Protein 3MGK (pdb70)

Organism: Clostridium acetobutylicum (strain ATCC 824 / DSM 792 / JCM 1419 / IAM 19013 / LMG 5710 / NBRC 13948 / NRRL B-527 / VKM B-1787 / 2291 / W) (NCBI:txid272562)

Foldseek 3Di:
DEEEEEEAAAAFAVLLPVLLCLVVVVCVVVYDYAYAYCVFAWHAHVVGDTDGHGHDDDDDVHAYEYEFEHGPRVVVVLPPPPSLVVVLVVVVRHQAYEYAACSVLSVVSVVVQQVHEWEHAQVCGVVSCVVDVRHNYDLFFQWDDTRRYIYGYDSLSSNLSSLVVCCVPPNNVSSVVSCVVVVPDHDNGGGGDPVSVVD/DAAEEEEEEDAAAFADLLRPLLCLLVVVPVNHYHYAYAYCPFQWHAHNVGDTDGHYHDDDDPPHAYEYEFEHGPVVVVLLVPPVSLVVVLVVVVRHPAYEYAACSVLSVVSVVVQFCHEWEHAQVCGCVSCVVDDSHNYDLFWQWDDTRRYIYGYHSLSSNLSSLVVCCVPVNNVSSVVSCVVVVPDHDNGGGGDVNSPVD

CATH classification: 3.40.50.880

Nearest PDB structures (foldseek):
  3mgk-assembly1_A  TM=1.005E+00  e=8.541E-44  Clostridium acetobutylicum
  7la0-assembly1_B  TM=9.269E-01  e=6.379E-16  Pseudomonas protegens Pf-5
  7l9q-assembly1_B  TM=9.268E-01  e=1.558E-15  Pseudomonas protegens Pf-5
  3nor-assembly1_A-2  TM=8.460E-01  e=4.350E-16  Pseudomonas fluorescens
  3er6-assembly3_E  TM=8.110E-01  e=7.037E-11  Vibrio parahaemolyticus

B-factor: mean 55.63, std 15.34, range [2.0, 127.51]

Radius of gyration: 20.42 Å; Cα contacts (8 Å, |Δi|>4): 935; chains: 2; bounding box: 42×60×41 Å

Structure (mmCIF, N/CA/C/O backbone):
data_3MGK
#
_entry.id   3MGK
#
_cell.length_a   151.539
_cell.length_b   70.354
_cell.length_c   40.195
_cell.angle_alpha   90.00
_cell.angle_beta   101.18
_cell.angle_gamma   90.00
#
_symmetry.space_group_name_H-M   'C 1 2 1'
#
loop_
_entity.id
_entity.type
_entity.pdbx_description
1 polymer 'Intracellular protease/amidase related enzyme (ThiJ family)'
2 water water
#
loop_
_atom_site.group_PDB
_atom_site.id
_atom_site.type_symbol
_atom_site.label_atom_id
_atom_site.label_alt_id
_atom_site.label_comp_id
_atom_site.label_asym_id
_atom_site.label_entity_id
_atom_site.label_seq_id
_atom_site.pdbx_PDB_ins_code
_atom_site.Cartn_x
_atom_site.Cartn_y
_atom_site.Cartn_z
_atom_site.occupancy
_atom_site.B_iso_or_equiv
_atom_site.auth_seq_id
_atom_site.auth_comp_id
_atom_site.auth_asym_id
_atom_site.auth_atom_id
_atom_site.pdbx_PDB_model_num
ATOM 1 N N . SER A 1 4 ? 63.551 101.757 -13.704 1.00 67.24 2 SER A N 1
ATOM 2 C CA . SER A 1 4 ? 62.302 102.481 -13.321 1.00 71.96 2 SER A CA 1
ATOM 3 C C . SER A 1 4 ? 62.319 102.978 -11.871 1.00 74.63 2 SER A C 1
ATOM 4 O O . SER A 1 4 ? 62.503 104.172 -11.626 1.00 73.53 2 SER A O 1
ATOM 7 N N . TYR A 1 5 ? 62.147 102.063 -10.915 1.00 71.14 3 TYR A N 1
ATOM 8 C CA . TYR A 1 5 ? 62.088 102.430 -9.501 1.00 63.13 3 TYR A CA 1
ATOM 9 C C . TYR A 1 5 ? 63.005 101.594 -8.637 1.00 62.37 3 TYR A C 1
ATOM 10 O O . TYR A 1 5 ? 63.126 100.383 -8.838 1.00 63.19 3 TYR A O 1
ATOM 19 N N . ARG A 1 6 ? 63.625 102.240 -7.653 1.00 55.01 4 ARG A N 1
ATOM 20 C CA . ARG A 1 6 ? 64.267 101.510 -6.581 1.00 54.27 4 ARG A CA 1
ATOM 21 C C . ARG A 1 6 ? 63.337 101.510 -5.364 1.00 58.89 4 ARG A C 1
ATOM 22 O O . ARG A 1 6 ? 62.887 102.573 -4.921 1.00 60.80 4 ARG A O 1
ATOM 30 N N . ILE A 1 7 ? 63.027 100.323 -4.841 1.00 49.72 5 ILE A N 1
ATOM 31 C CA . ILE A 1 7 ? 62.176 100.205 -3.658 1.00 45.67 5 ILE A CA 1
ATOM 32 C C . ILE A 1 7 ? 63.079 100.068 -2.461 1.00 51.45 5 ILE A C 1
ATOM 33 O O . ILE A 1 7 ? 63.910 99.156 -2.387 1.00 48.48 5 ILE A O 1
ATOM 38 N N . ASP A 1 8 ? 62.951 100.995 -1.532 1.00 51.60 6 ASP A N 1
ATOM 39 C CA . ASP A 1 8 ? 63.792 100.982 -0.360 1.00 50.26 6 ASP A CA 1
ATOM 40 C C . ASP A 1 8 ? 62.967 100.354 0.735 1.00 53.09 6 ASP A C 1
ATOM 41 O O . ASP A 1 8 ? 62.093 101.000 1.292 1.00 54.69 6 ASP A O 1
ATOM 46 N N . VAL A 1 9 ? 63.222 99.075 1.003 1.00 49.69 7 VAL A N 1
ATOM 47 C CA . VAL A 1 9 ? 62.478 98.329 1.987 1.00 43.04 7 VAL A CA 1
ATOM 48 C C . VAL A 1 9 ? 63.196 98.489 3.311 1.00 42.60 7 VAL A C 1
ATOM 49 O O . VAL A 1 9 ? 64.271 97.944 3.498 1.00 44.96 7 VAL A O 1
ATOM 53 N N . LEU A 1 10 ? 62.577 99.207 4.238 1.00 44.30 8 LEU A N 1
ATOM 54 C CA . LEU A 1 10 ? 63.214 99.560 5.492 1.00 45.89 8 LEU A CA 1
ATOM 55 C C . LEU A 1 10 ? 62.992 98.527 6.583 1.00 47.68 8 LEU A C 1
ATOM 56 O O . LEU A 1 10 ? 61.879 98.338 7.066 1.00 49.41 8 LEU A O 1
ATOM 61 N N . LEU A 1 11 ? 64.073 97.858 6.976 1.00 49.85 9 LEU A N 1
ATOM 62 C CA . LEU A 1 11 ? 63.996 96.862 8.028 1.00 44.56 9 LEU A CA 1
ATOM 63 C C . LEU A 1 11 ? 64.475 97.466 9.333 1.00 45.22 9 LEU A C 1
ATOM 64 O O . LEU A 1 11 ? 65.294 98.362 9.339 1.00 46.47 9 LEU A O 1
ATOM 69 N N . PHE A 1 12 ? 63.963 96.937 10.429 1.00 50.21 10 PHE A N 1
ATOM 70 C CA . PHE A 1 12 ? 64.355 97.330 11.759 1.00 50.85 10 PHE A CA 1
ATOM 71 C C . PHE A 1 12 ? 64.107 96.124 12.611 1.00 48.73 10 PHE A C 1
ATOM 72 O O . PHE A 1 12 ? 63.368 95.199 12.222 1.00 41.89 10 PHE A O 1
ATOM 80 N N . ASN A 1 13 ? 64.696 96.147 13.800 1.00 47.92 11 ASN A N 1
ATOM 81 C CA . ASN A 1 13 ? 64.579 95.032 14.712 1.00 43.46 11 ASN A CA 1
ATOM 82 C C . ASN A 1 13 ? 63.151 94.657 15.098 1.00 51.91 11 ASN A C 1
ATOM 83 O O . ASN A 1 13 ? 62.334 95.492 15.473 1.00 49.63 11 ASN A O 1
ATOM 88 N N . LYS A 1 14 ? 62.859 93.370 15.016 1.00 50.09 12 LYS A N 1
ATOM 89 C CA . LYS A 1 14 ? 61.517 92.869 15.173 1.00 43.81 12 LYS A CA 1
ATOM 90 C C . LYS A 1 14 ? 60.442 93.398 14.205 1.00 32.70 12 LYS A C 1
ATOM 91 O O . LYS A 1 14 ? 59.289 93.565 14.601 1.00 40.73 12 LYS A O 1
ATOM 97 N N . PHE A 1 15 ? 60.784 93.565 12.944 1.00 36.27 13 PHE A N 1
ATOM 98 C CA . PHE A 1 15 ? 59.750 93.703 11.918 1.00 36.64 13 PHE A CA 1
ATOM 99 C C . PHE A 1 15 ? 58.910 92.422 11.791 1.00 48.16 13 PHE A C 1
ATOM 100 O O . PHE A 1 15 ? 59.306 91.340 12.258 1.00 38.77 13 PHE A O 1
ATOM 108 N N . GLU A 1 16 ? 57.720 92.562 11.222 1.00 38.21 14 GLU A N 1
ATOM 109 C CA . GLU A 1 16 ? 56.844 91.418 10.985 1.00 41.08 14 GLU A CA 1
ATOM 110 C C . GLU A 1 16 ? 57.269 90.796 9.652 1.00 39.13 14 GLU A C 1
ATOM 111 O O . GLU A 1 16 ? 57.361 91.475 8.625 1.00 35.68 14 GLU A O 1
ATOM 117 N N . THR A 1 17 ? 57.615 89.509 9.686 1.00 38.69 15 THR A N 1
ATOM 118 C CA . THR A 1 17 ? 58.097 88.823 8.485 1.00 38.94 15 THR A CA 1
ATOM 119 C C . THR A 1 17 ? 57.188 89.012 7.242 1.00 37.11 15 THR A C 1
ATOM 120 O O . THR A 1 17 ? 57.640 89.456 6.173 1.00 38.74 15 THR A O 1
ATOM 124 N N . LEU A 1 18 ? 55.907 88.689 7.391 1.00 43.01 16 LEU A N 1
ATOM 125 C CA . LEU A 1 18 ? 55.005 88.733 6.242 1.00 38.79 16 LEU A CA 1
ATOM 126 C C . LEU A 1 18 ? 54.680 90.149 5.777 1.00 44.92 16 LEU A C 1
ATOM 127 O O . LEU A 1 18 ? 54.413 90.356 4.594 1.00 42.08 16 LEU A O 1
ATOM 132 N N . ASP A 1 19 ? 54.745 91.131 6.682 1.00 39.95 17 ASP A N 1
ATOM 133 C CA . ASP A 1 19 ? 54.636 92.546 6.252 1.00 39.73 17 ASP A CA 1
ATOM 134 C C . ASP A 1 19 ? 55.615 92.831 5.141 1.00 39.90 17 ASP A C 1
ATOM 135 O O . ASP A 1 19 ? 55.335 93.566 4.161 1.00 40.18 17 ASP A O 1
ATOM 140 N N . VAL A 1 20 ? 56.801 92.265 5.299 1.00 40.66 18 VAL A N 1
ATOM 141 C CA . VAL A 1 20 ? 57.886 92.499 4.350 1.00 38.24 18 VAL A CA 1
ATOM 142 C C . VAL A 1 20 ? 57.840 91.483 3.207 1.00 39.93 18 VAL A C 1
ATOM 143 O O . VAL A 1 20 ? 57.872 91.868 2.054 1.00 35.46 18 VAL A O 1
ATOM 147 N N . PHE A 1 21 ? 57.767 90.184 3.498 1.00 32.60 19 PHE A N 1
ATOM 148 C CA . PHE A 1 21 ? 58.043 89.237 2.406 1.00 40.43 19 PHE A CA 1
ATOM 149 C C . PHE A 1 21 ? 56.875 88.932 1.476 1.00 39.05 19 PHE A C 1
ATOM 150 O O . PHE A 1 21 ? 57.071 88.410 0.370 1.00 38.44 19 PHE A O 1
ATOM 158 N N . GLY A 1 22 ? 55.665 89.241 1.921 1.00 35.94 20 GLY A N 1
ATOM 159 C CA . GLY A 1 22 ? 54.515 89.138 1.048 1.00 37.10 20 GLY A CA 1
ATOM 160 C C . GLY A 1 22 ? 54.709 90.090 -0.121 1.00 38.22 20 GLY A C 1
ATOM 161 O O . GLY A 1 22 ? 54.757 89.680 -1.257 1.00 39.19 20 GLY A O 1
ATOM 162 N N . PRO A 1 23 ? 54.848 91.383 0.169 1.00 41.62 21 PRO A N 1
ATOM 163 C CA . PRO A 1 23 ? 55.081 92.379 -0.889 1.00 39.40 21 PRO A CA 1
ATOM 164 C C . PRO A 1 23 ? 56.373 92.154 -1.653 1.00 37.66 21 PRO A C 1
ATOM 165 O O . PRO A 1 23 ? 56.433 92.350 -2.879 1.00 37.32 21 PRO A O 1
ATOM 169 N N . VAL A 1 24 ? 57.410 91.699 -0.971 1.00 33.88 22 VAL A N 1
ATOM 170 C CA . VAL A 1 24 ? 58.653 91.469 -1.690 1.00 34.23 22 VAL A CA 1
ATOM 171 C C . VAL A 1 24 ? 58.441 90.402 -2.776 1.00 38.75 22 VAL A C 1
ATOM 172 O O . VAL A 1 24 ? 59.005 90.493 -3.877 1.00 35.98 22 VAL A O 1
ATOM 176 N N . GLU A 1 25 ? 57.628 89.400 -2.463 1.00 35.35 23 GLU A N 1
ATOM 177 C CA . GLU A 1 25 ? 57.322 88.335 -3.447 1.00 36.32 23 GLU A CA 1
ATOM 178 C C . GLU A 1 25 ? 56.721 89.002 -4.674 1.00 36.83 23 GLU A C 1
ATOM 179 O O . GLU A 1 25 ? 57.084 88.695 -5.812 1.00 49.58 23 GLU A O 1
ATOM 185 N N . ILE A 1 26 ? 55.786 89.914 -4.452 1.00 38.33 24 ILE A N 1
ATOM 186 C CA . ILE A 1 26 ? 55.182 90.624 -5.592 1.00 33.23 24 ILE A CA 1
ATOM 187 C C . ILE A 1 26 ? 56.189 91.459 -6.401 1.00 39.41 24 ILE A C 1
ATOM 188 O O . ILE A 1 26 ? 56.449 91.149 -7.575 1.00 42.29 24 ILE A O 1
ATOM 193 N N . PHE A 1 27 ? 56.731 92.523 -5.790 1.00 40.22 25 PHE A N 1
ATOM 194 C CA . PHE A 1 27 ? 57.750 93.390 -6.423 1.00 34.41 25 PHE A CA 1
ATOM 195 C C . PHE A 1 27 ? 58.904 92.626 -7.055 1.00 42.82 25 PHE A C 1
ATOM 196 O O . PHE A 1 27 ? 59.341 92.932 -8.167 1.00 42.06 25 PHE A O 1
ATOM 204 N N . GLY A 1 28 ? 59.400 91.622 -6.328 1.00 36.33 26 GLY A N 1
ATOM 205 C CA . GLY A 1 28 ? 60.554 90.870 -6.765 1.00 39.68 26 GLY A CA 1
ATOM 206 C C . GLY A 1 28 ? 60.217 90.010 -7.959 1.00 42.79 26 GLY A C 1
ATOM 207 O O . GLY A 1 28 ? 61.099 89.406 -8.563 1.00 48.36 26 GLY A O 1
ATOM 208 N N . ASN A 1 29 ? 58.940 89.982 -8.322 1.00 45.26 27 ASN A N 1
ATOM 209 C CA . ASN A 1 29 ? 58.531 89.303 -9.532 1.00 46.98 27 ASN A CA 1
ATOM 210 C C . ASN A 1 29 ? 58.478 90.236 -10.737 1.00 53.93 27 ASN A C 1
ATOM 211 O O . ASN A 1 29 ? 58.095 89.818 -11.823 1.00 54.26 27 ASN A O 1
ATOM 216 N N . LEU A 1 30 ? 58.855 91.497 -10.538 1.00 46.93 28 LEU A N 1
ATOM 217 C CA . LEU A 1 30 ? 58.921 92.479 -11.635 1.00 43.31 28 LEU A CA 1
ATOM 218 C C . LEU A 1 30 ? 60.275 93.129 -11.666 1.00 44.22 28 LEU A C 1
ATOM 219 O O . LEU A 1 30 ? 60.405 94.328 -11.438 1.00 51.09 28 LEU A O 1
ATOM 224 N N . GLN A 1 31 ? 61.296 92.326 -11.909 1.00 45.47 29 GLN A N 1
ATOM 225 C CA . GLN A 1 31 ? 62.653 92.792 -11.727 1.00 54.62 29 GLN A CA 1
ATOM 226 C C . GLN A 1 31 ? 63.135 93.720 -12.840 1.00 58.65 29 GLN A C 1
ATOM 227 O O . GLN A 1 31 ? 64.235 94.261 -12.747 1.00 62.99 29 GLN A O 1
ATOM 233 N N . ASP A 1 32 ? 62.313 93.924 -13.869 1.00 56.14 30 ASP A N 1
ATOM 234 C CA . ASP A 1 32 ? 62.641 94.923 -14.898 1.00 63.38 30 ASP A CA 1
ATOM 235 C C . ASP A 1 32 ? 62.076 96.289 -14.537 1.00 65.99 30 ASP A C 1
ATOM 236 O O . ASP A 1 32 ? 62.499 97.294 -15.086 1.00 76.57 30 ASP A O 1
ATOM 241 N N . ASP A 1 33 ? 61.109 96.321 -13.629 1.00 64.01 31 ASP A N 1
ATOM 242 C CA . ASP A 1 33 ? 60.489 97.579 -13.202 1.00 64.19 31 ASP A CA 1
ATOM 243 C C . ASP A 1 33 ? 61.029 98.111 -11.868 1.00 58.53 31 ASP A C 1
ATOM 244 O O . ASP A 1 33 ? 61.181 99.332 -11.690 1.00 60.96 31 ASP A O 1
ATOM 249 N N . PHE A 1 34 ? 61.313 97.202 -10.933 1.00 52.92 32 PHE A N 1
ATOM 250 C CA . PHE A 1 34 ? 61.781 97.602 -9.605 1.00 47.17 32 PHE A CA 1
ATOM 251 C C . PHE A 1 34 ? 63.077 96.918 -9.244 1.00 53.32 32 PHE A C 1
ATOM 252 O O . PHE A 1 34 ? 63.264 95.747 -9.538 1.00 51.02 32 PHE A O 1
ATOM 260 N N . GLU A 1 35 ? 63.956 97.662 -8.587 1.00 52.00 33 GLU A N 1
ATOM 261 C CA . GLU A 1 35 ? 65.148 97.106 -8.001 1.00 51.57 33 GLU A CA 1
ATOM 262 C C . GLU A 1 35 ? 64.876 97.099 -6.513 1.00 54.19 33 GLU A C 1
ATOM 263 O O . GLU A 1 35 ? 64.509 98.135 -5.939 1.00 56.03 33 GLU A O 1
ATOM 269 N N . LEU A 1 36 ? 65.030 95.940 -5.879 1.00 52.99 34 LEU A N 1
ATOM 270 C CA . LEU A 1 36 ? 64.838 95.850 -4.427 1.00 51.99 34 LEU A CA 1
ATOM 271 C C . LEU A 1 36 ? 66.069 96.295 -3.660 1.00 45.78 34 LEU A C 1
ATOM 272 O O . LEU A 1 36 ? 67.181 95.865 -3.945 1.00 47.73 34 LEU A O 1
ATOM 277 N N . ASN A 1 37 ? 65.882 97.139 -2.662 1.00 50.42 35 ASN A N 1
ATOM 278 C CA . ASN A 1 37 ? 67.026 97.547 -1.865 1.00 47.37 35 ASN A CA 1
ATOM 279 C C . ASN A 1 37 ? 66.643 97.508 -0.409 1.00 48.36 35 ASN A C 1
ATOM 280 O O . ASN A 1 37 ? 65.873 98.333 0.046 1.00 54.33 35 ASN A O 1
ATOM 285 N N . PHE A 1 38 ? 67.165 96.514 0.309 1.00 48.44 36 PHE A N 1
ATOM 286 C CA . PHE A 1 38 ? 66.873 96.312 1.712 1.00 39.84 36 PHE A CA 1
ATOM 287 C C . PHE A 1 38 ? 67.818 97.153 2.552 1.00 46.03 36 PHE A C 1
ATOM 288 O O . PHE A 1 38 ? 69.040 96.998 2.493 1.00 47.92 36 PHE A O 1
ATOM 296 N N . ILE A 1 39 ? 67.263 98.065 3.330 1.00 50.84 37 ILE A N 1
ATOM 297 C CA . ILE A 1 39 ? 68.118 98.986 4.053 1.00 48.32 37 ILE A CA 1
ATOM 298 C C . ILE A 1 39 ? 67.770 98.929 5.497 1.00 38.55 37 ILE A C 1
ATOM 299 O O . ILE A 1 39 ? 66.694 98.475 5.869 1.00 40.25 37 ILE A O 1
ATOM 304 N N . SER A 1 40 ? 68.676 99.417 6.333 1.00 46.08 38 SER A N 1
ATOM 305 C CA . SER A 1 40 ? 68.321 99.673 7.718 1.00 45.95 38 SER A CA 1
ATOM 306 C C . SER A 1 40 ? 69.178 100.846 8.214 1.00 53.71 38 SER A C 1
ATOM 307 O O . SER A 1 40 ? 69.969 101.406 7.440 1.00 57.41 38 SER A O 1
ATOM 310 N N . SER A 1 41 ? 69.017 101.254 9.469 1.00 57.97 39 SER A N 1
ATOM 311 C CA . SER A 1 41 ? 69.792 102.420 9.926 1.00 61.94 39 SER A CA 1
ATOM 312 C C . SER A 1 41 ? 71.263 102.076 10.054 1.00 62.86 39 SER A C 1
ATOM 313 O O . SER A 1 41 ? 72.107 102.853 9.626 1.00 65.74 39 SER A O 1
ATOM 316 N N . ASP A 1 42 ? 71.560 100.887 10.584 1.00 68.47 40 ASP A N 1
ATOM 317 C CA . ASP A 1 42 ? 72.947 100.434 10.760 1.00 66.31 40 ASP A CA 1
ATOM 318 C C . ASP A 1 42 ? 73.512 99.678 9.561 1.00 66.60 40 ASP A C 1
ATOM 319 O O . ASP A 1 42 ? 74.696 99.789 9.262 1.00 70.74 40 ASP A O 1
ATOM 324 N N . GLY A 1 43 ? 72.670 98.911 8.872 1.00 59.04 41 GLY A N 1
ATOM 325 C CA . GLY A 1 43 ? 73.134 98.056 7.788 1.00 50.35 41 GLY A CA 1
ATOM 326 C C . GLY A 1 43 ? 73.413 96.676 8.348 1.00 43.07 41 GLY A C 1
ATOM 327 O O . GLY A 1 43 ? 73.209 96.436 9.534 1.00 50.41 41 GLY A O 1
ATOM 328 N N . GLY A 1 44 ? 73.887 95.760 7.515 1.00 46.60 42 GLY A N 1
ATOM 329 C CA . GLY A 1 44 ? 74.059 94.380 7.988 1.00 50.01 42 GLY A CA 1
ATOM 330 C C . GLY A 1 44 ? 72.750 93.670 8.334 1.00 53.31 42 GLY A C 1
ATOM 331 O O . GLY A 1 44 ? 71.658 94.081 7.906 1.00 46.71 42 GLY A O 1
ATOM 332 N N . LEU A 1 45 ? 72.868 92.600 9.116 1.00 49.30 43 LEU A N 1
ATOM 333 C CA . LEU A 1 45 ? 71.762 91.710 9.425 1.00 49.30 43 LEU A CA 1
ATOM 334 C C . LEU A 1 45 ? 70.713 92.335 10.336 1.00 55.62 43 LEU A C 1
ATOM 335 O O . LEU A 1 45 ? 71.046 92.821 11.427 1.00 54.15 43 LEU A O 1
ATOM 340 N N . VAL A 1 46 ? 69.441 92.278 9.923 1.00 50.48 44 VAL A N 1
ATOM 341 C CA . VAL A 1 46 ? 68.335 92.706 10.799 1.00 42.47 44 VAL A CA 1
ATOM 342 C C . VAL A 1 46 ? 67.405 91.537 11.099 1.00 41.07 44 VAL A C 1
ATOM 343 O O . VAL A 1 46 ? 67.037 90.783 10.199 1.00 40.87 44 VAL A O 1
ATOM 347 N N . GLU A 1 47 ? 67.024 91.361 12.351 1.00 41.76 45 GLU A N 1
ATOM 348 C CA . GLU A 1 47 ? 66.188 90.217 12.684 1.00 47.13 45 GLU A CA 1
ATOM 349 C C . GLU A 1 47 ? 64.695 90.530 12.865 1.00 50.52 45 GLU A C 1
ATOM 350 O O . GLU A 1 47 ? 64.338 91.496 13.525 1.00 48.93 45 GLU A O 1
ATOM 356 N N . SER A 1 48 ? 63.853 89.705 12.278 1.00 47.96 46 SER A N 1
ATOM 357 C CA . SER A 1 48 ? 62.417 89.770 12.405 1.00 43.72 46 SER A CA 1
ATOM 358 C C . SER A 1 48 ? 61.966 89.156 13.698 1.00 44.64 46 SER A C 1
ATOM 359 O O . SER A 1 48 ? 62.710 88.499 14.362 1.00 41.67 46 SER A O 1
ATOM 362 N N . SER A 1 49 ? 60.724 89.397 14.034 1.00 39.04 47 SER A N 1
ATOM 363 C CA . SER A 1 49 ? 60.119 88.922 15.233 1.00 40.19 47 SER A CA 1
ATOM 364 C C . SER A 1 49 ? 59.977 87.428 15.220 1.00 45.84 47 SER A C 1
ATOM 365 O O . SER A 1 49 ? 59.832 86.820 16.239 1.00 43.27 47 SER A O 1
ATOM 368 N N . GLN A 1 50 ? 59.981 86.864 14.033 1.00 38.03 48 GLN A N 1
ATOM 369 C CA . GLN A 1 50 ? 59.919 85.451 13.854 1.00 44.07 48 GLN A CA 1
ATOM 370 C C . GLN A 1 50 ? 61.312 84.854 13.689 1.00 44.15 48 GLN A C 1
ATOM 371 O O . GLN A 1 50 ? 61.443 83.735 13.365 1.00 50.33 48 GLN A O 1
ATOM 377 N N . LYS A 1 51 ? 62.342 85.626 13.959 1.00 47.54 49 LYS A N 1
ATOM 378 C CA . LYS A 1 51 ? 63.706 85.135 13.912 1.00 53.87 49 LYS A CA 1
ATOM 379 C C . LYS A 1 51 ? 64.404 84.999 12.582 1.00 53.39 49 LYS A C 1
ATOM 380 O O . LYS A 1 51 ? 65.333 84.259 12.465 1.00 53.63 49 LYS A O 1
ATOM 386 N N . VAL A 1 52 ? 63.940 85.697 11.578 1.00 48.16 50 VAL A N 1
ATOM 387 C CA . VAL A 1 52 ? 64.582 85.699 10.309 1.00 43.73 50 VAL A CA 1
ATOM 388 C C . VAL A 1 52 ? 65.612 86.806 10.309 1.00 41.31 50 VAL A C 1
ATOM 389 O O . VAL A 1 52 ? 65.297 87.920 10.589 1.00 48.58 50 VAL A O 1
ATOM 393 N N . ARG A 1 53 ? 66.836 86.493 9.948 1.00 38.53 51 ARG A N 1
ATOM 394 C CA . ARG A 1 53 ? 67.901 87.463 9.821 1.00 43.63 51 ARG A CA 1
ATOM 395 C C . ARG A 1 53 ? 68.177 87.719 8.352 1.00 48.28 51 ARG A C 1
ATOM 396 O O . ARG A 1 53 ? 68.486 86.818 7.613 1.00 44.04 51 ARG A O 1
ATOM 404 N N . VAL A 1 54 ? 68.058 88.972 7.950 1.00 34.67 52 VAL A N 1
ATOM 405 C CA . VAL A 1 54 ? 68.033 89.347 6.571 1.00 39.39 52 VAL A CA 1
ATOM 406 C C . VAL A 1 54 ? 69.105 90.374 6.445 1.00 42.39 52 VAL A C 1
ATOM 407 O O . VAL A 1 54 ? 69.322 91.139 7.386 1.00 44.72 52 VAL A O 1
ATOM 411 N N . GLU A 1 55 ? 69.770 90.418 5.294 1.00 36.17 53 GLU A N 1
ATOM 412 C CA . GLU A 1 55 ? 70.865 91.325 5.157 1.00 44.24 53 GLU A CA 1
ATOM 413 C C . GLU A 1 55 ? 70.391 92.638 4.584 1.00 47.90 53 GLU A C 1
ATOM 414 O O . GLU A 1 55 ? 69.548 92.663 3.680 1.00 42.53 53 GLU A O 1
ATOM 420 N N . THR A 1 56 ? 70.937 93.726 5.118 1.00 45.42 54 THR A N 1
ATOM 421 C CA . THR A 1 56 ? 70.579 95.049 4.642 1.00 46.97 54 THR A CA 1
ATOM 422 C C . THR A 1 56 ? 71.823 95.855 4.438 1.00 53.24 54 THR A C 1
ATOM 423 O O . THR A 1 56 ? 72.886 95.530 4.977 1.00 52.56 54 THR A O 1
ATOM 427 N N . SER A 1 57 ? 71.674 96.915 3.651 1.00 54.66 55 SER A N 1
ATOM 428 C CA . SER A 1 57 ? 72.717 97.901 3.468 1.00 56.10 55 SER A CA 1
ATOM 429 C C . SER A 1 57 ? 72.245 99.279 3.960 1.00 57.53 55 SER A C 1
ATOM 430 O O . SER A 1 57 ? 71.102 99.442 4.378 1.00 50.58 55 SER A O 1
ATOM 433 N N . LEU A 1 58 ? 73.135 100.264 3.936 1.00 59.39 56 LEU A N 1
ATOM 434 C CA . LEU A 1 58 ? 72.758 101.621 4.316 1.00 59.28 56 LEU A CA 1
ATOM 435 C C . LEU A 1 58 ? 72.024 102.298 3.168 1.00 57.70 56 LEU A C 1
ATOM 436 O O . LEU A 1 58 ? 72.265 101.998 1.998 1.00 55.76 56 LEU A O 1
ATOM 441 N N . TYR A 1 59 ? 71.146 103.226 3.486 1.00 67.06 57 TYR A N 1
ATOM 442 C CA . TYR A 1 59 ? 70.468 103.989 2.460 1.00 72.58 57 TYR A CA 1
ATOM 443 C C . TYR A 1 59 ? 71.484 104.806 1.729 1.00 76.33 57 TYR A C 1
ATOM 444 O O . TYR A 1 59 ? 72.390 105.338 2.333 1.00 76.00 57 TYR A O 1
ATOM 453 N N . THR A 1 60 ? 71.341 104.904 0.423 1.00 75.14 58 THR A N 1
ATOM 454 C CA . THR A 1 60 ? 72.254 105.705 -0.347 1.00 82.62 58 THR A CA 1
ATOM 455 C C . THR A 1 60 ? 71.516 106.532 -1.365 1.00 85.77 58 THR A C 1
ATOM 456 O O . THR A 1 60 ? 70.614 106.045 -2.013 1.00 82.81 58 THR A O 1
ATOM 460 N N . ARG A 1 61 ? 71.928 107.783 -1.506 1.00 87.48 59 ARG A N 1
ATOM 461 C CA . ARG A 1 61 ? 71.342 108.718 -2.447 1.00 86.84 59 ARG A CA 1
ATOM 462 C C . ARG A 1 61 ? 71.676 108.396 -3.863 1.00 87.72 59 ARG A C 1
ATOM 463 O O . ARG A 1 61 ? 72.773 107.982 -4.160 1.00 88.44 59 ARG A O 1
ATOM 471 N N . ASP A 1 62 ? 70.693 108.544 -4.735 1.00 86.34 60 ASP A N 1
ATOM 472 C CA . ASP A 1 62 ? 70.903 108.452 -6.162 1.00 89.36 60 ASP A CA 1
ATOM 473 C C . ASP A 1 62 ? 69.897 109.413 -6.750 1.00 93.71 60 ASP A C 1
ATOM 474 O O . ASP A 1 62 ? 68.780 109.512 -6.242 1.00 98.36 60 ASP A O 1
ATOM 479 N N . GLU A 1 63 ? 70.248 110.114 -7.818 1.00 97.31 61 GLU A N 1
ATOM 480 C CA . GLU A 1 63 ? 69.228 110.966 -8.427 1.00 100.04 61 GLU A CA 1
ATOM 481 C C . GLU A 1 63 ? 68.917 110.526 -9.850 1.00 98.70 61 GLU A C 1
ATOM 482 O O . GLU A 1 63 ? 68.178 111.184 -10.567 1.00 98.12 61 GLU A O 1
ATOM 488 N N . ASN A 1 64 ? 69.503 109.417 -10.259 1.00 95.57 62 ASN A N 1
ATOM 489 C CA . ASN A 1 64 ? 69.251 108.894 -11.577 1.00 93.54 62 ASN A CA 1
ATOM 490 C C . ASN A 1 64 ? 68.012 108.010 -11.595 1.00 89.54 62 ASN A C 1
ATOM 491 O O . ASN A 1 64 ? 67.563 107.602 -12.654 1.00 89.26 62 ASN A O 1
ATOM 496 N N . ILE A 1 65 ? 67.470 107.702 -10.423 1.00 84.98 63 ILE A N 1
ATOM 497 C CA . ILE A 1 65 ? 66.312 106.815 -10.324 1.00 78.10 63 ILE A CA 1
ATOM 498 C C . ILE A 1 65 ? 65.277 107.223 -9.291 1.00 76.46 63 ILE A C 1
ATOM 499 O O . ILE A 1 65 ? 65.631 107.615 -8.203 1.00 75.95 63 ILE A O 1
ATOM 504 N N . GLU A 1 66 ? 63.998 107.081 -9.615 1.00 72.29 64 GLU A N 1
ATOM 505 C CA . GLU A 1 66 ? 62.919 107.385 -8.664 1.00 74.33 64 GLU A CA 1
ATOM 506 C C . GLU A 1 66 ? 62.801 106.304 -7.595 1.00 70.74 64 GLU A C 1
ATOM 507 O O . GLU A 1 66 ? 63.075 105.126 -7.837 1.00 72.97 64 GLU A O 1
ATOM 513 N N . LYS A 1 67 ? 62.389 106.698 -6.412 1.00 65.93 65 LYS A N 1
ATOM 514 C CA . LYS A 1 67 ? 62.401 105.807 -5.290 1.00 55.61 65 LYS A CA 1
ATOM 515 C C . LYS A 1 67 ? 61.044 105.564 -4.693 1.00 55.41 65 LYS A C 1
ATOM 516 O O . LYS A 1 67 ? 60.179 106.378 -4.803 1.00 51.35 65 LYS A O 1
ATOM 522 N N . ILE A 1 68 ? 60.879 104.406 -4.077 1.00 50.52 66 ILE A N 1
ATOM 523 C CA . ILE A 1 68 ? 59.651 104.028 -3.388 1.00 40.03 66 ILE A CA 1
ATOM 524 C C . ILE A 1 68 ? 60.120 103.668 -2.003 1.00 47.00 66 ILE A C 1
ATOM 525 O O . ILE A 1 68 ? 61.032 102.853 -1.872 1.00 48.81 66 ILE A O 1
ATOM 530 N N . LEU A 1 69 ? 59.546 104.290 -0.973 1.00 42.72 67 LEU A N 1
ATOM 531 C CA . LEU A 1 69 ? 59.890 103.931 0.412 1.00 47.31 67 LEU A CA 1
ATOM 532 C C . LEU A 1 69 ? 58.831 102.994 0.999 1.00 49.97 67 LEU A C 1
ATOM 533 O O . LEU A 1 69 ? 57.655 103.336 1.024 1.00 49.36 67 LEU A O 1
ATOM 538 N N . PHE A 1 70 ? 59.264 101.811 1.443 1.00 40.57 68 PHE A N 1
ATOM 539 C CA . PHE A 1 70 ? 58.374 100.774 1.965 1.00 44.78 68 PHE A CA 1
ATOM 540 C C . PHE A 1 70 ? 58.608 100.537 3.448 1.00 33.50 68 PHE A C 1
ATOM 541 O O . PHE A 1 70 ? 59.724 100.253 3.868 1.00 45.14 68 PHE A O 1
ATOM 549 N N . VAL A 1 71 ? 57.551 100.651 4.241 1.00 33.70 69 VAL A N 1
ATOM 550 C CA . VAL A 1 71 ? 57.709 100.563 5.682 1.00 42.93 69 VAL A CA 1
ATOM 551 C C . VAL A 1 71 ? 56.797 99.533 6.351 1.00 46.97 69 VAL A C 1
ATOM 552 O O . VAL A 1 71 ? 55.574 99.704 6.413 1.00 44.49 69 VAL A O 1
ATOM 556 N N . PRO A 1 72 ? 57.401 98.462 6.891 1.00 42.17 70 PRO A N 1
ATOM 557 C CA . PRO A 1 72 ? 56.579 97.433 7.540 1.00 42.56 70 PRO A CA 1
ATOM 558 C C . PRO A 1 72 ? 56.245 97.753 8.986 1.00 40.44 70 PRO A C 1
ATOM 559 O O . PRO A 1 72 ? 56.802 98.688 9.569 1.00 49.69 70 PRO A O 1
ATOM 563 N N . GLY A 1 73 ? 55.338 96.964 9.544 1.00 37.61 71 GLY A N 1
ATOM 564 C CA . GLY A 1 73 ? 54.991 97.007 10.957 1.00 44.58 71 GLY A CA 1
ATOM 565 C C . GLY A 1 73 ? 55.746 95.904 11.689 1.00 41.44 71 GLY A C 1
ATOM 566 O O . GLY A 1 73 ? 56.793 95.468 11.231 1.00 43.08 71 GLY A O 1
ATOM 567 N N . GLY A 1 74 ? 55.189 95.454 12.803 1.00 44.72 72 GLY A N 1
ATOM 568 C CA . GLY A 1 74 ? 55.799 94.471 13.702 1.00 47.79 72 GLY A CA 1
ATOM 569 C C . GLY A 1 74 ? 56.006 95.099 15.076 1.00 49.87 72 GLY A C 1
ATOM 570 O O . GLY A 1 74 ? 56.069 96.325 15.194 1.00 47.50 72 GLY A O 1
ATOM 571 N N . SER A 1 75 ? 56.101 94.259 16.105 1.00 44.44 73 SER A N 1
ATOM 572 C CA . SER A 1 75 ? 56.505 94.658 17.477 1.00 50.49 73 SER A CA 1
ATOM 573 C C . SER A 1 75 ? 57.538 95.742 17.517 1.00 50.41 73 SER A C 1
ATOM 574 O O . SER A 1 75 ? 57.467 96.651 18.335 1.00 57.90 73 SER A O 1
ATOM 577 N N . GLY A 1 76 ? 58.551 95.610 16.681 1.00 44.22 74 GLY A N 1
ATOM 578 C CA . GLY A 1 76 ? 59.625 96.565 16.697 1.00 49.80 74 GLY A CA 1
ATOM 579 C C . GLY A 1 76 ? 59.153 97.998 16.617 1.00 57.64 74 GLY A C 1
ATOM 580 O O . GLY A 1 76 ? 59.883 98.893 17.025 1.00 64.06 74 GLY A O 1
ATOM 581 N N . THR A 1 77 ? 57.955 98.240 16.076 1.00 55.53 75 THR A N 1
ATOM 582 C CA . THR A 1 77 ? 57.498 99.635 15.903 1.00 53.60 75 THR A CA 1
ATOM 583 C C . THR A 1 77 ? 57.229 100.309 17.255 1.00 56.09 75 THR A C 1
ATOM 584 O O . THR A 1 77 ? 57.411 101.516 17.389 1.00 53.74 75 THR A O 1
ATOM 588 N N . ARG A 1 78 ? 56.859 99.555 18.280 1.00 65.04 76 ARG A N 1
ATOM 589 C CA . ARG A 1 78 ? 56.540 100.208 19.540 1.00 73.13 76 ARG A CA 1
ATOM 590 C C . ARG A 1 78 ? 57.715 100.932 20.080 1.00 74.86 76 ARG A C 1
ATOM 591 O O . ARG A 1 78 ? 57.630 102.096 20.361 1.00 81.35 76 ARG A O 1
ATOM 599 N N . GLU A 1 79 ? 58.850 100.277 20.130 1.00 73.54 77 GLU A N 1
ATOM 600 C CA . GLU A 1 79 ? 60.062 100.975 20.517 1.00 74.76 77 GLU A CA 1
ATOM 601 C C . GLU A 1 79 ? 60.506 101.986 19.480 1.00 67.29 77 GLU A C 1
ATOM 602 O O . GLU A 1 79 ? 60.953 103.071 19.818 1.00 72.73 77 GLU A O 1
ATOM 608 N N . LYS A 1 80 ? 60.363 101.639 18.211 1.00 67.04 78 LYS A N 1
ATOM 609 C CA . LYS A 1 80 ? 60.867 102.485 17.148 1.00 62.27 78 LYS A CA 1
ATOM 610 C C . LYS A 1 80 ? 60.131 103.828 16.960 1.00 64.91 78 LYS A C 1
ATOM 611 O O . LYS A 1 80 ? 60.705 104.772 16.412 1.00 66.64 78 LYS A O 1
ATOM 617 N N . VAL A 1 81 ? 58.874 103.934 17.379 1.00 62.25 79 VAL A N 1
ATOM 618 C CA . VAL A 1 81 ? 58.225 105.252 17.275 1.00 71.76 79 VAL A CA 1
ATOM 619 C C . VAL A 1 81 ? 58.992 106.335 18.061 1.00 74.76 79 VAL A C 1
ATOM 620 O O . VAL A 1 81 ? 58.967 107.511 17.680 1.00 73.72 79 VAL A O 1
ATOM 624 N N . ASN A 1 82 ? 59.691 105.919 19.125 1.00 77.53 80 ASN A N 1
ATOM 625 C CA . ASN A 1 82 ? 60.512 106.819 19.970 1.00 80.28 80 ASN A CA 1
ATOM 626 C C . ASN A 1 82 ? 61.803 107.391 19.359 1.00 80.50 80 ASN A C 1
ATOM 627 O O . ASN A 1 82 ? 62.274 108.455 19.771 1.00 82.54 80 ASN A O 1
ATOM 632 N N . ASP A 1 83 ? 62.398 106.695 18.402 1.00 79.00 81 ASP A N 1
ATOM 633 C CA . ASP A 1 83 ? 63.684 107.137 17.908 1.00 78.92 81 ASP A CA 1
ATOM 634 C C . ASP A 1 83 ? 63.566 108.405 17.079 1.00 80.03 81 ASP A C 1
ATOM 635 O O . ASP A 1 83 ? 63.367 108.353 15.862 1.00 80.22 81 ASP A O 1
ATOM 640 N N . ASP A 1 84 ? 63.698 109.543 17.745 1.00 76.60 82 ASP A N 1
ATOM 641 C CA . ASP A 1 84 ? 63.684 110.820 17.061 1.00 78.56 82 ASP A CA 1
ATOM 642 C C . ASP A 1 84 ? 64.492 110.726 15.778 1.00 78.08 82 ASP A C 1
ATOM 643 O O . ASP A 1 84 ? 64.083 111.213 14.712 1.00 78.50 82 ASP A O 1
ATOM 648 N N . ASN A 1 85 ? 65.658 110.106 15.879 1.00 79.05 83 ASN A N 1
ATOM 649 C CA . ASN A 1 85 ? 66.522 109.984 14.717 1.00 81.28 83 ASN A CA 1
ATOM 650 C C . ASN A 1 85 ? 65.875 109.128 13.645 1.00 75.44 83 ASN A C 1
ATOM 651 O O . ASN A 1 85 ? 65.764 109.540 12.488 1.00 75.93 83 ASN A O 1
ATOM 656 N N . PHE A 1 86 ? 65.450 107.939 14.049 1.00 70.85 84 PHE A N 1
ATOM 657 C CA . PHE A 1 86 ? 64.785 107.019 13.145 1.00 70.68 84 PHE A CA 1
ATOM 658 C C . PHE A 1 86 ? 63.688 107.776 12.391 1.00 67.89 84 PHE A C 1
ATOM 659 O O . PHE A 1 86 ? 63.702 107.858 11.153 1.00 65.21 84 PHE A O 1
ATOM 667 N N . ILE A 1 87 ? 62.758 108.366 13.139 1.00 68.33 85 ILE A N 1
ATOM 668 C CA . ILE A 1 87 ? 61.680 109.138 12.521 1.00 61.76 85 ILE A CA 1
ATOM 669 C C . ILE A 1 87 ? 62.210 110.211 11.572 1.00 67.29 85 ILE A C 1
ATOM 670 O O . ILE A 1 87 ? 61.678 110.389 10.464 1.00 65.06 85 ILE A O 1
ATOM 675 N N . ASN A 1 88 ? 63.280 110.902 11.957 1.00 67.64 86 ASN A N 1
ATOM 676 C CA . ASN A 1 88 ? 63.764 111.978 11.090 1.00 70.08 86 ASN A CA 1
ATOM 677 C C . ASN A 1 88 ? 64.420 111.425 9.825 1.00 70.58 86 ASN A C 1
ATOM 678 O O . ASN A 1 88 ? 64.385 112.016 8.733 1.00 62.57 86 ASN A O 1
ATOM 683 N N . PHE A 1 89 ? 65.033 110.270 10.022 1.00 70.61 87 PHE A N 1
ATOM 684 C CA . PHE A 1 89 ? 65.572 109.418 8.977 1.00 68.69 87 PHE A CA 1
ATOM 685 C C . PHE A 1 89 ? 64.481 109.084 7.939 1.00 58.11 87 PHE A C 1
ATOM 686 O O . PHE A 1 89 ? 64.625 109.337 6.729 1.00 61.27 87 PHE A O 1
ATOM 694 N N . ILE A 1 90 ? 63.377 108.547 8.434 1.00 53.89 88 ILE A N 1
ATOM 695 C CA . ILE A 1 90 ? 62.224 108.255 7.595 1.00 54.80 88 ILE A CA 1
ATOM 696 C C . ILE A 1 90 ? 61.737 109.494 6.844 1.00 60.96 88 ILE A C 1
ATOM 697 O O . ILE A 1 90 ? 61.692 109.508 5.605 1.00 62.47 88 ILE A O 1
ATOM 702 N N . GLY A 1 91 ? 61.387 110.541 7.593 1.00 66.95 89 GLY A N 1
ATOM 703 C CA . GLY A 1 91 ? 61.030 111.840 6.993 1.00 62.82 89 GLY A CA 1
ATOM 704 C C . GLY A 1 91 ? 61.997 112.281 5.907 1.00 64.82 89 GLY A C 1
ATOM 705 O O . GLY A 1 91 ? 61.596 112.650 4.794 1.00 65.43 89 GLY A O 1
ATOM 706 N N . ASN A 1 92 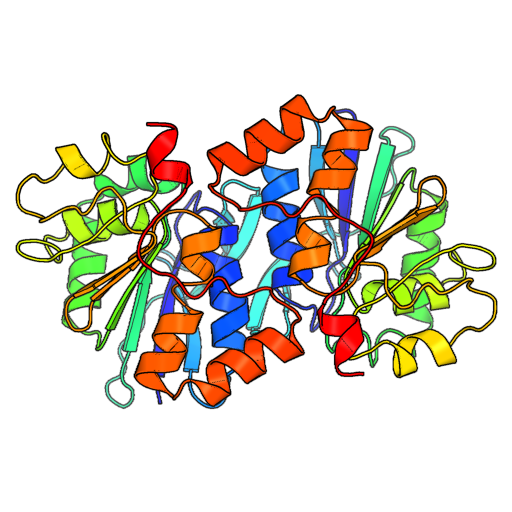? 63.285 112.232 6.217 1.00 65.52 90 ASN A N 1
ATOM 707 C CA . ASN A 1 92 ? 64.289 112.539 5.222 1.00 68.08 90 ASN A CA 1
ATOM 708 C C . ASN A 1 92 ? 64.093 111.676 3.988 1.00 69.94 90 ASN A C 1
ATOM 709 O O . ASN A 1 92 ? 64.098 112.174 2.851 1.00 69.20 90 ASN A O 1
ATOM 714 N N . MET A 1 93 ? 63.912 110.373 4.205 1.00 68.84 91 MET A N 1
ATOM 715 C CA . MET A 1 93 ? 63.692 109.473 3.069 1.00 66.24 91 MET A CA 1
ATOM 716 C C . MET A 1 93 ? 62.376 109.779 2.351 1.00 64.62 91 MET A C 1
ATOM 717 O O . MET A 1 93 ? 62.338 109.834 1.114 1.00 66.52 91 MET A O 1
ATOM 722 N N . VAL A 1 94 ? 61.305 109.988 3.114 1.00 65.02 92 VAL A N 1
ATOM 723 C CA . VAL A 1 94 ? 60.021 110.333 2.503 1.00 72.29 92 VAL A CA 1
ATOM 724 C C . VAL A 1 94 ? 60.133 111.572 1.614 1.00 75.05 92 VAL A C 1
ATOM 725 O O . VAL A 1 94 ? 59.702 111.564 0.460 1.00 75.95 92 VAL A O 1
ATOM 729 N N . LYS A 1 95 ? 60.726 112.633 2.149 1.00 74.77 93 LYS A N 1
ATOM 730 C CA . LYS A 1 95 ? 60.913 113.841 1.371 1.00 75.92 93 LYS A CA 1
ATOM 731 C C . LYS A 1 95 ? 61.468 113.526 -0.006 1.00 75.11 93 LYS A C 1
ATOM 732 O O . LYS A 1 95 ? 61.223 114.253 -0.961 1.00 76.73 93 LYS A O 1
ATOM 738 N N . GLU A 1 96 ? 62.204 112.428 -0.111 1.00 73.78 94 GLU A N 1
ATOM 739 C CA . GLU A 1 96 ? 62.941 112.120 -1.333 1.00 72.97 94 GLU A CA 1
ATOM 740 C C . GLU A 1 96 ? 62.291 111.045 -2.242 1.00 70.99 94 GLU A C 1
ATOM 741 O O . GLU A 1 96 ? 62.798 110.748 -3.326 1.00 62.21 94 GLU A O 1
ATOM 747 N N . SER A 1 97 ? 61.170 110.470 -1.813 1.00 68.08 95 SER A N 1
ATOM 748 C CA . SER A 1 97 ? 60.590 109.343 -2.533 1.00 63.71 95 SER A CA 1
ATOM 749 C C . SER A 1 97 ? 59.428 109.767 -3.409 1.00 64.50 95 SER A C 1
ATOM 750 O O . SER A 1 97 ? 58.802 110.795 -3.152 1.00 65.46 95 SER A O 1
ATOM 753 N N . LYS A 1 98 ? 59.151 108.977 -4.447 1.00 56.88 96 LYS A N 1
ATOM 754 C CA . LYS A 1 98 ? 58.019 109.220 -5.326 1.00 58.64 96 LYS A CA 1
ATOM 755 C C . LYS A 1 98 ? 56.762 108.550 -4.777 1.00 64.17 96 LYS A C 1
ATOM 756 O O . LYS A 1 98 ? 55.640 108.980 -5.064 1.00 68.52 96 LYS A O 1
ATOM 762 N N . TYR A 1 99 ? 56.949 107.496 -3.987 1.00 55.93 97 TYR A N 1
ATOM 763 C CA . TYR A 1 99 ? 55.818 106.803 -3.375 1.00 53.99 97 TYR A CA 1
ATOM 764 C C . TYR A 1 99 ? 56.184 106.365 -1.979 1.00 53.19 97 TYR A C 1
ATOM 765 O O . TYR A 1 99 ? 57.360 106.093 -1.682 1.00 56.84 97 TYR A O 1
ATOM 774 N N . ILE A 1 100 ? 55.175 106.295 -1.126 1.00 48.75 98 ILE A N 1
ATOM 775 C CA . ILE A 1 100 ? 55.370 105.843 0.221 1.00 49.41 98 ILE A CA 1
ATOM 776 C C . ILE A 1 100 ? 54.358 104.740 0.467 1.00 55.62 98 ILE A C 1
ATOM 777 O O . ILE A 1 100 ? 53.152 104.916 0.229 1.00 55.84 98 ILE A O 1
ATOM 782 N N . ILE A 1 101 ? 54.850 103.605 0.955 1.00 54.73 99 ILE A N 1
ATOM 783 C CA . ILE A 1 101 ? 54.002 102.462 1.221 1.00 44.75 99 ILE A CA 1
ATOM 784 C C . ILE A 1 101 ? 54.243 101.877 2.603 1.00 42.96 99 ILE A C 1
ATOM 785 O O . ILE A 1 101 ? 55.384 101.746 3.025 1.00 51.36 99 ILE A O 1
ATOM 790 N N . SER A 1 102 ? 53.171 101.497 3.292 1.00 43.89 100 SER A N 1
ATOM 791 C CA . SER A 1 102 ? 53.311 100.935 4.614 1.00 40.53 100 SER A CA 1
ATOM 792 C C . SER A 1 102 ? 52.369 99.728 4.746 1.00 44.29 100 SER A C 1
ATOM 793 O O . SER A 1 102 ? 51.367 99.634 4.060 1.00 40.24 100 SER A O 1
ATOM 796 N N . VAL A 1 103 ? 52.716 98.799 5.621 1.00 44.98 101 VAL A N 1
ATOM 797 C CA . VAL A 1 103 ? 51.853 97.697 5.941 1.00 41.05 101 VAL A CA 1
ATOM 798 C C . VAL A 1 103 ? 51.762 97.696 7.439 1.00 39.70 101 VAL A C 1
ATOM 799 O O . VAL A 1 103 ? 52.761 98.003 8.093 1.00 44.48 101 VAL A O 1
ATOM 803 N N . CYS A 1 104 ? 50.582 97.400 7.984 1.00 39.53 102 CYS A N 1
ATOM 804 C CA . CYS A 1 104 ? 50.436 97.160 9.421 1.00 40.15 102 CYS A CA 1
ATOM 805 C C . CYS A 1 104 ? 50.872 98.425 10.204 1.00 48.27 102 CYS A C 1
ATOM 806 O O . CYS A 1 104 ? 50.622 99.538 9.727 1.00 43.15 102 CYS A O 1
ATOM 809 N N . THR A 1 105 ? 51.532 98.283 11.360 1.00 44.15 103 THR A N 1
ATOM 810 C CA . THR A 1 105 ? 51.979 99.471 12.153 1.00 41.00 103 THR A CA 1
ATOM 811 C C . THR A 1 105 ? 53.067 100.310 11.507 1.00 44.52 103 THR A C 1
ATOM 812 O O . THR A 1 105 ? 53.484 101.336 12.057 1.00 51.65 103 THR A O 1
ATOM 816 N N . GLY A 1 106 ? 53.557 99.878 10.353 1.00 42.01 104 GLY A N 1
ATOM 817 C CA . GLY A 1 106 ? 54.413 100.731 9.569 1.00 43.86 104 GLY A CA 1
ATOM 818 C C . GLY A 1 106 ? 53.840 102.147 9.484 1.00 50.54 104 GLY A C 1
ATOM 819 O O . GLY A 1 106 ? 54.583 103.142 9.326 1.00 47.32 104 GLY A O 1
ATOM 820 N N . SER A 1 107 ? 52.521 102.274 9.573 1.00 51.37 105 SER A N 1
ATOM 821 C CA . SER A 1 107 ? 51.947 103.617 9.379 1.00 53.50 105 SER A CA 1
ATOM 822 C C . SER A 1 107 ? 51.988 104.453 10.658 1.00 53.36 105 SER A C 1
ATOM 823 O O . SER A 1 107 ? 51.847 105.680 10.605 1.00 52.63 105 SER A O 1
ATOM 826 N N . ALA A 1 108 ? 52.211 103.788 11.791 1.00 45.89 106 ALA A N 1
ATOM 827 C CA . ALA A 1 108 ? 52.535 104.465 13.057 1.00 50.03 106 ALA A CA 1
ATOM 828 C C . ALA A 1 108 ? 53.825 105.253 12.926 1.00 56.27 106 ALA A C 1
ATOM 829 O O . ALA A 1 108 ? 53.972 106.332 13.516 1.00 64.18 106 ALA A O 1
ATOM 831 N N . LEU A 1 109 ? 54.748 104.727 12.118 1.00 57.44 107 LEU A N 1
ATOM 832 C CA . LEU A 1 109 ? 56.046 105.356 11.897 1.00 53.21 107 LEU A CA 1
ATOM 833 C C . LEU A 1 109 ? 55.923 106.447 10.858 1.00 60.73 107 LEU A C 1
ATOM 834 O O . LEU A 1 109 ? 56.530 107.525 10.983 1.00 59.32 107 LEU A O 1
ATOM 839 N N . LEU A 1 110 ? 55.159 106.170 9.806 1.00 55.61 108 LEU A N 1
ATOM 840 C CA . LEU A 1 110 ? 54.940 107.182 8.784 1.00 57.71 108 LEU A CA 1
ATOM 841 C C . LEU A 1 110 ? 54.253 108.395 9.410 1.00 59.63 108 LEU A C 1
ATOM 842 O O . LEU A 1 110 ? 54.541 109.557 9.072 1.00 57.05 108 LEU A O 1
ATOM 847 N N . SER A 1 111 ? 53.325 108.093 10.307 1.00 55.08 109 SER A N 1
ATOM 848 C CA . SER A 1 111 ? 52.530 109.085 10.995 1.00 60.90 109 SER A CA 1
ATOM 849 C C . SER A 1 111 ? 53.443 109.951 11.854 1.00 64.43 109 SER A C 1
ATOM 850 O O . SER A 1 111 ? 53.414 111.189 11.755 1.00 62.12 109 SER A O 1
ATOM 853 N N . LYS A 1 112 ? 54.266 109.287 12.669 1.00 62.28 110 LYS A N 1
ATOM 854 C CA . LYS A 1 112 ? 55.203 109.969 13.538 1.00 61.81 110 LYS A CA 1
ATOM 855 C C . LYS A 1 112 ? 56.023 110.980 12.752 1.00 66.58 110 LYS A C 1
ATOM 856 O O . LYS A 1 112 ? 56.296 112.074 13.233 1.00 71.08 110 LYS A O 1
ATOM 862 N N . ALA A 1 113 ? 56.401 110.625 11.533 1.00 66.33 111 ALA A N 1
ATOM 863 C CA . ALA A 1 113 ? 57.054 111.576 10.643 1.00 69.47 111 ALA A CA 1
ATOM 864 C C . ALA A 1 113 ? 56.090 112.672 10.166 1.00 72.28 111 ALA A C 1
ATOM 865 O O . ALA A 1 113 ? 56.480 113.555 9.396 1.00 69.29 111 ALA A O 1
ATOM 867 N N . GLY A 1 114 ? 54.832 112.596 10.608 1.00 75.54 112 GLY A N 1
ATOM 868 C CA . GLY A 1 114 ? 53.813 113.595 10.267 1.00 74.76 112 GLY A CA 1
ATOM 869 C C . GLY A 1 114 ? 53.430 113.576 8.802 1.00 75.27 112 GLY A C 1
ATOM 870 O O . GLY A 1 114 ? 52.703 114.440 8.324 1.00 78.71 112 GLY A O 1
ATOM 871 N N . ILE A 1 115 ? 53.936 112.585 8.084 1.00 69.52 113 ILE A N 1
ATOM 872 C CA . ILE A 1 115 ? 53.692 112.454 6.659 1.00 67.92 113 ILE A CA 1
ATOM 873 C C . ILE A 1 115 ? 52.217 112.194 6.370 1.00 63.14 113 ILE A C 1
ATOM 874 O O . ILE A 1 115 ? 51.736 112.433 5.254 1.00 60.79 113 ILE A O 1
ATOM 879 N N . LEU A 1 116 ? 51.501 111.720 7.379 1.00 57.94 114 LEU A N 1
ATOM 880 C CA . LEU A 1 116 ? 50.117 111.311 7.196 1.00 61.84 114 LEU A CA 1
ATOM 881 C C . LEU A 1 116 ? 49.131 112.421 7.568 1.00 66.36 114 LEU A C 1
ATOM 882 O O . LEU A 1 116 ? 47.925 112.290 7.376 1.00 67.43 114 LEU A O 1
ATOM 887 N N . ASN A 1 117 ? 49.647 113.514 8.106 1.00 66.52 115 ASN A N 1
ATOM 888 C CA . ASN A 1 117 ? 48.785 114.620 8.504 1.00 65.11 115 ASN A CA 1
ATOM 889 C C . ASN A 1 117 ? 47.917 115.136 7.352 1.00 60.26 115 ASN A C 1
ATOM 890 O O . ASN A 1 117 ? 48.419 115.648 6.348 1.00 61.57 115 ASN A O 1
ATOM 895 N N . GLY A 1 118 ? 46.608 114.962 7.495 1.00 57.19 116 GLY A N 1
ATOM 896 C CA . GLY A 1 118 ? 45.664 115.441 6.497 1.00 50.38 116 GLY A CA 1
ATOM 897 C C . GLY A 1 118 ? 45.314 114.360 5.508 1.00 57.76 116 GLY A C 1
ATOM 898 O O . GLY A 1 118 ? 44.452 114.557 4.666 1.00 58.49 116 GLY A O 1
ATOM 899 N N . LYS A 1 119 ? 45.976 113.209 5.611 1.00 53.91 117 LYS A N 1
ATOM 900 C CA . LYS A 1 119 ? 45.793 112.152 4.621 1.00 54.02 117 LYS A CA 1
ATOM 901 C C . LYS A 1 119 ? 44.930 111.023 5.145 1.00 50.47 117 LYS A C 1
ATOM 902 O O . LYS A 1 119 ? 44.891 110.772 6.342 1.00 51.54 117 LYS A O 1
ATOM 908 N N . ARG A 1 120 ? 44.242 110.337 4.234 1.00 50.13 118 ARG A N 1
ATOM 909 C CA . ARG A 1 120 ? 43.502 109.129 4.590 1.00 53.70 118 ARG A CA 1
ATOM 910 C C . ARG A 1 120 ? 44.513 107.968 4.689 1.00 50.94 118 ARG A C 1
ATOM 911 O O . ARG A 1 120 ? 45.414 107.849 3.870 1.00 51.72 118 ARG A O 1
ATOM 919 N N . ALA A 1 121 ? 44.375 107.141 5.705 1.00 48.30 119 ALA A N 1
ATOM 920 C CA . ALA A 1 121 ? 45.365 106.091 5.933 1.00 49.13 119 ALA A CA 1
ATOM 921 C C . ALA A 1 121 ? 44.719 105.072 6.828 1.00 45.56 119 ALA A C 1
ATOM 922 O O . ALA A 1 121 ? 43.657 105.328 7.409 1.00 50.02 119 ALA A O 1
ATOM 924 N N . THR A 1 122 ? 45.332 103.897 6.934 1.00 42.61 120 THR A N 1
ATOM 925 C CA . THR A 1 122 ? 44.782 102.879 7.824 1.00 38.43 120 THR A CA 1
ATOM 926 C C . THR A 1 122 ? 45.955 102.116 8.444 1.00 39.19 120 THR A C 1
ATOM 927 O O . THR A 1 122 ? 47.105 102.463 8.210 1.00 42.27 120 THR A O 1
ATOM 931 N N . THR A 1 123 ? 45.657 101.082 9.218 1.00 41.78 121 THR A N 1
ATOM 932 C CA . THR A 1 123 ? 46.695 100.281 9.847 1.00 45.56 121 THR A CA 1
ATOM 933 C C . THR A 1 123 ? 46.007 98.996 10.241 1.00 48.13 121 THR A C 1
ATOM 934 O O . THR A 1 123 ? 44.791 98.875 10.056 1.00 41.23 121 THR A O 1
ATOM 938 N N . ASN A 1 124 ? 46.741 98.018 10.764 1.00 43.75 122 ASN A N 1
ATOM 939 C CA . ASN A 1 124 ? 46.065 96.751 11.018 1.00 43.35 122 ASN A CA 1
ATOM 940 C C . ASN A 1 124 ? 45.025 96.936 12.100 1.00 47.65 122 ASN A C 1
ATOM 941 O O . ASN A 1 124 ? 45.115 97.850 12.951 1.00 40.66 122 ASN A O 1
ATOM 946 N N . LYS A 1 125 ? 44.038 96.053 12.099 1.00 42.62 123 LYS A N 1
ATOM 947 C CA . LYS A 1 125 ? 42.883 96.279 12.935 1.00 44.50 123 LYS A CA 1
ATOM 948 C C . LYS A 1 125 ? 43.212 96.016 14.396 1.00 48.36 123 LYS A C 1
ATOM 949 O O . LYS A 1 125 ? 42.728 96.721 15.271 1.00 45.23 123 LYS A O 1
ATOM 955 N N . ARG A 1 126 ? 44.037 95.034 14.651 1.00 44.17 124 ARG A N 1
ATOM 956 C CA A ARG A 1 126 ? 44.414 94.672 15.991 0.50 45.61 124 ARG A CA 1
ATOM 957 C CA B ARG A 1 126 ? 44.400 94.667 15.991 0.50 45.22 124 ARG A CA 1
ATOM 958 C C . ARG A 1 126 ? 45.125 95.785 16.695 1.00 41.56 124 ARG A C 1
ATOM 959 O O . ARG A 1 126 ? 45.037 95.850 17.877 1.00 46.06 124 ARG A O 1
ATOM 974 N N . SER A 1 127 ? 45.856 96.608 15.975 1.00 43.27 125 SER A N 1
ATOM 975 C CA . SER A 1 127 ? 46.605 97.727 16.584 1.00 43.31 125 SER A CA 1
ATOM 976 C C . SER A 1 127 ? 46.006 99.112 16.311 1.00 46.24 125 SER A C 1
ATOM 977 O O . SER A 1 127 ? 46.682 100.131 16.486 1.00 46.78 125 SER A O 1
ATOM 980 N N . PHE A 1 128 ? 44.762 99.147 15.862 1.00 48.96 126 PHE A N 1
ATOM 981 C CA . PHE A 1 128 ? 44.172 100.398 15.372 1.00 53.73 126 PHE A CA 1
ATOM 982 C C . PHE A 1 128 ? 44.146 101.511 16.437 1.00 46.71 126 PHE A C 1
ATOM 983 O O . PHE A 1 128 ? 44.646 102.613 16.211 1.00 53.46 126 PHE A O 1
ATOM 991 N N . LYS A 1 129 ? 43.581 101.196 17.593 1.00 49.62 127 LYS A N 1
ATOM 992 C CA A LYS A 1 129 ? 43.582 102.108 18.742 0.50 56.75 127 LYS A CA 1
ATOM 993 C CA B LYS A 1 129 ? 43.582 102.105 18.744 0.50 57.11 127 LYS A CA 1
ATOM 994 C C . LYS A 1 129 ? 44.959 102.715 19.007 1.00 61.30 127 LYS A C 1
ATOM 995 O O . LYS A 1 129 ? 45.140 103.942 18.961 1.00 57.62 127 LYS A O 1
ATOM 1006 N N . TRP A 1 130 ? 45.930 101.849 19.284 1.00 58.44 128 TRP A N 1
ATOM 1007 C CA . TRP A 1 130 ? 47.289 102.269 19.586 1.00 59.67 128 TRP A CA 1
ATOM 1008 C C . TRP A 1 130 ? 47.888 103.172 18.522 1.00 60.68 128 TRP A C 1
ATOM 1009 O O . TRP A 1 130 ? 48.503 104.203 18.832 1.00 57.04 128 TRP A O 1
ATOM 1020 N N . VAL A 1 131 ? 47.759 102.773 17.263 1.00 52.14 129 VAL A N 1
ATOM 1021 C CA . VAL A 1 131 ? 48.277 103.630 16.222 1.00 59.19 129 VAL A CA 1
ATOM 1022 C C . VAL A 1 131 ? 47.486 104.955 16.160 1.00 56.51 129 VAL A C 1
ATOM 1023 O O . VAL A 1 131 ? 48.084 106.042 16.098 1.00 55.86 129 VAL A O 1
ATOM 1027 N N . THR A 1 132 ? 46.168 104.856 16.116 1.00 53.12 130 THR A N 1
ATOM 1028 C CA . THR A 1 132 ? 45.323 106.015 15.864 1.00 57.57 130 THR A CA 1
ATOM 1029 C C . THR A 1 132 ? 45.386 107.079 16.906 1.00 60.02 130 THR A C 1
ATOM 1030 O O . THR A 1 132 ? 45.385 108.234 16.599 1.00 62.11 130 THR A O 1
ATOM 1034 N N . GLU A 1 133 ? 45.463 106.676 18.149 1.00 64.24 131 GLU A N 1
ATOM 1035 C CA . GLU A 1 133 ? 45.519 107.632 19.216 1.00 67.12 131 GLU A CA 1
ATOM 1036 C C . GLU A 1 133 ? 46.813 108.383 19.262 1.00 69.08 131 GLU A C 1
ATOM 1037 O O . GLU A 1 133 ? 46.927 109.343 19.965 1.00 78.03 131 GLU A O 1
ATOM 1043 N N . GLN A 1 134 ? 47.817 107.925 18.561 1.00 65.34 132 GLN A N 1
ATOM 1044 C CA . GLN A 1 134 ? 49.049 108.672 18.522 1.00 65.50 132 GLN A CA 1
ATOM 1045 C C . GLN A 1 134 ? 48.928 109.977 17.795 1.00 68.26 132 GLN A C 1
ATOM 1046 O O . GLN A 1 134 ? 49.622 110.902 18.105 1.00 69.71 132 GLN A O 1
ATOM 1052 N N . ASN A 1 135 ? 48.105 110.013 16.766 1.00 69.05 133 ASN A N 1
ATOM 1053 C CA . ASN A 1 135 ? 47.952 111.205 15.977 1.00 66.59 133 ASN A CA 1
ATOM 1054 C C . ASN A 1 135 ? 46.507 111.365 15.586 1.00 66.72 133 ASN A C 1
ATOM 1055 O O . ASN A 1 135 ? 46.002 110.581 14.830 1.00 65.81 133 ASN A O 1
ATOM 1060 N N . GLU A 1 136 ? 45.838 112.396 16.060 1.00 67.98 134 GLU A N 1
ATOM 1061 C CA . GLU A 1 136 ? 44.442 112.583 15.704 1.00 64.62 134 GLU A CA 1
ATOM 1062 C C . GLU A 1 136 ? 44.334 113.382 14.438 1.00 64.11 134 GLU A C 1
ATOM 1063 O O . GLU A 1 136 ? 43.260 113.545 13.916 1.00 67.82 134 GLU A O 1
ATOM 1069 N N . ASP A 1 137 ? 45.456 113.869 13.941 1.00 60.89 135 ASP A N 1
ATOM 1070 C CA . ASP A 1 137 ? 45.480 114.692 12.750 1.00 60.32 135 ASP A CA 1
ATOM 1071 C C . ASP A 1 137 ? 45.485 113.941 11.429 1.00 63.67 135 ASP A C 1
ATOM 1072 O O . ASP A 1 137 ? 45.489 114.542 10.384 1.00 60.93 135 ASP A O 1
ATOM 1077 N N . VAL A 1 138 ? 45.510 112.622 11.493 1.00 63.03 136 VAL A N 1
ATOM 1078 C CA . VAL A 1 138 ? 45.435 111.779 10.322 1.00 50.16 136 VAL A CA 1
ATOM 1079 C C . VAL A 1 138 ? 44.012 111.379 10.179 1.00 49.64 136 VAL A C 1
ATOM 1080 O O . VAL A 1 138 ? 43.353 111.161 11.149 1.00 52.81 136 VAL A O 1
ATOM 1084 N N . LEU A 1 139 ? 43.523 111.289 8.964 1.00 53.91 137 LEU A N 1
ATOM 1085 C CA . LEU A 1 139 ? 42.174 110.810 8.780 1.00 52.25 137 LEU A CA 1
ATOM 1086 C C . LEU A 1 139 ? 42.190 109.292 8.658 1.00 53.35 137 LEU A C 1
ATOM 1087 O O . LEU A 1 139 ? 42.150 108.755 7.548 1.00 55.95 137 LEU A O 1
ATOM 1092 N N . TRP A 1 140 ? 42.231 108.610 9.806 1.00 55.04 138 TRP A N 1
ATOM 1093 C CA . TRP A 1 140 ? 42.257 107.150 9.849 1.00 53.50 138 TRP A CA 1
ATOM 1094 C C . TRP A 1 140 ? 40.970 106.535 9.320 1.00 56.59 138 TRP A C 1
ATOM 1095 O O . TRP A 1 140 ? 39.867 106.928 9.716 1.00 59.53 138 TRP A O 1
ATOM 1106 N N . VAL A 1 141 ? 41.114 105.553 8.438 1.00 47.25 139 VAL A N 1
ATOM 1107 C CA . VAL A 1 141 ? 39.963 104.816 7.924 1.00 47.60 139 VAL A CA 1
ATOM 1108 C C . VAL A 1 141 ? 39.914 103.436 8.593 1.00 52.40 139 VAL A C 1
ATOM 1109 O O . VAL A 1 141 ? 40.775 102.595 8.343 1.00 57.93 139 VAL A O 1
ATOM 1113 N N . LYS A 1 142 ? 38.921 103.202 9.446 1.00 52.01 140 LYS A N 1
ATOM 1114 C CA . LYS A 1 142 ? 38.850 101.962 10.228 1.00 50.21 140 LYS A CA 1
ATOM 1115 C C . LYS A 1 142 ? 38.616 100.694 9.403 1.00 55.45 140 LYS A C 1
ATOM 1116 O O . LYS A 1 142 ? 39.269 99.666 9.625 1.00 50.19 140 LYS A O 1
ATOM 1122 N N . GLU A 1 143 ? 37.687 100.761 8.458 1.00 49.47 141 GLU A N 1
ATOM 1123 C CA . GLU A 1 143 ? 37.198 99.550 7.794 1.00 58.07 141 GLU A CA 1
ATOM 1124 C C . GLU A 1 143 ? 37.984 99.110 6.541 1.00 49.61 141 GLU A C 1
ATOM 1125 O O . GLU A 1 143 ? 37.754 98.027 5.999 1.00 55.28 141 GLU A O 1
ATOM 1131 N N . ALA A 1 144 ? 38.933 99.933 6.113 1.00 42.72 142 ALA A N 1
ATOM 1132 C CA . ALA A 1 144 ? 39.703 99.679 4.890 1.00 43.97 142 ALA A CA 1
ATOM 1133 C C . ALA A 1 144 ? 40.766 98.618 5.083 1.00 49.07 142 ALA A C 1
ATOM 1134 O O . ALA A 1 144 ? 41.424 98.574 6.128 1.00 50.22 142 ALA A O 1
ATOM 1136 N N . ARG A 1 145 ? 40.941 97.787 4.059 1.00 44.48 143 ARG A N 1
ATOM 1137 C CA . ARG A 1 145 ? 42.103 96.919 3.957 1.00 44.31 143 ARG A CA 1
ATOM 1138 C C . ARG A 1 145 ? 43.350 97.696 3.542 1.00 49.62 143 ARG A C 1
ATOM 1139 O O . ARG A 1 145 ? 44.454 97.384 3.975 1.00 43.44 143 ARG A O 1
ATOM 1147 N N . TRP A 1 146 ? 43.178 98.691 2.672 1.00 49.57 144 TRP A N 1
ATOM 1148 C CA . TRP A 1 146 ? 44.246 99.631 2.386 1.00 47.20 144 TRP A CA 1
ATOM 1149 C C . TRP A 1 146 ? 43.663 100.906 1.804 1.00 45.20 144 TRP A C 1
ATOM 1150 O O . TRP A 1 146 ? 42.517 100.940 1.385 1.00 48.46 144 TRP A O 1
ATOM 1161 N N . VAL A 1 147 ? 44.477 101.942 1.787 1.00 41.16 145 VAL A N 1
ATOM 1162 C CA . VAL A 1 147 ? 44.005 103.261 1.448 1.00 48.85 145 VAL A CA 1
ATOM 1163 C C . VAL A 1 147 ? 45.035 103.963 0.607 1.00 45.78 145 VAL A C 1
ATOM 1164 O O . VAL A 1 147 ? 46.208 104.045 0.972 1.00 44.17 145 VAL A O 1
ATOM 1168 N N . LYS A 1 148 ? 44.597 104.463 -0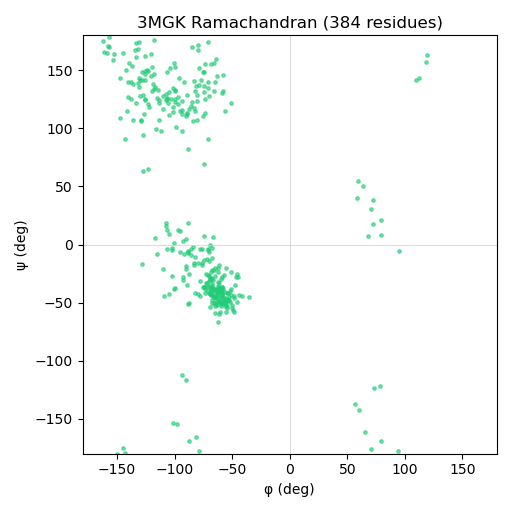.539 1.00 46.05 146 LYS A N 1
ATOM 1169 C CA . LYS A 1 148 ? 45.471 105.218 -1.410 1.00 48.34 146 LYS A CA 1
ATOM 1170 C C . LYS A 1 148 ? 45.159 106.696 -1.217 1.00 55.95 146 LYS A C 1
ATOM 1171 O O . LYS A 1 148 ? 44.028 107.134 -1.444 1.00 56.17 146 LYS A O 1
ATOM 1177 N N . ASP A 1 149 ? 46.126 107.470 -0.756 1.00 58.04 147 ASP A N 1
ATOM 1178 C CA . ASP A 1 149 ? 45.915 108.904 -0.782 1.00 55.93 147 ASP A CA 1
ATOM 1179 C C . ASP A 1 149 ? 47.074 109.592 -1.463 1.00 58.16 147 ASP A C 1
ATOM 1180 O O . ASP A 1 149 ? 48.097 109.893 -0.846 1.00 55.95 147 ASP A O 1
ATOM 1185 N N . GLY A 1 150 ? 46.889 109.824 -2.757 1.00 58.19 148 GLY A N 1
ATOM 1186 C CA . GLY A 1 150 ? 47.909 110.419 -3.595 1.00 58.40 148 GLY A CA 1
ATOM 1187 C C . GLY A 1 150 ? 48.930 109.364 -3.954 1.00 56.57 148 GLY A C 1
ATOM 1188 O O . GLY A 1 150 ? 48.591 108.326 -4.527 1.00 58.02 148 GLY A O 1
ATOM 1189 N N . ASN A 1 151 ? 50.173 109.643 -3.587 1.00 54.85 149 ASN A N 1
ATOM 1190 C CA . ASN A 1 151 ? 51.312 108.758 -3.779 1.00 51.41 149 ASN A CA 1
ATOM 1191 C C . ASN A 1 151 ? 51.573 107.974 -2.478 1.00 47.87 149 ASN A C 1
ATOM 1192 O O . ASN A 1 151 ? 52.636 107.367 -2.303 1.00 51.39 149 ASN A O 1
ATOM 1197 N N . ILE A 1 152 ? 50.625 108.020 -1.550 1.00 46.46 150 ILE A N 1
ATOM 1198 C CA . ILE A 1 152 ? 50.778 107.295 -0.292 1.00 48.38 150 ILE A CA 1
ATOM 1199 C C . ILE A 1 152 ? 49.819 106.107 -0.204 1.00 54.49 150 ILE A C 1
ATOM 1200 O O . ILE A 1 152 ? 48.604 106.250 -0.400 1.00 51.41 150 ILE A O 1
ATOM 1205 N N . TYR A 1 153 ? 50.365 104.930 0.095 1.00 45.62 151 TYR A N 1
ATOM 1206 C CA . TYR A 1 153 ? 49.531 103.730 0.197 1.00 43.98 151 TYR A CA 1
ATOM 1207 C C . TYR A 1 153 ? 49.756 103.081 1.542 1.00 42.43 151 TYR A C 1
ATOM 1208 O O . TYR A 1 153 ? 50.890 102.760 1.869 1.00 41.93 151 TYR A O 1
ATOM 1217 N N . THR A 1 154 ? 48.708 102.875 2.307 1.00 38.59 152 THR A N 1
ATOM 1218 C CA . THR A 1 154 ? 48.833 102.195 3.564 1.00 41.25 152 THR A CA 1
ATOM 1219 C C . THR A 1 154 ? 47.886 101.012 3.651 1.00 43.63 152 THR A C 1
ATOM 1220 O O . THR A 1 154 ? 46.836 101.005 3.069 1.00 38.11 152 THR A O 1
ATOM 1224 N N . SER A 1 155 ? 48.305 100.002 4.379 1.00 36.56 153 SER A N 1
ATOM 1225 C CA . SER A 1 155 ? 47.557 98.781 4.483 1.00 39.86 153 SER A CA 1
ATOM 1226 C C . SER A 1 155 ? 47.387 98.320 5.899 1.00 43.43 153 SER A C 1
ATOM 1227 O O . SER A 1 155 ? 47.990 98.837 6.791 1.00 42.63 153 SER A O 1
ATOM 1230 N N . SER A 1 156 ? 46.525 97.350 6.079 1.00 36.64 154 SER A N 1
ATOM 1231 C CA . SER A 1 156 ? 46.228 96.837 7.376 1.00 43.28 154 SER A CA 1
ATOM 1232 C C . SER A 1 156 ? 47.080 95.638 7.718 1.00 40.14 154 SER A C 1
ATOM 1233 O O . SER A 1 156 ? 48.256 95.762 7.848 1.00 40.66 154 SER A O 1
ATOM 1236 N N . GLY A 1 157 ? 46.452 94.484 7.818 1.00 38.28 155 GLY A N 1
ATOM 1237 C CA . GLY A 1 157 ? 47.081 93.231 8.158 1.00 39.92 155 GLY A CA 1
ATOM 1238 C C . GLY A 1 157 ? 47.818 92.566 7.024 1.00 38.07 155 GLY A C 1
ATOM 1239 O O . GLY A 1 157 ? 47.919 93.127 5.988 1.00 40.16 155 GLY A O 1
ATOM 1240 N N . VAL A 1 158 ? 48.379 91.393 7.254 1.00 32.06 156 VAL A N 1
ATOM 1241 C CA . VAL A 1 158 ? 49.272 90.782 6.301 1.00 29.92 156 VAL A CA 1
ATOM 1242 C C . VAL A 1 158 ? 48.640 90.495 4.960 1.00 33.42 156 VAL A C 1
ATOM 1243 O O . VAL A 1 158 ? 49.266 90.653 3.966 1.00 39.36 156 VAL A O 1
ATOM 1247 N N . SER A 1 159 ? 47.408 90.049 4.937 1.00 35.26 157 SER A N 1
ATOM 1248 C CA . SER A 1 159 ? 46.727 89.785 3.653 1.00 46.61 157 SER A CA 1
ATOM 1249 C C . SER A 1 159 ? 46.472 91.110 2.912 1.00 42.98 157 SER A C 1
ATOM 1250 O O . SER A 1 159 ? 46.696 91.225 1.701 1.00 39.95 157 SER A O 1
ATOM 1253 N N . ALA A 1 160 ? 46.028 92.109 3.652 1.00 41.92 158 ALA A N 1
ATOM 1254 C CA . ALA A 1 160 ? 45.861 93.468 3.092 1.00 35.77 158 ALA A CA 1
ATOM 1255 C C . ALA A 1 160 ? 47.166 93.943 2.498 1.00 36.21 158 ALA A C 1
ATOM 1256 O O . ALA A 1 160 ? 47.181 94.528 1.419 1.00 43.66 158 ALA A O 1
ATOM 1258 N N . GLY A 1 161 ? 48.274 93.657 3.195 1.00 43.29 159 GLY A N 1
ATOM 1259 C CA . GLY A 1 161 ? 49.602 94.055 2.753 1.00 36.14 159 GLY A CA 1
ATOM 1260 C C . GLY A 1 161 ? 49.936 93.516 1.377 1.00 39.37 159 GLY A C 1
ATOM 1261 O O . GLY A 1 161 ? 50.396 94.240 0.513 1.00 33.83 159 GLY A O 1
ATOM 1262 N N . ILE A 1 162 ? 49.704 92.227 1.158 1.00 32.88 160 ILE A N 1
ATOM 1263 C CA . ILE A 1 162 ? 49.948 91.684 -0.147 1.00 32.31 160 ILE A CA 1
ATOM 1264 C C . ILE A 1 162 ? 48.950 92.192 -1.184 1.00 34.51 160 ILE A C 1
ATOM 1265 O O . ILE A 1 162 ? 49.333 92.477 -2.305 1.00 38.97 160 ILE A O 1
ATOM 1270 N N . ASP A 1 163 ? 47.668 92.259 -0.829 1.00 36.43 161 ASP A N 1
ATOM 1271 C CA . ASP A 1 163 ? 46.659 92.641 -1.807 1.00 38.88 161 ASP A CA 1
ATOM 1272 C C . ASP A 1 163 ? 46.863 94.116 -2.209 1.00 38.48 161 ASP A C 1
ATOM 1273 O O . ASP A 1 163 ? 46.698 94.454 -3.363 1.00 41.80 161 ASP A O 1
ATOM 1278 N N . MET A 1 164 ? 47.275 94.953 -1.254 1.00 32.75 162 MET A N 1
ATOM 1279 C CA A MET A 1 164 ? 47.653 96.358 -1.554 0.50 36.88 162 MET A CA 1
ATOM 1280 C CA B MET A 1 164 ? 47.632 96.343 -1.507 0.50 40.21 162 MET A CA 1
ATOM 1281 C C . MET A 1 164 ? 48.814 96.418 -2.498 1.00 44.09 162 MET A C 1
ATOM 1282 O O . MET A 1 164 ? 48.843 97.260 -3.400 1.00 43.08 162 MET A O 1
ATOM 1291 N N . THR A 1 165 ? 49.793 95.532 -2.329 1.00 39.43 163 THR A N 1
ATOM 1292 C CA . THR A 1 165 ? 50.923 95.593 -3.227 1.00 33.75 163 THR A CA 1
ATOM 1293 C C . THR A 1 165 ? 50.486 95.314 -4.665 1.00 44.68 163 THR A C 1
ATOM 1294 O O . THR A 1 165 ? 50.926 95.997 -5.593 1.00 43.88 163 THR A O 1
ATOM 1298 N N . LEU A 1 166 ? 49.629 94.315 -4.855 1.00 36.23 164 LEU A N 1
ATOM 1299 C CA . LEU A 1 166 ? 49.113 94.052 -6.194 1.00 42.14 164 LEU A CA 1
ATOM 1300 C C . LEU A 1 166 ? 48.290 95.240 -6.750 1.00 47.68 164 LEU A C 1
ATOM 1301 O O . LEU A 1 166 ? 48.388 95.558 -7.940 1.00 50.20 164 LEU A O 1
ATOM 1306 N N . GLY A 1 167 ? 47.488 95.875 -5.897 1.00 41.32 165 GLY A N 1
ATOM 1307 C CA . GLY A 1 167 ? 46.777 97.094 -6.256 1.00 42.97 165 GLY A CA 1
ATOM 1308 C C . GLY A 1 167 ? 47.714 98.213 -6.669 1.00 46.70 165 GLY A C 1
ATOM 1309 O O . GLY A 1 167 ? 47.458 98.928 -7.647 1.00 44.61 165 GLY A O 1
ATOM 1310 N N . PHE A 1 168 ? 48.803 98.365 -5.928 1.00 42.38 166 PHE A N 1
ATOM 1311 C CA . PHE A 1 168 ? 49.847 99.321 -6.275 1.00 45.60 166 PHE A CA 1
ATOM 1312 C C . PHE A 1 168 ? 50.462 99.010 -7.652 1.00 51.51 166 PHE A C 1
ATOM 1313 O O . PHE A 1 168 ? 50.626 99.901 -8.487 1.00 48.17 166 PHE A O 1
ATOM 1321 N N . ILE A 1 169 ? 50.781 97.743 -7.896 1.00 49.36 167 ILE A N 1
ATOM 1322 C CA . ILE A 1 169 ? 51.283 97.313 -9.203 1.00 52.76 167 ILE A CA 1
ATOM 1323 C C . ILE A 1 169 ? 50.262 97.626 -10.312 1.00 55.48 167 ILE A C 1
ATOM 1324 O O . ILE A 1 169 ? 50.632 98.088 -11.391 1.00 55.64 167 ILE A O 1
ATOM 1329 N N . GLU A 1 170 ? 48.984 97.355 -10.053 1.00 53.00 168 GLU A N 1
ATOM 1330 C CA . GLU A 1 170 ? 47.913 97.747 -10.975 1.00 56.73 168 GLU A CA 1
ATOM 1331 C C . GLU A 1 170 ? 47.930 99.256 -11.278 1.00 55.60 168 GLU A C 1
ATOM 1332 O O . GLU A 1 170 ? 47.895 99.662 -12.431 1.00 55.95 168 GLU A O 1
ATOM 1338 N N . ASP A 1 171 ? 47.998 100.080 -10.242 1.00 57.36 169 ASP A N 1
ATOM 1339 C CA . ASP A 1 171 ? 47.955 101.519 -10.445 1.00 54.68 169 ASP A CA 1
ATOM 1340 C C . ASP A 1 171 ? 49.124 101.966 -11.272 1.00 58.71 169 ASP A C 1
ATOM 1341 O O . ASP A 1 171 ? 48.995 102.808 -12.157 1.00 54.11 169 ASP A O 1
ATOM 1346 N N . LEU A 1 172 ? 50.274 101.376 -10.996 1.00 61.48 170 LEU A N 1
ATOM 1347 C CA . LEU A 1 172 ? 51.518 101.918 -11.488 1.00 63.94 170 LEU A CA 1
ATOM 1348 C C . LEU A 1 172 ? 51.941 101.312 -12.814 1.00 61.40 170 LEU A C 1
ATOM 1349 O O . LEU A 1 172 ? 52.608 101.955 -13.621 1.00 62.73 170 LEU A O 1
ATOM 1354 N N . ILE A 1 173 ? 51.531 100.076 -13.047 1.00 55.94 171 ILE A N 1
ATOM 1355 C CA . ILE A 1 173 ? 52.069 99.320 -14.152 1.00 54.83 171 ILE A CA 1
ATOM 1356 C C . ILE A 1 173 ? 50.965 98.744 -15.029 1.00 52.75 171 ILE A C 1
ATOM 1357 O O . ILE A 1 173 ? 51.230 98.325 -16.145 1.00 54.33 171 ILE A O 1
ATOM 1362 N N . GLY A 1 174 ? 49.734 98.694 -14.523 1.00 53.31 172 GLY A N 1
ATOM 1363 C CA . GLY A 1 174 ? 48.635 98.065 -15.267 1.00 45.59 172 GLY A CA 1
ATOM 1364 C C . GLY A 1 174 ? 48.106 96.783 -14.656 1.00 55.87 172 GLY A C 1
ATOM 1365 O O . GLY A 1 174 ? 48.867 95.970 -14.121 1.00 52.95 172 GLY A O 1
ATOM 1366 N N . LYS A 1 175 ? 46.795 96.590 -14.745 1.00 52.48 173 LYS A N 1
ATOM 1367 C CA . LYS A 1 175 ? 46.159 95.474 -14.071 1.00 59.27 173 LYS A CA 1
ATOM 1368 C C . LYS A 1 175 ? 46.550 94.107 -14.615 1.00 61.77 173 LYS A C 1
ATOM 1369 O O . LYS A 1 175 ? 46.593 93.114 -13.866 1.00 60.53 173 LYS A O 1
ATOM 1375 N N . GLU A 1 176 ? 46.852 94.041 -15.907 1.00 56.34 174 GLU A N 1
ATOM 1376 C CA . GLU A 1 176 ? 47.210 92.753 -16.503 1.00 54.10 174 GLU A CA 1
ATOM 1377 C C . GLU A 1 176 ? 48.480 92.172 -15.874 1.00 46.94 174 GLU A C 1
ATOM 1378 O O . GLU A 1 176 ? 48.600 90.957 -15.678 1.00 51.74 174 GLU A O 1
ATOM 1384 N N . LYS A 1 177 ? 49.420 93.049 -15.557 1.00 48.38 175 LYS A N 1
ATOM 1385 C CA . LYS A 1 177 ? 50.685 92.642 -14.995 1.00 57.12 175 LYS A CA 1
ATOM 1386 C C . LYS A 1 177 ? 50.435 92.096 -13.580 1.00 57.58 175 LYS A C 1
ATOM 1387 O O . LYS A 1 177 ? 51.075 91.131 -13.159 1.00 55.41 175 LYS A O 1
ATOM 1393 N N . ALA A 1 178 ? 49.504 92.728 -12.861 1.00 50.47 176 ALA A N 1
ATOM 1394 C CA . ALA A 1 178 ? 49.145 92.303 -11.516 1.00 49.18 176 ALA A CA 1
ATOM 1395 C C . ALA A 1 178 ? 48.536 90.898 -11.528 1.00 48.79 176 ALA A C 1
ATOM 1396 O O . ALA A 1 178 ? 48.989 90.014 -10.780 1.00 43.61 176 ALA A O 1
ATOM 1398 N N . LEU A 1 179 ? 47.528 90.685 -12.376 1.00 44.55 177 LEU A N 1
ATOM 1399 C CA . LEU A 1 179 ? 46.906 89.356 -12.510 1.00 47.80 177 LEU A CA 1
ATOM 1400 C C . LEU A 1 179 ? 47.917 88.336 -12.949 1.00 46.67 177 LEU A C 1
ATOM 1401 O O . LEU A 1 179 ? 47.904 87.183 -12.494 1.00 58.35 177 LEU A O 1
ATOM 1406 N N . GLU A 1 180 ? 48.797 88.740 -13.852 1.00 45.81 178 GLU A N 1
ATOM 1407 C CA . GLU A 1 180 ? 49.860 87.857 -14.327 1.00 47.23 178 GLU A CA 1
ATOM 1408 C C . GLU A 1 180 ? 50.688 87.296 -13.167 1.00 51.75 178 GLU A C 1
ATOM 1409 O O . GLU A 1 180 ? 50.913 86.091 -13.058 1.00 48.34 178 GLU A O 1
ATOM 1415 N N . ILE A 1 181 ? 51.181 88.195 -12.324 1.00 50.59 179 ILE A N 1
ATOM 1416 C CA . ILE A 1 181 ? 52.003 87.804 -11.193 1.00 43.28 179 ILE A CA 1
ATOM 1417 C C . ILE A 1 181 ? 51.213 86.878 -10.299 1.00 44.54 179 ILE A C 1
ATOM 1418 O O . ILE A 1 181 ? 51.678 85.788 -9.948 1.00 46.63 179 ILE A O 1
ATOM 1423 N N . SER A 1 182 ? 50.016 87.309 -9.934 1.00 42.74 180 SER A N 1
ATOM 1424 C CA . SER A 1 182 ? 49.213 86.527 -9.006 1.00 45.38 180 SER A CA 1
ATOM 1425 C C . SER A 1 182 ? 48.959 85.126 -9.546 1.00 52.18 180 SER A C 1
ATOM 1426 O O . SER A 1 182 ? 49.019 84.144 -8.795 1.00 42.16 180 SER A O 1
ATOM 1429 N N . ARG A 1 183 ? 48.740 85.019 -10.854 1.00 50.49 181 ARG A N 1
ATOM 1430 C CA . ARG A 1 183 ? 48.536 83.705 -11.456 1.00 54.94 181 ARG A CA 1
ATOM 1431 C C . ARG A 1 183 ? 49.802 82.871 -11.498 1.00 51.95 181 ARG A C 1
ATOM 1432 O O . ARG A 1 183 ? 49.736 81.668 -11.243 1.00 53.23 181 ARG A O 1
ATOM 1440 N N . SER A 1 184 ? 50.957 83.476 -11.795 1.00 48.92 182 SER A N 1
ATOM 1441 C CA . SER A 1 184 ? 52.176 82.661 -11.876 1.00 56.04 182 SER A CA 1
ATOM 1442 C C . SER A 1 184 ? 52.695 82.148 -10.521 1.00 57.40 182 SER A C 1
ATOM 1443 O O . SER A 1 184 ? 53.196 81.016 -10.426 1.00 55.50 182 SER A O 1
ATOM 1446 N N . ILE A 1 185 ? 52.572 82.963 -9.472 1.00 45.75 183 ILE A N 1
ATOM 1447 C CA . ILE A 1 185 ? 52.988 82.499 -8.150 1.00 42.67 183 ILE A CA 1
ATOM 1448 C C . ILE A 1 185 ? 51.835 81.787 -7.446 1.00 43.96 183 ILE A C 1
ATOM 1449 O O . ILE A 1 185 ? 52.035 81.215 -6.383 1.00 46.59 183 ILE A O 1
ATOM 1454 N N . GLU A 1 186 ? 50.640 81.829 -8.049 1.00 43.35 184 GLU A N 1
ATOM 1455 C CA . GLU A 1 186 ? 49.420 81.209 -7.501 1.00 38.50 184 GLU A CA 1
ATOM 1456 C C . GLU A 1 186 ? 49.025 81.751 -6.125 1.00 47.28 184 GLU A C 1
ATOM 1457 O O . GLU A 1 186 ? 48.825 81.025 -5.143 1.00 34.97 184 GLU A O 1
ATOM 1463 N N . TYR A 1 187 ? 48.889 83.069 -6.080 1.00 37.54 185 TYR A N 1
ATOM 1464 C CA . TYR A 1 187 ? 48.440 83.750 -4.908 1.00 37.12 185 TYR A CA 1
ATOM 1465 C C . TYR A 1 187 ? 47.011 84.217 -5.134 1.00 44.96 185 TYR A C 1
ATOM 1466 O O . TYR A 1 187 ? 46.745 84.955 -6.092 1.00 44.71 185 TYR A O 1
ATOM 1475 N N . PHE A 1 188 ? 46.090 83.845 -4.248 1.00 43.90 186 PHE A N 1
ATOM 1476 C CA . PHE A 1 188 ? 44.721 84.302 -4.429 1.00 45.51 186 PHE A CA 1
ATOM 1477 C C . PHE A 1 188 ? 44.555 85.778 -4.040 1.00 47.94 186 PHE A C 1
ATOM 1478 O O . PHE A 1 188 ? 44.626 86.149 -2.877 1.00 39.70 186 PHE A O 1
ATOM 1486 N N . TRP A 1 189 ? 44.321 86.617 -5.030 1.00 40.39 187 TRP A N 1
ATOM 1487 C CA . TRP A 1 189 ? 44.338 88.050 -4.797 1.00 45.50 187 TRP A CA 1
ATOM 1488 C C . TRP A 1 189 ? 42.942 88.567 -4.501 1.00 43.85 187 TRP A C 1
ATOM 1489 O O . TRP A 1 189 ? 42.057 88.456 -5.342 1.00 48.07 187 TRP A O 1
ATOM 1500 N N . ASN A 1 190 ? 42.724 89.075 -3.283 1.00 42.02 188 ASN A N 1
ATOM 1501 C CA A ASN A 1 190 ? 41.470 89.693 -2.904 0.50 45.06 188 ASN A CA 1
ATOM 1502 C CA B ASN A 1 190 ? 41.437 89.706 -2.969 0.50 43.79 188 ASN A CA 1
ATOM 1503 C C . ASN A 1 190 ? 41.483 91.185 -3.294 1.00 45.30 188 ASN A C 1
ATOM 1504 O O . ASN A 1 190 ? 42.020 92.012 -2.545 1.00 43.55 188 ASN A O 1
ATOM 1513 N N . GLU A 1 191 ? 40.912 91.516 -4.443 1.00 46.42 189 GLU A N 1
ATOM 1514 C CA . GLU A 1 191 ? 40.947 92.881 -4.991 1.00 49.05 189 GLU A CA 1
ATOM 1515 C C . GLU A 1 191 ? 40.226 93.998 -4.235 1.00 53.39 189 GLU A C 1
ATOM 1516 O O . GLU A 1 191 ? 40.551 95.179 -4.433 1.00 56.98 189 GLU A O 1
ATOM 1522 N N . ASP A 1 192 ? 39.254 93.641 -3.396 1.00 53.61 190 ASP A N 1
ATOM 1523 C CA A ASP A 1 192 ? 38.476 94.632 -2.654 0.50 52.66 190 ASP A CA 1
ATOM 1524 C CA B ASP A 1 192 ? 38.473 94.618 -2.647 0.50 54.43 190 ASP A CA 1
ATOM 1525 C C . ASP A 1 192 ? 39.332 95.326 -1.592 1.00 54.91 190 ASP A C 1
ATOM 1526 O O . ASP A 1 192 ? 39.810 94.703 -0.635 1.00 60.37 190 ASP A O 1
ATOM 1535 N N . SER A 1 193 ? 39.533 96.621 -1.760 1.00 51.12 191 SER A N 1
ATOM 1536 C CA . SER A 1 193 ? 40.340 97.379 -0.817 1.00 51.50 191 SER A CA 1
ATOM 1537 C C . SER A 1 193 ? 39.506 97.961 0.324 1.00 50.01 191 SER A C 1
ATOM 1538 O O . SER A 1 193 ? 40.052 98.665 1.192 1.00 47.78 191 SER A O 1
ATOM 1541 N N . ASN A 1 194 ? 38.213 97.628 0.353 1.00 50.07 192 ASN A N 1
ATOM 1542 C CA . ASN A 1 194 ? 37.236 98.398 1.122 1.00 62.93 192 ASN A CA 1
ATOM 1543 C C . ASN A 1 194 ? 36.694 97.851 2.414 1.00 64.99 192 ASN A C 1
ATOM 1544 O O . ASN A 1 194 ? 36.543 98.607 3.363 1.00 66.82 192 ASN A O 1
ATOM 1549 N N . TYR A 1 195 ? 36.368 96.567 2.473 1.00 61.69 193 TYR A N 1
ATOM 1550 C CA . TYR A 1 195 ? 35.836 96.069 3.731 1.00 65.90 193 TYR A CA 1
ATOM 1551 C C . TYR A 1 195 ? 36.704 95.012 4.413 1.00 65.19 193 TYR A C 1
ATOM 1552 O O . TYR A 1 195 ? 36.656 93.821 4.083 1.00 59.90 193 TYR A O 1
ATOM 1561 N N . ASP A 1 196 ? 37.485 95.454 5.390 1.00 54.92 194 ASP A N 1
ATOM 1562 C CA . ASP A 1 196 ? 38.378 94.547 6.087 1.00 53.97 194 ASP A CA 1
ATOM 1563 C C . ASP A 1 196 ? 37.572 93.638 7.030 1.00 48.87 194 ASP A C 1
ATOM 1564 O O . ASP A 1 196 ? 36.978 94.112 7.985 1.00 43.71 194 ASP A O 1
ATOM 1569 N N . PRO A 1 197 ? 37.522 92.322 6.758 1.00 51.99 195 PRO A N 1
ATOM 1570 C CA . PRO A 1 197 ? 36.730 91.517 7.691 1.00 57.59 195 PRO A CA 1
ATOM 1571 C C . PRO A 1 197 ? 37.273 91.561 9.138 1.00 61.83 195 PRO A C 1
ATOM 1572 O O . PRO A 1 197 ? 36.550 91.234 10.082 1.00 65.37 195 PRO A O 1
ATOM 1576 N N . PHE A 1 198 ? 38.521 91.982 9.317 1.00 56.84 196 PHE A N 1
ATOM 1577 C CA . PHE A 1 198 ? 39.117 91.982 10.653 1.00 56.13 196 PHE A CA 1
ATOM 1578 C C . PHE A 1 198 ? 38.724 93.217 11.478 1.00 58.05 196 PHE A C 1
ATOM 1579 O O . PHE A 1 198 ? 38.975 93.272 12.690 1.00 56.95 196 PHE A O 1
ATOM 1587 N N . SER A 1 199 ? 38.099 94.199 10.822 1.00 52.72 197 SER A N 1
ATOM 1588 C CA . SER A 1 199 ? 37.511 95.350 11.513 1.00 60.58 197 SER A CA 1
ATOM 1589 C C . SER A 1 199 ? 36.441 94.877 12.508 1.00 61.71 197 SER A C 1
ATOM 1590 O O . SER A 1 199 ? 36.296 95.454 13.585 1.00 61.33 197 SER A O 1
ATOM 1593 N N . LYS A 1 200 ? 35.688 93.844 12.114 1.00 64.88 198 LYS A N 1
ATOM 1594 C CA . LYS A 1 200 ? 34.597 93.271 12.910 1.00 72.75 198 LYS A CA 1
ATOM 1595 C C . LYS A 1 200 ? 35.052 92.933 14.324 1.00 78.42 198 LYS A C 1
ATOM 1596 O O . LYS A 1 200 ? 34.405 93.305 15.303 1.00 78.52 198 LYS A O 1
ATOM 1602 N N . ILE A 1 201 ? 36.172 92.227 14.422 1.00 82.16 199 ILE A N 1
ATOM 1603 C CA . ILE A 1 201 ? 36.697 91.816 15.712 1.00 82.75 199 ILE A CA 1
ATOM 1604 C C . ILE A 1 201 ? 36.755 92.968 16.714 1.00 85.06 199 ILE A C 1
ATOM 1605 O O . ILE A 1 201 ? 36.344 92.819 17.866 1.00 84.62 199 ILE A O 1
ATOM 1610 N N . TYR A 1 202 ? 37.259 94.116 16.274 1.00 86.69 200 TYR A N 1
ATOM 1611 C CA . TYR A 1 202 ? 37.499 95.249 17.180 1.00 88.25 200 TYR A CA 1
ATOM 1612 C C . TYR A 1 202 ? 36.483 96.374 16.989 1.00 90.47 200 TYR A C 1
ATOM 1613 O O . TYR A 1 202 ? 35.866 96.837 17.950 1.00 91.58 200 TYR A O 1
ATOM 1622 N N . SER B 1 2 ? 64.733 72.777 25.281 1.00 77.58 0 SER B N 1
ATOM 1623 C CA . SER B 1 2 ? 64.191 71.980 24.198 1.00 76.58 0 SER B CA 1
ATOM 1624 C C . SER B 1 2 ? 62.708 71.839 24.233 1.00 76.11 0 SER B C 1
ATOM 1625 O O . SER B 1 2 ? 62.141 71.287 25.153 1.00 71.03 0 SER B O 1
ATOM 1628 N N . LEU B 1 3 ? 62.103 72.350 23.176 1.00 76.42 1 LEU B N 1
ATOM 1629 C CA . LEU B 1 3 ? 60.685 72.308 22.959 1.00 70.18 1 LEU B CA 1
ATOM 1630 C C . LEU B 1 3 ? 60.313 71.035 22.254 1.00 69.75 1 LEU B C 1
ATOM 1631 O O . LEU B 1 3 ? 61.089 70.123 22.169 1.00 71.40 1 LEU B O 1
ATOM 1636 N N . SER B 1 4 ? 59.084 70.963 21.804 1.00 74.63 2 SER B N 1
ATOM 1637 C CA . SER B 1 4 ? 58.585 69.788 21.150 1.00 77.77 2 SER B CA 1
ATOM 1638 C C . SER B 1 4 ? 59.122 69.589 19.755 1.00 76.96 2 SER B C 1
ATOM 1639 O O . SER B 1 4 ? 59.331 68.472 19.334 1.00 71.67 2 SER B O 1
ATOM 1642 N N . TYR B 1 5 ? 59.314 70.676 19.025 1.00 72.70 3 TYR B N 1
ATOM 1643 C CA . TYR B 1 5 ? 59.574 70.565 17.604 1.00 65.66 3 TYR B CA 1
ATOM 1644 C C . TYR B 1 5 ? 60.658 71.481 17.088 1.00 61.29 3 TYR B C 1
ATOM 1645 O O . TYR B 1 5 ? 60.741 72.654 17.474 1.00 60.06 3 TYR B O 1
ATOM 1654 N N . ARG B 1 6 ? 61.479 70.946 16.193 1.00 53.43 4 ARG B N 1
ATOM 1655 C CA . ARG B 1 6 ? 62.413 71.781 15.465 1.00 55.32 4 ARG B CA 1
ATOM 1656 C C . ARG B 1 6 ? 62.017 71.792 14.004 1.00 54.77 4 ARG B C 1
ATOM 1657 O O . ARG B 1 6 ? 61.925 70.744 13.359 1.00 53.43 4 ARG B O 1
ATOM 1665 N N . ILE B 1 7 ? 61.758 72.986 13.491 1.00 52.18 5 ILE B N 1
ATOM 1666 C CA . ILE B 1 7 ? 61.469 73.134 12.084 1.00 47.92 5 ILE B CA 1
ATOM 1667 C C . ILE B 1 7 ? 62.766 73.501 11.379 1.00 50.02 5 ILE B C 1
ATOM 1668 O O . ILE B 1 7 ? 63.374 74.564 11.616 1.00 46.76 5 ILE B O 1
ATOM 1673 N N . ASP B 1 8 ? 63.203 72.594 10.526 1.00 43.77 6 ASP B N 1
ATOM 1674 C CA . ASP B 1 8 ? 64.369 72.819 9.703 1.00 43.15 6 ASP B CA 1
ATOM 1675 C C . ASP B 1 8 ? 63.898 73.374 8.370 1.00 50.13 6 ASP B C 1
ATOM 1676 O O . ASP B 1 8 ? 63.455 72.622 7.480 1.00 42.59 6 ASP B O 1
ATOM 1681 N N . VAL B 1 9 ? 63.963 74.702 8.259 1.00 43.52 7 VAL B N 1
ATOM 1682 C CA . VAL B 1 9 ? 63.588 75.402 7.042 1.00 41.09 7 VAL B CA 1
ATOM 1683 C C . VAL B 1 9 ? 64.754 75.341 6.039 1.00 41.70 7 VAL B C 1
ATOM 1684 O O . VAL B 1 9 ? 65.790 75.965 6.233 1.00 36.20 7 VAL B O 1
ATOM 1688 N N . LEU B 1 10 ? 64.608 74.542 4.981 1.00 39.53 8 LEU B N 1
ATOM 1689 C CA . LEU B 1 10 ? 65.698 74.377 4.046 1.00 42.16 8 LEU B CA 1
ATOM 1690 C C . LEU B 1 10 ? 65.698 75.522 3.037 1.00 47.10 8 LEU B C 1
ATOM 1691 O O . LEU B 1 10 ? 64.768 75.680 2.278 1.00 45.93 8 LEU B O 1
ATOM 1696 N N . LEU B 1 11 ? 66.757 76.316 3.027 1.00 46.59 9 LEU B N 1
ATOM 1697 C CA . LEU B 1 11 ? 66.891 77.311 1.989 1.00 39.20 9 LEU B CA 1
ATOM 1698 C C . LEU B 1 11 ? 67.970 76.856 1.018 1.00 38.11 9 LEU B C 1
ATOM 1699 O O . LEU B 1 11 ? 68.915 76.169 1.398 1.00 37.84 9 LEU B O 1
ATOM 1704 N N . PHE B 1 12 ? 67.824 77.227 -0.251 1.00 34.43 10 PHE B N 1
ATOM 1705 C CA . PHE B 1 12 ? 68.870 77.014 -1.206 1.00 31.77 10 PHE B CA 1
ATOM 1706 C C . PHE B 1 12 ? 68.818 78.191 -2.126 1.00 39.63 10 PHE B C 1
ATOM 1707 O O . PHE B 1 12 ? 67.820 78.887 -2.131 1.00 34.19 10 PHE B O 1
ATOM 1715 N N . ASN B 1 13 ? 69.882 78.372 -2.910 1.00 40.17 11 ASN B N 1
ATOM 1716 C CA . AS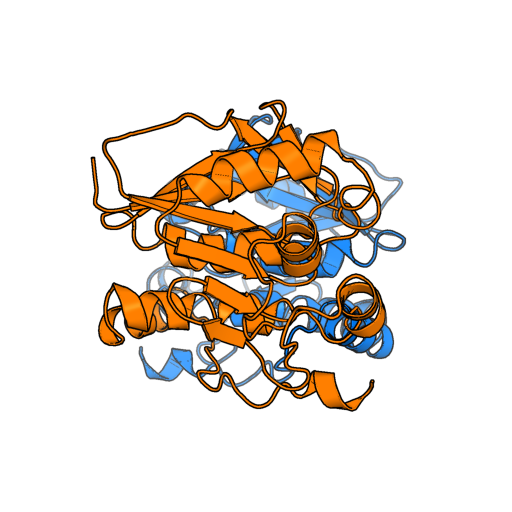N B 1 13 ? 69.996 79.416 -3.916 1.00 42.23 11 ASN B CA 1
ATOM 1717 C C . ASN B 1 13 ? 68.813 79.467 -4.871 1.00 45.95 11 ASN B C 1
ATOM 1718 O O . ASN B 1 13 ? 68.444 78.478 -5.557 1.00 40.57 11 ASN B O 1
ATOM 1723 N N . LYS B 1 14 ? 68.187 80.633 -4.891 1.00 40.67 12 LYS B N 1
ATOM 1724 C CA . LYS B 1 14 ? 67.025 80.848 -5.744 1.00 41.67 12 LYS B CA 1
ATOM 1725 C C . LYS B 1 14 ? 65.741 80.133 -5.285 1.00 37.56 12 LYS B C 1
ATOM 1726 O O . LYS B 1 14 ? 64.925 79.665 -6.091 1.00 37.28 12 LYS B O 1
ATOM 1732 N N . PHE B 1 15 ? 65.540 80.100 -3.982 1.00 35.26 13 PHE B N 1
ATOM 1733 C CA . PHE B 1 15 ? 64.251 79.695 -3.435 1.00 38.75 13 PHE B CA 1
ATOM 1734 C C . PHE B 1 15 ? 63.206 80.791 -3.636 1.00 46.43 13 PHE B C 1
ATOM 1735 O O . PHE B 1 15 ? 63.538 81.977 -3.755 1.00 35.62 13 PHE B O 1
ATOM 1743 N N . GLU B 1 16 ? 61.940 80.418 -3.658 1.00 38.77 14 GLU B N 1
ATOM 1744 C CA . GLU B 1 16 ? 60.860 81.375 -3.787 1.00 42.28 14 GLU B CA 1
ATOM 1745 C C . GLU B 1 16 ? 60.568 82.017 -2.448 1.00 38.86 14 GLU B C 1
ATOM 1746 O O . GLU B 1 16 ? 60.349 81.347 -1.486 1.00 39.12 14 GLU B O 1
ATOM 1752 N N . THR B 1 17 ? 60.527 83.331 -2.409 1.00 41.14 15 THR B N 1
ATOM 1753 C CA . THR B 1 17 ? 60.439 84.038 -1.151 1.00 40.05 15 THR B CA 1
ATOM 1754 C C . THR B 1 17 ? 59.200 83.716 -0.331 1.00 41.32 15 THR B C 1
ATOM 1755 O O . THR B 1 17 ? 59.316 83.354 0.792 1.00 34.70 15 THR B O 1
ATOM 1759 N N . LEU B 1 18 ? 58.031 83.762 -0.929 1.00 34.88 16 LEU B N 1
ATOM 1760 C CA . LEU B 1 18 ? 56.801 83.486 -0.218 1.00 35.88 16 LEU B CA 1
ATOM 1761 C C . LEU B 1 18 ? 56.584 82.049 0.221 1.00 42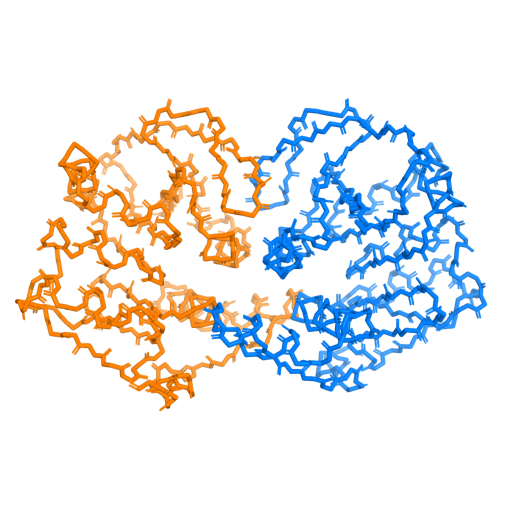.24 16 LEU B C 1
ATOM 1762 O O . LEU B 1 18 ? 55.934 81.818 1.195 1.00 39.09 16 LEU B O 1
ATOM 1767 N N . ASP B 1 19 ? 57.139 81.106 -0.517 1.00 36.12 17 ASP B N 1
ATOM 1768 C CA . ASP B 1 19 ? 57.023 79.704 -0.187 1.00 41.43 17 ASP B CA 1
ATOM 1769 C C . ASP B 1 19 ? 57.598 79.503 1.183 1.00 41.04 17 ASP B C 1
ATOM 1770 O O . ASP B 1 19 ? 57.145 78.681 1.913 1.00 41.03 17 ASP B O 1
ATOM 1775 N N . VAL B 1 20 ? 58.658 80.218 1.484 1.00 39.95 18 VAL B N 1
ATOM 1776 C CA . VAL B 1 20 ? 59.278 80.141 2.777 1.00 45.18 18 VAL B CA 1
ATOM 1777 C C . VAL B 1 20 ? 58.691 81.086 3.812 1.00 39.08 18 VAL B C 1
ATOM 1778 O O . VAL B 1 20 ? 58.366 80.687 4.886 1.00 38.58 18 VAL B O 1
ATOM 1782 N N . PHE B 1 21 ? 58.563 82.349 3.479 1.00 36.96 19 PHE B N 1
ATOM 1783 C CA . PHE B 1 21 ? 58.110 83.325 4.448 1.00 36.35 19 PHE B CA 1
ATOM 1784 C C . PHE B 1 21 ? 56.669 83.394 4.923 1.00 38.97 19 PHE B C 1
ATOM 1785 O O . PHE B 1 21 ? 56.406 83.929 5.959 1.00 39.90 19 PHE B O 1
ATOM 1793 N N . GLY B 1 22 ? 55.728 82.927 4.135 1.00 41.58 20 GLY B N 1
ATOM 1794 C CA . GLY B 1 22 ? 54.389 82.853 4.636 1.00 38.12 20 GLY B CA 1
ATOM 1795 C C . GLY B 1 22 ? 54.275 81.832 5.738 1.00 39.02 20 GLY B C 1
ATOM 1796 O O . GLY B 1 22 ? 53.754 82.102 6.771 1.00 38.73 20 GLY B O 1
ATOM 1797 N N . PRO B 1 23 ? 54.815 80.659 5.507 1.00 39.11 21 PRO B N 1
ATOM 1798 C CA . PRO B 1 23 ? 54.761 79.604 6.496 1.00 42.75 21 PRO B CA 1
ATOM 1799 C C . PRO B 1 23 ? 55.555 79.964 7.725 1.00 40.81 21 PRO B C 1
ATOM 1800 O O . PRO B 1 23 ? 55.153 79.686 8.808 1.00 41.92 21 PRO B O 1
ATOM 1804 N N . VAL B 1 24 ? 56.682 80.597 7.525 1.00 39.37 22 VAL B N 1
ATOM 1805 C CA . VAL B 1 24 ? 57.494 81.012 8.631 1.00 39.94 22 VAL B CA 1
ATOM 1806 C C . VAL B 1 24 ? 56.706 81.977 9.474 1.00 38.90 22 VAL B C 1
ATOM 1807 O O . VAL B 1 24 ? 56.751 81.911 10.652 1.00 44.71 22 VAL B O 1
ATOM 1811 N N . GLU B 1 25 ? 55.932 82.837 8.856 1.00 37.78 23 GLU B N 1
ATOM 1812 C CA . GLU B 1 25 ? 55.129 83.784 9.585 1.00 36.88 23 GLU B CA 1
ATOM 1813 C C . GLU B 1 25 ? 54.168 83.040 10.500 1.00 44.04 23 GLU B C 1
ATOM 1814 O O . GLU B 1 25 ? 53.951 83.455 11.603 1.00 46.48 23 GLU B O 1
ATOM 1820 N N . ILE B 1 26 ? 53.572 81.960 10.031 1.00 40.31 24 ILE B N 1
ATOM 1821 C CA . ILE B 1 26 ? 52.744 81.150 10.888 1.00 39.14 24 ILE B CA 1
ATOM 1822 C C . ILE B 1 26 ? 53.505 80.366 11.976 1.00 44.95 24 ILE B C 1
ATOM 1823 O O . ILE B 1 26 ? 53.264 80.570 13.119 1.00 48.21 24 ILE B O 1
ATOM 1828 N N . PHE B 1 27 ? 54.509 79.590 11.620 1.00 39.73 25 PHE B N 1
ATOM 1829 C CA . PHE B 1 27 ? 55.321 78.847 12.603 1.00 38.62 25 PHE B CA 1
ATOM 1830 C C . PHE B 1 27 ? 56.029 79.745 13.615 1.00 52.11 25 PHE B C 1
ATOM 1831 O O . PHE B 1 27 ? 56.220 79.359 14.772 1.00 54.10 25 PHE B O 1
ATOM 1839 N N . GLY B 1 28 ? 56.513 80.885 13.134 1.00 42.91 26 GLY B N 1
ATOM 1840 C CA . GLY B 1 28 ? 57.255 81.841 13.944 1.00 50.41 26 GLY B CA 1
ATOM 1841 C C . GLY B 1 28 ? 56.357 82.542 14.933 1.00 52.98 26 GLY B C 1
ATOM 1842 O O . GLY B 1 28 ? 56.815 83.339 15.747 1.00 58.66 26 GLY B O 1
ATOM 1843 N N . ASN B 1 29 ? 55.064 82.257 14.866 1.00 52.60 27 ASN B N 1
ATOM 1844 C CA . ASN B 1 29 ? 54.168 82.804 15.858 1.00 57.26 27 ASN B CA 1
ATOM 1845 C C . ASN B 1 29 ? 53.715 81.794 16.901 1.00 59.33 27 ASN B C 1
ATOM 1846 O O . ASN B 1 29 ? 52.827 82.079 17.690 1.00 57.25 27 ASN B O 1
ATOM 1851 N N . LEU B 1 30 ? 54.337 80.612 16.890 1.00 53.53 28 LEU B N 1
ATOM 1852 C CA . LEU B 1 30 ? 54.142 79.613 17.923 1.00 50.30 28 LEU B CA 1
ATOM 1853 C C . LEU B 1 30 ? 55.479 79.243 18.546 1.00 49.66 28 LEU B C 1
ATOM 1854 O O . LEU B 1 30 ? 55.945 78.105 18.434 1.00 47.87 28 LEU B O 1
ATOM 1859 N N . GLN B 1 31 ? 56.091 80.206 19.214 1.00 48.19 29 GLN B N 1
ATOM 1860 C CA . GLN B 1 31 ? 57.458 80.036 19.662 1.00 59.21 29 GLN B CA 1
ATOM 1861 C C . GLN B 1 31 ? 57.667 79.149 20.894 1.00 61.17 29 GLN B C 1
ATOM 1862 O O . GLN B 1 31 ? 58.782 78.711 21.148 1.00 66.36 29 GLN B O 1
ATOM 1868 N N . ASP B 1 32 ? 56.611 78.866 21.643 1.00 63.94 30 ASP B N 1
ATOM 1869 C CA . ASP B 1 32 ? 56.718 77.888 22.722 1.00 68.21 30 ASP B CA 1
ATOM 1870 C C . ASP B 1 32 ? 56.495 76.492 22.193 1.00 68.95 30 ASP B C 1
ATOM 1871 O O . ASP B 1 32 ? 56.592 75.514 22.937 1.00 74.54 30 ASP B O 1
ATOM 1876 N N . ASP B 1 33 ? 56.173 76.390 20.912 1.00 61.59 31 ASP B N 1
ATOM 1877 C CA . ASP B 1 33 ? 55.885 75.086 20.345 1.00 62.90 31 ASP B CA 1
ATOM 1878 C C . ASP B 1 33 ? 56.997 74.673 19.404 1.00 65.54 31 ASP B C 1
ATOM 1879 O O . ASP B 1 33 ? 57.475 73.529 19.444 1.00 63.14 31 ASP B O 1
ATOM 1884 N N . PHE B 1 34 ? 57.418 75.622 18.571 1.00 63.99 32 PHE B N 1
ATOM 1885 C CA . PHE B 1 34 ? 58.386 75.345 17.512 1.00 59.22 32 PHE B CA 1
ATOM 1886 C C . PHE B 1 34 ? 59.675 76.151 17.627 1.00 55.57 32 PHE B C 1
ATOM 1887 O O . PHE B 1 34 ? 59.640 77.375 17.811 1.00 50.47 32 PHE B O 1
ATOM 1895 N N . GLU B 1 35 ? 60.796 75.440 17.498 1.00 52.98 33 GLU B N 1
ATOM 1896 C CA . GLU B 1 35 ? 62.114 76.020 17.265 1.00 50.98 33 GLU B CA 1
ATOM 1897 C C . GLU B 1 35 ? 62.355 76.151 15.761 1.00 52.90 33 GLU B C 1
ATOM 1898 O O . GLU B 1 35 ? 62.453 75.136 15.042 1.00 55.92 33 GLU B O 1
ATOM 1904 N N . LEU B 1 36 ? 62.432 77.396 15.291 1.00 44.80 34 LEU B N 1
ATOM 1905 C CA . LEU B 1 36 ? 62.770 77.701 13.902 1.00 51.36 34 LEU B CA 1
ATOM 1906 C C . LEU B 1 36 ? 64.271 77.626 13.659 1.00 50.13 34 LEU B C 1
ATOM 1907 O O . LEU B 1 36 ? 65.062 78.327 14.281 1.00 57.31 34 LEU B O 1
ATOM 1912 N N . ASN B 1 37 ? 64.660 76.799 12.715 1.00 43.08 35 ASN B N 1
ATOM 1913 C CA . ASN B 1 37 ? 66.061 76.638 12.365 1.00 49.08 35 ASN B CA 1
ATOM 1914 C C . ASN B 1 37 ? 66.225 76.795 10.831 1.00 50.99 35 ASN B C 1
ATOM 1915 O O . ASN B 1 37 ? 65.802 75.908 10.063 1.00 47.26 35 ASN B O 1
ATOM 1920 N N . PHE B 1 38 ? 66.780 77.929 10.381 1.00 40.63 36 PHE B N 1
ATOM 1921 C CA . PHE B 1 38 ? 67.086 78.118 8.945 1.00 42.02 36 PHE B CA 1
ATOM 1922 C C . PHE B 1 38 ? 68.418 77.463 8.532 1.00 43.68 36 PHE B C 1
ATOM 1923 O O . PHE B 1 38 ? 69.497 77.861 8.990 1.00 42.23 36 PHE B O 1
ATOM 1931 N N . ILE B 1 39 ? 68.340 76.452 7.664 1.00 32.57 37 ILE B N 1
ATOM 1932 C CA . ILE B 1 39 ? 69.522 75.718 7.276 1.00 35.76 37 ILE B CA 1
ATOM 1933 C C . ILE B 1 39 ? 69.732 75.812 5.783 1.00 36.67 37 ILE B C 1
ATOM 1934 O O . ILE B 1 39 ? 68.824 76.227 5.055 1.00 40.77 37 ILE B O 1
ATOM 1939 N N . SER B 1 40 ? 70.941 75.468 5.325 1.00 39.10 38 SER B N 1
ATOM 1940 C CA . SER B 1 40 ? 71.240 75.295 3.893 1.00 41.47 38 SER B CA 1
ATOM 1941 C C . SER B 1 40 ? 72.470 74.414 3.824 1.00 41.72 38 SER B C 1
ATOM 1942 O O . SER B 1 40 ? 73.110 74.168 4.846 1.00 46.51 38 SER B O 1
ATOM 1945 N N . SER B 1 41 ? 72.823 73.962 2.630 1.00 43.23 39 SER B N 1
ATOM 1946 C CA . SER B 1 41 ? 73.980 73.091 2.474 1.00 39.87 39 SER B CA 1
ATOM 1947 C C . SER B 1 41 ? 75.296 73.706 2.941 1.00 48.51 39 SER B C 1
ATOM 1948 O O . SER B 1 41 ? 76.181 72.989 3.425 1.00 42.56 39 SER B O 1
ATOM 1951 N N . ASP B 1 42 ? 75.430 75.028 2.862 1.00 45.99 40 ASP B N 1
ATOM 1952 C CA . ASP B 1 42 ? 76.733 75.622 3.159 1.00 35.62 40 ASP B CA 1
ATOM 1953 C C . ASP B 1 42 ? 76.736 76.520 4.381 1.00 39.47 40 ASP B C 1
ATOM 1954 O O . ASP B 1 42 ? 77.800 76.912 4.831 1.00 46.83 40 ASP B O 1
ATOM 1959 N N . GLY B 1 43 ? 75.565 76.816 4.951 1.00 40.79 41 GLY B N 1
ATOM 1960 C CA . GLY B 1 43 ? 75.483 77.849 5.989 1.00 44.89 41 GLY B CA 1
ATOM 1961 C C . GLY B 1 43 ? 75.705 79.182 5.290 1.00 42.00 41 GLY B C 1
ATOM 1962 O O . GLY B 1 43 ? 75.834 79.214 4.080 1.00 45.50 41 GLY B O 1
ATOM 1963 N N . GLY B 1 44 ? 75.764 80.282 6.027 1.00 46.94 42 GLY B N 1
ATOM 1964 C CA . GLY B 1 44 ? 75.941 81.575 5.381 1.00 44.63 42 GLY B CA 1
ATOM 1965 C C . GLY B 1 44 ? 74.654 82.121 4.794 1.00 42.40 42 GLY B C 1
ATOM 1966 O O . GLY B 1 44 ? 73.586 81.592 5.043 1.00 44.44 42 GLY B O 1
ATOM 1967 N N . LEU B 1 45 ? 74.749 83.182 3.994 1.00 36.58 43 LEU B N 1
ATOM 1968 C CA . LEU B 1 45 ? 73.551 83.802 3.446 1.00 35.63 43 LEU B CA 1
ATOM 1969 C C . LEU B 1 45 ? 73.041 83.059 2.212 1.00 29.53 43 LEU B C 1
ATOM 1970 O O . LEU B 1 45 ? 73.804 82.765 1.303 1.00 35.85 43 LEU B O 1
ATOM 1975 N N . VAL B 1 46 ? 71.742 82.849 2.120 1.00 32.90 44 VAL B N 1
ATOM 1976 C CA . VAL B 1 46 ? 71.220 82.286 0.876 1.00 36.32 44 VAL B CA 1
ATOM 1977 C C . VAL B 1 46 ? 70.300 83.302 0.254 1.00 29.01 44 VAL B C 1
ATOM 1978 O O . VAL B 1 46 ? 69.486 83.908 0.959 1.00 41.42 44 VAL B O 1
ATOM 1982 N N . GLU B 1 47 ? 70.431 83.492 -1.053 1.00 36.04 45 GLU B N 1
ATOM 1983 C CA . GLU B 1 47 ? 69.568 84.426 -1.760 1.00 36.09 45 GLU B CA 1
ATOM 1984 C C . GLU B 1 47 ? 68.380 83.788 -2.457 1.00 34.95 45 GLU B C 1
ATOM 1985 O O . GLU B 1 47 ? 68.554 82.902 -3.277 1.00 33.47 45 GLU B O 1
ATOM 1991 N N . SER B 1 48 ? 67.186 84.296 -2.170 1.00 34.26 46 SER B N 1
ATOM 1992 C CA . SER B 1 48 ? 65.978 83.906 -2.877 1.00 41.49 46 SER B CA 1
ATOM 1993 C C . SER B 1 48 ? 65.974 84.454 -4.312 1.00 37.71 46 SER B C 1
ATOM 1994 O O . SER B 1 48 ? 66.884 85.164 -4.713 1.00 34.32 46 SER B O 1
ATOM 1997 N N . SER B 1 49 ? 64.973 84.058 -5.087 1.00 34.10 47 SER B N 1
ATOM 1998 C CA . SER B 1 49 ? 64.864 84.423 -6.476 1.00 39.99 47 SER B CA 1
ATOM 1999 C C . SER B 1 49 ? 64.441 85.872 -6.602 1.00 39.27 47 SER B C 1
ATOM 2000 O O . SER B 1 49 ? 64.504 86.441 -7.687 1.00 39.70 47 SER B O 1
ATOM 2003 N N . GLN B 1 50 ? 63.998 86.456 -5.504 1.00 38.39 48 GLN B N 1
ATOM 2004 C CA . GLN B 1 50 ? 63.559 87.841 -5.549 1.00 45.63 48 GLN B CA 1
ATOM 2005 C C . GLN B 1 50 ? 64.590 88.720 -4.850 1.00 44.62 48 GLN B C 1
ATOM 2006 O O . GLN B 1 50 ? 64.290 89.844 -4.495 1.00 45.82 48 GLN B O 1
ATOM 2012 N N . LYS B 1 51 ? 65.786 88.190 -4.704 1.00 44.30 49 LYS B N 1
ATOM 2013 C CA . LYS B 1 51 ? 66.917 88.883 -4.131 1.00 49.64 49 LYS B CA 1
ATOM 2014 C C . LYS B 1 51 ? 66.947 89.189 -2.651 1.00 49.69 49 LYS B C 1
ATOM 2015 O O . LYS B 1 51 ? 67.518 90.165 -2.277 1.00 51.91 49 LYS B O 1
ATOM 2021 N N . VAL B 1 52 ? 66.345 88.376 -1.807 1.00 42.59 50 VAL B N 1
ATOM 2022 C CA . VAL B 1 52 ? 66.523 88.590 -0.382 1.00 40.85 50 VAL B CA 1
ATOM 2023 C C . VAL B 1 52 ? 67.579 87.613 0.139 1.00 50.66 50 VAL B C 1
ATOM 2024 O O . VAL B 1 52 ? 67.576 86.432 -0.199 1.00 37.96 50 VAL B O 1
ATOM 2028 N N . ARG B 1 53 ? 68.520 88.123 0.918 1.00 45.14 51 ARG B N 1
ATOM 2029 C CA . ARG B 1 53 ? 69.521 87.265 1.498 1.00 39.92 51 ARG B CA 1
ATOM 2030 C C . ARG B 1 53 ? 69.244 87.002 2.964 1.00 44.93 51 ARG B C 1
ATOM 2031 O O . ARG B 1 53 ? 69.117 87.942 3.777 1.00 38.72 51 ARG B O 1
ATOM 2039 N N . VAL B 1 54 ? 69.172 85.711 3.305 1.00 33.99 52 VAL B N 1
ATOM 2040 C CA . VAL B 1 54 ? 68.815 85.282 4.646 1.00 37.84 52 VAL B CA 1
ATOM 2041 C C . VAL B 1 54 ? 69.970 84.504 5.238 1.00 34.21 52 VAL B C 1
ATOM 2042 O O . VAL B 1 54 ? 70.560 83.692 4.549 1.00 40.96 52 VAL B O 1
ATOM 2046 N N . GLU B 1 55 ? 70.277 84.733 6.500 1.00 39.16 53 GLU B N 1
ATOM 2047 C CA . GLU B 1 55 ? 71.314 83.996 7.197 1.00 39.81 53 GLU B CA 1
ATOM 2048 C C . GLU B 1 55 ? 70.849 82.604 7.540 1.00 37.04 53 GLU B C 1
ATOM 2049 O O . GLU B 1 55 ? 69.775 82.423 8.024 1.00 35.64 53 GLU B O 1
ATOM 2055 N N . THR B 1 56 ? 71.702 81.632 7.323 1.00 40.22 54 THR B N 1
ATOM 2056 C CA . THR B 1 56 ? 71.369 80.261 7.596 1.00 39.57 54 THR B CA 1
ATOM 2057 C C . THR B 1 56 ? 72.494 79.586 8.318 1.00 42.34 54 THR B C 1
ATOM 2058 O O . THR B 1 56 ? 73.570 80.092 8.374 1.00 43.58 54 THR B O 1
ATOM 2062 N N . SER B 1 57 ? 72.216 78.417 8.842 1.00 41.40 55 SER B N 1
ATOM 2063 C CA . SER B 1 57 ? 73.221 77.566 9.429 1.00 45.24 55 SER B CA 1
ATOM 2064 C C . SER B 1 57 ? 73.116 76.161 8.895 1.00 43.79 55 SER B C 1
ATOM 2065 O O . SER B 1 57 ? 72.269 75.852 8.107 1.00 38.57 55 SER B O 1
ATOM 2068 N N . LEU B 1 58 ? 74.069 75.347 9.280 1.00 49.14 56 LEU B N 1
ATOM 2069 C CA . LEU B 1 58 ? 74.137 73.951 8.875 1.00 47.10 56 LEU B CA 1
ATOM 2070 C C . LEU B 1 58 ? 73.156 73.048 9.587 1.00 45.60 56 LEU B C 1
ATOM 2071 O O . LEU B 1 58 ? 72.820 73.266 10.718 1.00 43.48 56 LEU B O 1
ATOM 2076 N N . TYR B 1 59 ? 72.707 72.017 8.902 1.00 50.41 57 TYR B N 1
ATOM 2077 C CA . TYR B 1 59 ? 71.858 71.050 9.529 1.00 55.10 57 TYR B CA 1
ATOM 2078 C C . TYR B 1 59 ? 72.632 70.226 10.520 1.00 57.75 57 TYR B C 1
ATOM 2079 O O . TYR B 1 59 ? 73.693 69.750 10.216 1.00 59.13 57 TYR B O 1
ATOM 2088 N N . THR B 1 60 ? 72.078 70.023 11.697 1.00 64.96 58 THR B N 1
ATOM 2089 C CA . THR B 1 60 ? 72.682 69.131 12.666 1.00 69.48 58 THR B CA 1
ATOM 2090 C C . THR B 1 60 ? 71.675 68.141 13.163 1.00 71.62 58 THR B C 1
ATOM 2091 O O . THR B 1 60 ? 70.507 68.417 13.232 1.00 65.58 58 THR B O 1
ATOM 2095 N N . ARG B 1 61 ? 72.161 66.961 13.492 1.00 76.64 59 ARG B N 1
ATOM 2096 C CA . ARG B 1 61 ? 71.330 65.895 13.984 1.00 81.96 59 ARG B CA 1
ATOM 2097 C C . ARG B 1 61 ? 71.053 66.008 15.466 1.00 83.47 59 ARG B C 1
ATOM 2098 O O . ARG B 1 61 ? 71.908 66.428 16.220 1.00 79.94 59 ARG B O 1
ATOM 2106 N N . ASP B 1 62 ? 69.820 65.698 15.854 1.00 89.20 60 ASP B N 1
ATOM 2107 C CA . ASP B 1 62 ? 69.405 65.551 17.245 1.00 90.33 60 ASP B CA 1
ATOM 2108 C C . ASP B 1 62 ? 68.585 64.290 17.425 1.00 95.45 60 ASP B C 1
ATOM 2109 O O . ASP B 1 62 ? 67.560 64.126 16.794 1.00 97.99 60 ASP B O 1
ATOM 2114 N N . GLU B 1 63 ? 69.035 63.411 18.300 1.00 99.32 61 GLU B N 1
ATOM 2115 C CA . GLU B 1 63 ? 68.315 62.207 18.643 1.00 100.34 61 GLU B CA 1
ATOM 2116 C C . GLU B 1 63 ? 67.103 62.736 19.334 1.00 99.59 61 GLU B C 1
ATOM 2117 O O . GLU B 1 63 ? 66.002 62.213 19.219 1.00 100.40 61 GLU B O 1
ATOM 2123 N N . ASN B 1 64 ? 67.388 63.800 20.076 1.00 95.63 62 ASN B N 1
ATOM 2124 C CA . ASN B 1 64 ? 66.558 64.459 21.065 1.00 90.88 62 ASN B CA 1
ATOM 2125 C C . ASN B 1 64 ? 65.238 65.137 20.780 1.00 87.21 62 ASN B C 1
ATOM 2126 O O . ASN B 1 64 ? 64.355 65.110 21.612 1.00 85.26 62 ASN B O 1
ATOM 2131 N N . ILE B 1 65 ? 65.118 65.813 19.659 1.00 81.90 63 ILE B N 1
ATOM 2132 C CA . ILE B 1 65 ? 63.939 66.600 19.418 1.00 71.67 63 ILE B CA 1
ATOM 2133 C C . ILE B 1 65 ? 63.304 66.139 18.150 1.00 67.46 63 ILE B C 1
ATOM 2134 O O . ILE B 1 65 ? 63.977 65.650 17.287 1.00 66.79 63 ILE B O 1
ATOM 2139 N N . GLU B 1 66 ? 61.993 66.256 18.071 1.00 65.03 64 GLU B N 1
ATOM 2140 C CA . GLU B 1 66 ? 61.262 65.861 16.893 1.00 67.28 64 GLU B CA 1
ATOM 2141 C C . GLU B 1 66 ? 61.483 66.882 15.807 1.00 66.53 64 GLU B C 1
ATOM 2142 O O . GLU B 1 66 ? 61.341 68.073 16.029 1.00 62.90 64 GLU B O 1
ATOM 2148 N N . LYS B 1 67 ? 61.810 66.409 14.624 1.00 59.63 65 LYS B N 1
ATOM 2149 C CA . LYS B 1 67 ? 62.166 67.306 13.564 1.00 56.24 65 LYS B CA 1
ATOM 2150 C C . LYS B 1 67 ? 61.228 67.343 12.379 1.00 57.82 65 LYS B C 1
ATOM 2151 O O . LYS B 1 67 ? 60.820 66.334 11.856 1.00 56.10 65 LYS B O 1
ATOM 2157 N N . ILE B 1 68 ? 60.898 68.553 11.982 1.00 48.51 66 ILE B N 1
ATOM 2158 C CA . ILE B 1 68 ? 60.032 68.826 10.844 1.00 46.14 66 ILE B CA 1
ATOM 2159 C C . ILE B 1 68 ? 60.923 69.425 9.753 1.00 51.29 66 ILE B C 1
ATOM 2160 O O . ILE B 1 68 ? 61.543 70.482 9.960 1.00 49.01 66 ILE B O 1
ATOM 2165 N N . LEU B 1 69 ? 61.036 68.731 8.616 1.00 47.70 67 LEU B N 1
ATOM 2166 C CA . LEU B 1 69 ? 61.821 69.244 7.493 1.00 48.54 67 LEU B CA 1
ATOM 2167 C C . LEU B 1 69 ? 60.890 70.000 6.554 1.00 52.15 67 LEU B C 1
ATOM 2168 O O . LEU B 1 69 ? 59.903 69.446 6.081 1.00 52.30 67 LEU B O 1
ATOM 2173 N N . PHE B 1 70 ? 61.211 71.264 6.294 1.00 45.01 68 PHE B N 1
ATOM 2174 C CA . PHE B 1 70 ? 60.390 72.109 5.437 1.00 39.40 68 PHE B CA 1
ATOM 2175 C C . PHE B 1 70 ? 61.153 72.497 4.180 1.00 43.05 68 PHE B C 1
ATOM 2176 O O . PHE B 1 70 ? 62.255 73.027 4.261 1.00 46.83 68 PHE B O 1
ATOM 2184 N N . VAL B 1 71 ? 60.566 72.231 3.014 1.00 38.83 69 VAL B N 1
ATOM 2185 C CA . VAL B 1 71 ? 61.291 72.317 1.748 1.00 40.19 69 VAL B CA 1
ATOM 2186 C C . VAL B 1 71 ? 60.504 73.156 0.764 1.00 40.65 69 VAL B C 1
ATOM 2187 O O . VAL B 1 71 ? 59.472 72.708 0.246 1.00 41.09 69 VAL B O 1
ATOM 2191 N N . PRO B 1 72 ? 60.990 74.379 0.498 1.00 38.22 70 PRO B N 1
ATOM 2192 C CA . PRO B 1 72 ? 60.302 75.358 -0.374 1.00 40.17 70 PRO B CA 1
ATOM 2193 C C . PRO B 1 72 ? 60.523 75.083 -1.874 1.00 37.04 70 PRO B C 1
ATOM 2194 O O . PRO B 1 72 ? 61.308 74.206 -2.230 1.00 40.01 70 PRO B O 1
ATOM 2198 N N . GLY B 1 73 ? 59.812 75.803 -2.748 1.00 41.50 71 GLY B N 1
ATOM 2199 C CA . GLY B 1 73 ? 60.049 75.701 -4.188 1.00 39.96 71 GLY B CA 1
ATOM 2200 C C . GLY B 1 73 ? 60.866 76.879 -4.707 1.00 46.10 71 GLY B C 1
ATOM 2201 O O . GLY B 1 73 ? 61.618 77.494 -3.953 1.00 39.07 71 GLY B O 1
ATOM 2202 N N . GLY B 1 74 ? 60.703 77.204 -5.989 1.00 43.40 72 GLY B N 1
ATOM 2203 C CA . GLY B 1 74 ? 61.509 78.239 -6.648 1.00 46.79 72 GLY B CA 1
ATOM 2204 C C . GLY B 1 74 ? 62.348 77.742 -7.826 1.00 49.55 72 GLY B C 1
ATOM 2205 O O . GLY B 1 74 ? 62.576 76.543 -7.968 1.00 45.97 72 GLY B O 1
ATOM 2206 N N . SER B 1 75 ? 62.804 78.682 -8.659 1.00 43.18 73 SER B N 1
ATOM 2207 C CA . SER B 1 75 ? 63.670 78.445 -9.827 1.00 43.66 73 SER B CA 1
ATOM 2208 C C . SER B 1 75 ? 64.775 77.499 -9.531 1.00 40.92 73 SER B C 1
ATOM 2209 O O . SER B 1 75 ? 65.106 76.646 -10.352 1.00 46.64 73 SER B O 1
ATOM 2212 N N . GLY B 1 76 ? 65.390 77.705 -8.372 1.00 36.20 74 GLY B N 1
ATOM 2213 C CA . GLY B 1 76 ? 66.548 76.938 -7.973 1.00 34.28 74 GLY B CA 1
ATOM 2214 C C . GLY B 1 76 ? 66.298 75.423 -7.994 1.00 32.72 74 GLY B C 1
ATOM 2215 O O . GLY B 1 76 ? 67.234 74.661 -7.979 1.00 47.89 74 GLY B O 1
ATOM 2216 N N . THR B 1 77 ? 65.043 74.986 -7.946 1.00 36.18 75 THR B N 1
ATOM 2217 C CA . THR B 1 77 ? 64.782 73.530 -8.027 1.00 45.63 75 THR B CA 1
ATOM 2218 C C . THR B 1 77 ? 65.139 72.958 -9.413 1.00 44.93 75 THR B C 1
ATOM 2219 O O . THR B 1 77 ? 65.526 71.789 -9.531 1.00 47.95 75 THR B O 1
ATOM 2223 N N . ARG B 1 78 ? 65.024 73.791 -10.454 1.00 49.99 76 ARG B N 1
ATOM 2224 C CA A ARG B 1 78 ? 65.338 73.380 -11.819 0.50 51.43 76 ARG B CA 1
ATOM 2225 C CA B ARG B 1 78 ? 65.315 73.347 -11.811 0.50 51.08 76 ARG B CA 1
ATOM 2226 C C . ARG B 1 78 ? 66.700 72.716 -11.882 1.00 57.29 76 ARG B C 1
ATOM 2227 O O . ARG B 1 78 ? 66.880 71.693 -12.546 1.00 61.46 76 ARG B O 1
ATOM 2242 N N . GLU B 1 79 ? 67.666 73.315 -11.189 1.00 55.77 77 GLU B N 1
ATOM 2243 C CA . GLU B 1 79 ? 69.017 72.771 -11.117 1.00 53.79 77 GLU B CA 1
ATOM 2244 C C . GLU B 1 79 ? 69.255 71.849 -9.924 1.00 52.10 77 GLU B C 1
ATOM 2245 O O . GLU B 1 79 ? 70.083 70.952 -9.996 1.00 52.83 77 GLU B O 1
ATOM 2251 N N . LYS B 1 80 ? 68.569 72.077 -8.811 1.00 47.98 78 LYS B N 1
ATOM 2252 C CA A LYS B 1 80 ? 68.743 71.247 -7.618 0.50 46.85 78 LYS B CA 1
ATOM 2253 C CA B LYS B 1 80 ? 68.809 71.230 -7.649 0.50 46.73 78 LYS B CA 1
ATOM 2254 C C . LYS B 1 80 ? 68.263 69.818 -7.854 1.00 48.79 78 LYS B C 1
ATOM 2255 O O . LYS B 1 80 ? 68.741 68.876 -7.222 1.00 49.91 78 LYS B O 1
ATOM 2266 N N . VAL B 1 81 ? 67.269 69.651 -8.723 1.00 48.89 79 VAL B N 1
ATOM 2267 C CA . VAL B 1 81 ? 66.811 68.281 -8.993 1.00 55.23 79 VAL B CA 1
ATOM 2268 C C . VAL B 1 81 ? 67.949 67.465 -9.611 1.00 60.91 79 VAL B C 1
ATOM 2269 O O . VAL B 1 81 ? 68.161 66.296 -9.259 1.00 61.39 79 VAL B O 1
ATOM 2273 N N . ASN B 1 82 ? 68.684 68.102 -10.524 1.00 59.37 80 ASN B N 1
ATOM 2274 C CA . ASN B 1 82 ? 69.739 67.423 -11.276 1.00 58.17 80 ASN B CA 1
ATOM 2275 C C . ASN B 1 82 ? 71.074 67.477 -10.565 1.00 54.03 80 ASN B C 1
ATOM 2276 O O . ASN B 1 82 ? 72.117 67.271 -11.167 1.00 56.68 80 ASN B O 1
ATOM 2281 N N . ASP B 1 83 ? 71.028 67.754 -9.271 1.00 57.06 81 ASP B N 1
ATOM 2282 C CA . ASP B 1 83 ? 72.220 67.786 -8.437 1.00 57.64 81 ASP B CA 1
ATOM 2283 C C . ASP B 1 83 ? 72.128 66.612 -7.467 1.00 48.20 81 ASP B C 1
ATOM 2284 O O . ASP B 1 83 ? 71.454 66.677 -6.431 1.00 47.25 81 ASP B O 1
ATOM 2289 N N . ASP B 1 84 ? 72.799 65.526 -7.825 1.00 54.07 82 ASP B N 1
ATOM 2290 C CA . ASP B 1 84 ? 72.812 64.326 -7.005 1.00 52.66 82 ASP B CA 1
ATOM 2291 C C . ASP B 1 84 ? 73.214 64.634 -5.586 1.00 43.49 82 ASP B C 1
ATOM 2292 O O . ASP B 1 84 ? 72.622 64.132 -4.658 1.00 51.46 82 ASP B O 1
ATOM 2297 N N . ASN B 1 85 ? 74.253 65.438 -5.411 1.00 50.62 83 ASN B N 1
ATOM 2298 C CA . ASN B 1 85 ? 74.745 65.711 -4.064 1.00 56.49 83 ASN B CA 1
ATOM 2299 C C . ASN B 1 85 ? 73.709 66.423 -3.192 1.00 56.81 83 ASN B C 1
ATOM 2300 O O . ASN B 1 85 ? 73.593 66.139 -2.002 1.00 51.63 83 ASN B O 1
ATOM 2305 N N . PHE B 1 86 ? 72.966 67.362 -3.777 1.00 54.27 84 PHE B N 1
ATOM 2306 C CA . PHE B 1 86 ? 71.885 68.011 -3.039 1.00 48.81 84 PHE B CA 1
ATOM 2307 C C . PHE B 1 86 ? 70.792 66.983 -2.695 1.00 56.63 84 PHE B C 1
ATOM 2308 O O . PHE B 1 86 ? 70.291 66.948 -1.566 1.00 51.98 84 PHE B O 1
ATOM 2316 N N . ILE B 1 87 ? 70.412 66.152 -3.672 1.00 53.43 85 ILE B N 1
ATOM 2317 C CA . ILE B 1 87 ? 69.356 65.163 -3.427 1.00 52.90 85 ILE B CA 1
ATOM 2318 C C . ILE B 1 87 ? 69.723 64.176 -2.300 1.00 51.37 85 ILE B C 1
ATOM 2319 O O . ILE B 1 87 ? 68.877 63.834 -1.476 1.00 57.50 85 ILE B O 1
ATOM 2324 N N . ASN B 1 88 ? 70.986 63.754 -2.246 1.00 57.35 86 ASN B N 1
ATOM 2325 C CA . ASN B 1 88 ? 71.499 62.988 -1.094 1.00 59.55 86 ASN B CA 1
ATOM 2326 C C . ASN B 1 88 ? 71.334 63.734 0.218 1.00 57.97 86 ASN B C 1
ATOM 2327 O O . ASN B 1 88 ? 70.922 63.161 1.228 1.00 56.42 86 ASN B O 1
ATOM 2332 N N . PHE B 1 89 ? 71.689 65.016 0.204 1.00 62.92 87 PHE B N 1
ATOM 2333 C CA . PHE B 1 89 ? 71.469 65.913 1.346 1.00 57.68 87 PHE B CA 1
ATOM 2334 C C . PHE B 1 89 ? 70.011 65.812 1.845 1.00 59.32 87 PHE B C 1
ATOM 2335 O O . PHE B 1 89 ? 69.727 65.499 3.019 1.00 53.27 87 PHE B O 1
ATOM 2343 N N . ILE B 1 90 ? 69.068 66.058 0.948 1.00 52.74 88 ILE B N 1
ATOM 2344 C CA . ILE B 1 90 ? 67.682 65.999 1.369 1.00 53.20 88 ILE B CA 1
ATOM 2345 C C . ILE B 1 90 ? 67.338 64.645 1.978 1.00 53.98 88 ILE B C 1
ATOM 2346 O O . ILE B 1 90 ? 66.791 64.596 3.077 1.00 51.77 88 ILE B O 1
ATOM 2351 N N . GLY B 1 91 ? 67.631 63.557 1.258 1.00 57.30 89 GLY B N 1
ATOM 2352 C CA . GLY B 1 91 ? 67.301 62.209 1.746 1.00 52.50 89 GLY B CA 1
ATOM 2353 C C . GLY B 1 91 ? 67.874 61.940 3.133 1.00 54.35 89 GLY B C 1
ATOM 2354 O O . GLY B 1 91 ? 67.220 61.365 3.989 1.00 57.22 89 G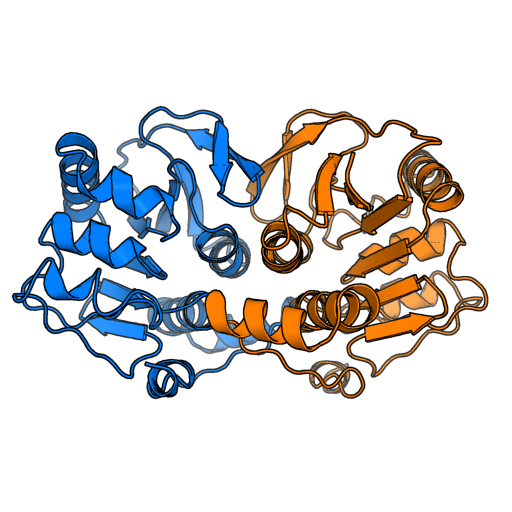LY B O 1
ATOM 2355 N N . ASN B 1 92 ? 69.110 62.368 3.349 1.00 57.36 90 ASN B N 1
ATOM 2356 C CA . ASN B 1 92 ? 69.725 62.303 4.660 1.00 61.40 90 ASN B CA 1
ATOM 2357 C C . ASN B 1 92 ? 68.836 62.957 5.718 1.00 64.77 90 ASN B C 1
ATOM 2358 O O . ASN B 1 92 ? 68.587 62.394 6.791 1.00 65.08 90 ASN B O 1
ATOM 2363 N N . MET B 1 93 ? 68.346 64.152 5.416 1.00 57.81 91 MET B N 1
ATOM 2364 C CA . MET B 1 93 ? 67.533 64.873 6.382 1.00 56.79 91 MET B CA 1
ATOM 2365 C C . MET B 1 93 ? 66.155 64.228 6.608 1.00 55.85 91 MET B C 1
ATOM 2366 O O . MET B 1 93 ? 65.690 64.094 7.749 1.00 57.41 91 MET B O 1
ATOM 2371 N N . VAL B 1 94 ? 65.521 63.791 5.524 1.00 62.44 92 VAL B N 1
ATOM 2372 C CA . VAL B 1 94 ? 64.221 63.139 5.621 1.00 63.74 92 VAL B CA 1
ATOM 2373 C C . VAL B 1 94 ? 64.284 61.905 6.526 1.00 63.03 92 VAL B C 1
ATOM 2374 O O . VAL B 1 94 ? 63.474 61.742 7.436 1.00 62.85 92 VAL B O 1
ATOM 2378 N N . LYS B 1 95 ? 65.251 61.034 6.268 1.00 66.40 93 LYS B N 1
ATOM 2379 C CA . LYS B 1 95 ? 65.384 59.794 7.033 1.00 69.36 93 LYS B CA 1
ATOM 2380 C C . LYS B 1 95 ? 65.246 60.033 8.528 1.00 68.12 93 LYS B C 1
ATOM 2381 O O . LYS B 1 95 ? 64.855 59.153 9.282 1.00 68.33 93 LYS B O 1
ATOM 2387 N N . GLU B 1 96 ? 65.543 61.248 8.950 1.00 69.23 94 GLU B N 1
ATOM 2388 C CA . GLU B 1 96 ? 65.629 61.540 10.365 1.00 69.13 94 GLU B CA 1
ATOM 2389 C C . GLU B 1 96 ? 64.451 62.364 10.894 1.00 63.25 94 GLU B C 1
ATOM 2390 O O . GLU B 1 96 ? 64.361 62.617 12.093 1.00 67.11 94 GLU B O 1
ATOM 2396 N N . SER B 1 97 ? 63.535 62.780 10.026 1.00 59.96 95 SER B N 1
ATOM 2397 C CA A SER B 1 97 ? 62.479 63.696 10.453 0.50 58.03 95 SER B CA 1
ATOM 2398 C CA B SER B 1 97 ? 62.471 63.697 10.439 0.50 57.96 95 SER B CA 1
ATOM 2399 C C . SER B 1 97 ? 61.157 63.010 10.798 1.00 57.70 95 SER B C 1
ATOM 2400 O O . SER B 1 97 ? 60.815 61.965 10.250 1.00 56.39 95 SER B O 1
ATOM 2405 N N . LYS B 1 98 ? 60.413 63.609 11.721 1.00 55.99 96 LYS B N 1
ATOM 2406 C CA . LYS B 1 98 ? 59.101 63.086 12.064 1.00 58.71 96 LYS B CA 1
ATOM 2407 C C . LYS B 1 98 ? 58.105 63.499 10.977 1.00 62.17 96 LYS B C 1
ATOM 2408 O O . LYS B 1 98 ? 57.294 62.687 10.504 1.00 60.29 96 LYS B O 1
ATOM 2414 N N . TYR B 1 99 ? 58.202 64.768 10.576 1.00 57.97 97 TYR B N 1
ATOM 2415 C CA . TYR B 1 99 ? 57.286 65.403 9.625 1.00 49.02 97 TYR B CA 1
ATOM 2416 C C . TYR B 1 99 ? 58.021 65.995 8.428 1.00 50.68 97 TYR B C 1
ATOM 2417 O O . TYR B 1 99 ? 59.167 66.417 8.524 1.00 52.79 97 TYR B O 1
ATOM 2426 N N . ILE B 1 100 ? 57.345 66.035 7.294 1.00 49.66 98 ILE B N 1
ATOM 2427 C CA . ILE B 1 100 ? 57.955 66.533 6.084 1.00 51.75 98 ILE B CA 1
ATOM 2428 C C . ILE B 1 100 ? 56.944 67.400 5.357 1.00 52.40 98 ILE B C 1
ATOM 2429 O O . ILE B 1 100 ? 55.816 66.979 5.105 1.00 45.71 98 ILE B O 1
ATOM 2434 N N . ILE B 1 101 ? 57.346 68.631 5.063 1.00 46.92 99 ILE B N 1
ATOM 2435 C CA . ILE B 1 101 ? 56.441 69.616 4.486 1.00 45.90 99 ILE B CA 1
ATOM 2436 C C . ILE B 1 101 ? 57.075 70.280 3.266 1.00 44.81 99 ILE B C 1
ATOM 2437 O O . ILE B 1 101 ? 58.260 70.631 3.283 1.00 50.37 99 ILE B O 1
ATOM 2442 N N . SER B 1 102 ? 56.312 70.439 2.195 1.00 37.61 100 SER B N 1
ATOM 2443 C CA . SER B 1 102 ? 56.860 71.112 1.043 1.00 41.15 100 SER B CA 1
ATOM 2444 C C . SER B 1 102 ? 55.842 72.046 0.398 1.00 43.84 100 SER B C 1
ATOM 2445 O O . 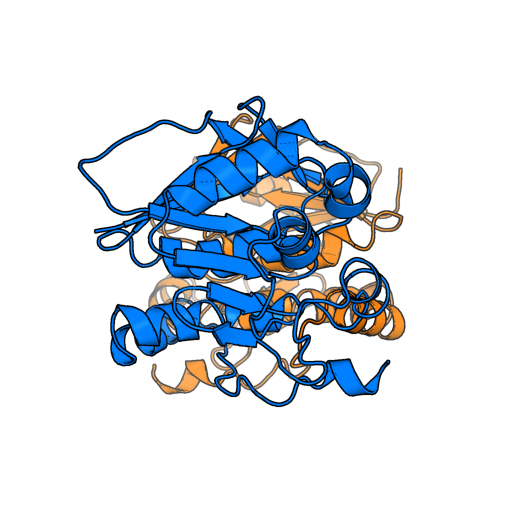SER B 1 102 ? 54.627 71.873 0.503 1.00 42.12 100 SER B O 1
ATOM 2448 N N . VAL B 1 103 ? 56.360 73.029 -0.313 1.00 47.82 101 VAL B N 1
ATOM 2449 C CA . VAL B 1 103 ? 55.506 73.978 -0.975 1.00 38.19 101 VAL B CA 1
ATOM 2450 C C . VAL B 1 103 ? 56.010 74.075 -2.385 1.00 38.70 101 VAL B C 1
ATOM 2451 O O . VAL B 1 103 ? 57.229 74.026 -2.630 1.00 36.57 101 VAL B O 1
ATOM 2455 N N . CYS B 1 104 ? 55.081 74.222 -3.313 1.00 45.98 102 CYS B N 1
ATOM 2456 C CA . CYS B 1 104 ? 55.450 74.399 -4.679 1.00 37.65 102 CYS B CA 1
ATOM 2457 C C . CYS B 1 104 ? 56.324 73.246 -5.184 1.00 44.39 102 CYS B C 1
ATOM 2458 O O . CYS B 1 104 ? 56.097 72.062 -4.864 1.00 47.88 102 CYS B O 1
ATOM 2461 N N . THR B 1 105 ? 57.365 73.598 -5.930 1.00 45.12 103 THR B N 1
ATOM 2462 C CA . THR B 1 105 ? 58.270 72.612 -6.490 1.00 43.92 103 THR B CA 1
ATOM 2463 C C . THR B 1 105 ? 59.215 72.007 -5.453 1.00 45.68 103 THR B C 1
ATOM 2464 O O . THR B 1 105 ? 60.130 71.263 -5.797 1.00 47.34 103 THR B O 1
ATOM 2468 N N . GLY B 1 106 ? 59.012 72.312 -4.182 1.00 32.89 104 GLY B N 1
ATOM 2469 C CA . GLY B 1 106 ? 59.806 71.592 -3.153 1.00 32.64 104 GLY B CA 1
ATOM 2470 C C . GLY B 1 106 ? 59.474 70.088 -3.219 1.00 47.19 104 GLY B C 1
ATOM 2471 O O . GLY B 1 106 ? 60.231 69.237 -2.713 1.00 46.69 104 GLY B O 1
ATOM 2472 N N . SER B 1 107 ? 58.326 69.744 -3.803 1.00 43.00 105 SER B N 1
ATOM 2473 C CA . SER B 1 107 ? 57.909 68.329 -3.784 1.00 48.41 105 SER B CA 1
ATOM 2474 C C . SER B 1 107 ? 58.690 67.552 -4.838 1.00 45.18 105 SER B C 1
ATOM 2475 O O . SER B 1 107 ? 59.024 66.386 -4.631 1.00 52.57 105 SER B O 1
ATOM 2478 N N . ALA B 1 108 ? 59.037 68.246 -5.926 1.00 42.62 106 ALA B N 1
ATOM 2479 C CA . ALA B 1 108 ? 59.984 67.751 -6.921 1.00 51.71 106 ALA B CA 1
ATOM 2480 C C . ALA B 1 108 ? 61.267 67.288 -6.256 1.00 55.70 106 ALA B C 1
ATOM 2481 O O . ALA B 1 108 ? 61.801 66.241 -6.595 1.00 58.34 106 ALA B O 1
ATOM 2483 N N . LEU B 1 109 ? 61.760 68.061 -5.296 1.00 53.49 107 LEU B N 1
ATOM 2484 C CA . LEU B 1 109 ? 62.966 67.659 -4.581 1.00 56.87 107 LEU B CA 1
ATOM 2485 C C . LEU B 1 109 ? 62.702 66.435 -3.712 1.00 53.83 107 LEU B C 1
ATOM 2486 O O . LEU B 1 109 ? 63.530 65.527 -3.643 1.00 54.35 107 LEU B O 1
ATOM 2491 N N . LEU B 1 110 ? 61.562 66.415 -3.034 1.00 45.48 108 LEU B N 1
ATOM 2492 C CA . LEU B 1 110 ? 61.248 65.291 -2.165 1.00 54.24 108 LEU B CA 1
ATOM 2493 C C . LEU B 1 110 ? 60.992 64.053 -3.025 1.00 56.39 108 LEU B C 1
ATOM 2494 O O . LEU B 1 110 ? 61.246 62.924 -2.605 1.00 56.43 108 LEU B O 1
ATOM 2499 N N . SER B 1 111 ? 60.475 64.288 -4.225 1.00 51.38 109 SER B N 1
ATOM 2500 C CA . SER B 1 111 ? 60.173 63.216 -5.157 1.00 60.21 109 SER B CA 1
ATOM 2501 C C . SER B 1 111 ? 61.514 62.578 -5.530 1.00 60.66 109 SER B C 1
ATOM 2502 O O . SER B 1 111 ? 61.769 61.393 -5.247 1.00 57.91 109 SER B O 1
ATOM 2505 N N . LYS B 1 112 ? 62.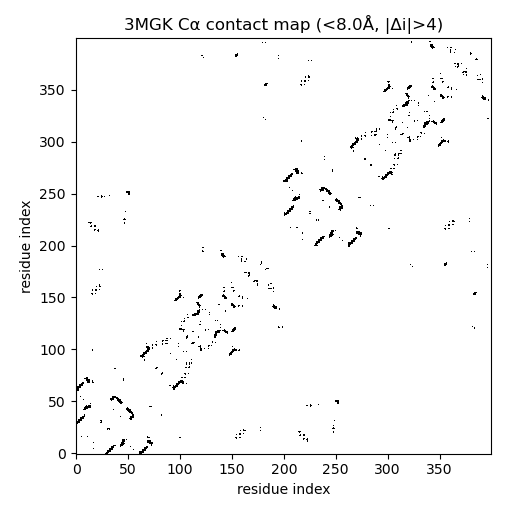404 63.389 -6.090 1.00 60.50 110 LYS B N 1
ATOM 2506 C CA . LYS B 1 112 ? 63.745 62.924 -6.387 1.00 59.09 110 LYS B CA 1
ATOM 2507 C C . LYS B 1 112 ? 64.392 62.184 -5.229 1.00 59.81 110 LYS B C 1
ATOM 2508 O O . LYS B 1 112 ? 65.147 61.252 -5.438 1.00 66.17 110 LYS B O 1
ATOM 2514 N N . ALA B 1 113 ? 64.126 62.578 -4.000 1.00 57.73 111 ALA B N 1
ATOM 2515 C CA . ALA B 1 113 ? 64.793 61.878 -2.914 1.00 59.79 111 ALA B CA 1
ATOM 2516 C C . ALA B 1 113 ? 64.096 60.550 -2.668 1.00 62.10 111 ALA B C 1
ATOM 2517 O O . ALA B 1 113 ? 64.526 59.759 -1.825 1.00 65.41 111 ALA B O 1
ATOM 2519 N N . GLY B 1 114 ? 63.013 60.324 -3.403 1.00 64.71 112 GLY B N 1
ATOM 2520 C CA . GLY B 1 114 ? 62.275 59.066 -3.334 1.00 68.23 112 GLY B CA 1
ATOM 2521 C C . GLY B 1 114 ? 61.326 58.865 -2.162 1.00 68.33 112 GLY B C 1
ATOM 2522 O O . GLY B 1 114 ? 60.758 57.784 -1.989 1.00 70.96 112 GLY B O 1
ATOM 2523 N N . ILE B 1 115 ? 61.111 59.904 -1.372 1.00 64.54 113 ILE B N 1
ATOM 2524 C CA . ILE B 1 115 ? 60.349 59.764 -0.139 1.00 61.61 113 ILE B CA 1
ATOM 2525 C C . ILE B 1 115 ? 58.832 59.736 -0.390 1.00 62.49 113 ILE B C 1
ATOM 2526 O O . ILE B 1 115 ? 58.045 59.347 0.492 1.00 56.20 113 ILE B O 1
ATOM 2531 N N . LEU B 1 116 ? 58.421 60.163 -1.584 1.00 55.51 114 LEU B N 1
ATOM 2532 C CA . LEU B 1 116 ? 56.996 60.271 -1.908 1.00 56.71 114 LEU B CA 1
ATOM 2533 C C . LEU B 1 116 ? 56.495 59.083 -2.746 1.00 61.80 114 LEU B C 1
ATOM 2534 O O . LEU B 1 116 ? 55.338 59.039 -3.159 1.00 61.65 114 LEU B O 1
ATOM 2539 N N . ASN B 1 117 ? 57.370 58.135 -3.041 1.00 67.06 115 ASN B N 1
ATOM 2540 C CA . ASN B 1 117 ? 56.936 56.993 -3.832 1.00 70.86 115 ASN B CA 1
ATOM 2541 C C . ASN B 1 117 ? 55.801 56.252 -3.130 1.00 65.16 115 ASN B C 1
ATOM 2542 O O . ASN B 1 117 ? 55.880 55.971 -1.936 1.00 67.98 115 ASN B O 1
ATOM 2547 N N . GLY B 1 118 ? 54.728 55.989 -3.861 1.00 64.79 116 GLY B N 1
ATOM 2548 C CA . GLY B 1 118 ? 53.579 55.291 -3.298 1.00 62.76 116 GLY B CA 1
ATOM 2549 C C . GLY B 1 118 ? 52.795 56.159 -2.338 1.00 68.89 116 GLY B C 1
ATOM 2550 O O . GLY B 1 118 ? 51.996 55.660 -1.537 1.00 70.18 116 GLY B O 1
ATOM 2551 N N . LYS B 1 119 ? 53.024 57.469 -2.430 1.00 70.34 117 LYS B N 1
ATOM 2552 C CA . LYS B 1 119 ? 52.379 58.452 -1.565 1.00 60.26 117 LYS B CA 1
ATOM 2553 C C . LYS B 1 119 ? 51.519 59.403 -2.399 1.00 60.40 117 LYS B C 1
ATOM 2554 O O . LYS B 1 119 ? 51.845 59.697 -3.553 1.00 66.56 117 LYS B O 1
ATOM 2560 N N . ARG B 1 120 ? 50.403 59.863 -1.836 1.00 58.57 118 ARG B N 1
ATOM 2561 C CA A ARG B 1 120 ? 49.644 60.935 -2.467 0.50 60.07 118 ARG B CA 1
ATOM 2562 C CA B ARG B 1 120 ? 49.629 60.935 -2.444 0.50 58.21 118 ARG B CA 1
ATOM 2563 C C . ARG B 1 120 ? 50.346 62.267 -2.172 1.00 62.19 118 ARG B C 1
ATOM 2564 O O . ARG B 1 120 ? 50.730 62.551 -1.024 1.00 57.05 118 ARG B O 1
ATOM 2579 N N . ALA B 1 121 ? 50.541 63.076 -3.209 1.00 56.49 119 ALA B N 1
ATOM 2580 C CA . ALA B 1 121 ? 51.204 64.372 -3.033 1.00 55.76 119 ALA B CA 1
ATOM 2581 C C . ALA B 1 121 ? 50.812 65.296 -4.167 1.00 54.35 119 ALA B C 1
ATOM 2582 O O . ALA B 1 121 ? 50.198 64.851 -5.138 1.00 53.32 119 ALA B O 1
ATOM 2584 N N . THR B 1 122 ? 51.159 66.579 -4.044 1.00 50.59 120 THR B N 1
ATOM 2585 C CA . THR B 1 122 ? 50.844 67.565 -5.097 1.00 47.85 120 THR B CA 1
ATOM 2586 C C . THR B 1 122 ? 51.983 68.591 -5.243 1.00 51.42 120 THR B C 1
ATOM 2587 O O . THR B 1 122 ? 53.006 68.511 -4.561 1.00 49.31 120 THR B O 1
ATOM 2591 N N . THR B 1 123 ? 51.806 69.538 -6.149 1.00 42.30 121 THR B N 1
ATOM 2592 C CA . THR B 1 123 ? 52.794 70.577 -6.362 1.00 43.56 121 THR B CA 1
ATOM 2593 C C . THR B 1 123 ? 52.040 71.734 -6.984 1.00 45.10 121 THR B C 1
ATOM 2594 O O . THR B 1 123 ? 50.827 71.631 -7.180 1.00 46.25 121 THR B O 1
ATOM 2598 N N . ASN B 1 124 ? 52.717 72.845 -7.262 1.00 44.64 122 ASN B N 1
ATOM 2599 C CA . ASN B 1 124 ? 51.993 74.003 -7.778 1.00 41.49 122 ASN B CA 1
ATOM 2600 C C . ASN B 1 124 ? 51.508 73.667 -9.176 1.00 40.55 122 ASN B C 1
ATOM 2601 O O . ASN B 1 124 ? 52.108 72.837 -9.851 1.00 46.70 122 ASN B O 1
ATOM 2606 N N . LYS B 1 125 ? 50.452 74.330 -9.621 1.00 46.94 123 LYS B N 1
ATOM 2607 C CA . LYS B 1 125 ? 49.822 73.940 -10.881 1.00 48.98 123 LYS B CA 1
ATOM 2608 C C . LYS B 1 125 ? 50.625 74.334 -12.122 1.00 50.40 123 LYS B C 1
ATOM 2609 O O . LYS B 1 125 ? 50.687 73.580 -13.099 1.00 48.70 123 LYS B O 1
ATOM 2615 N N . ARG B 1 126 ? 51.236 75.515 -12.081 1.00 47.80 124 ARG B N 1
ATOM 2616 C CA A ARG B 1 126 ? 52.124 75.986 -13.145 0.50 50.06 124 ARG B CA 1
ATOM 2617 C CA B ARG B 1 126 ? 52.078 75.949 -13.177 0.50 49.80 124 ARG B CA 1
ATOM 2618 C C . ARG B 1 126 ? 53.226 74.976 -13.439 1.00 50.06 124 ARG B C 1
ATOM 2619 O O . ARG B 1 126 ? 53.657 74.833 -14.549 1.00 47.51 124 ARG B O 1
ATOM 2634 N N . SER B 1 127 ? 53.715 74.298 -12.414 1.00 45.19 125 SER B N 1
ATOM 2635 C CA . SER B 1 127 ? 54.831 73.363 -12.617 1.00 49.29 125 SER B CA 1
ATOM 2636 C C . SER B 1 127 ? 54.416 71.891 -12.552 1.00 44.23 125 SER B C 1
ATOM 2637 O O . SER B 1 127 ? 55.261 71.003 -12.421 1.00 51.00 125 SER B O 1
ATOM 2640 N N . PHE B 1 128 ? 53.118 71.643 -12.586 1.00 41.91 126 PHE B N 1
ATOM 2641 C CA . PHE B 1 128 ? 52.618 70.292 -12.364 1.00 52.77 126 PHE B CA 1
ATOM 2642 C C . PHE B 1 128 ? 53.226 69.246 -13.316 1.00 49.98 126 PHE B C 1
ATOM 2643 O O . PHE B 1 128 ? 53.737 68.199 -12.889 1.00 47.05 126 PHE B O 1
ATOM 2651 N N . LYS B 1 129 ? 53.167 69.539 -14.605 1.00 50.21 127 LYS B N 1
ATOM 2652 C CA . LYS B 1 129 ? 53.718 68.651 -15.633 1.00 52.19 127 LYS B CA 1
ATOM 2653 C C . LYS B 1 129 ? 55.193 68.365 -15.378 1.00 56.24 127 LYS B C 1
ATOM 2654 O O . LYS B 1 129 ? 55.650 67.213 -15.389 1.00 53.62 127 LYS B O 1
ATOM 2660 N N . TRP B 1 130 ? 55.944 69.432 -15.136 1.00 54.49 128 TRP B N 1
ATOM 2661 C CA . TRP B 1 130 ? 57.377 69.324 -15.001 1.00 55.24 128 TRP B CA 1
ATOM 2662 C C . TRP B 1 130 ? 57.682 68.392 -13.849 1.00 53.81 128 TRP B C 1
ATOM 2663 O O . TRP B 1 130 ? 58.537 67.500 -13.933 1.00 51.69 128 TRP B O 1
ATOM 2674 N N . VAL B 1 131 ? 57.041 68.652 -12.739 1.00 49.95 129 VAL B N 1
ATOM 2675 C CA . VAL B 1 131 ? 57.314 67.889 -11.579 1.00 47.88 129 VAL B CA 1
ATOM 2676 C C . VAL B 1 131 ? 56.878 66.461 -11.700 1.00 53.83 129 VAL B C 1
ATOM 2677 O O . VAL B 1 131 ? 57.611 65.572 -11.381 1.00 48.08 129 VAL B O 1
ATOM 2681 N N . THR B 1 132 ? 55.643 66.262 -12.107 1.00 54.87 130 THR B N 1
ATOM 2682 C CA . THR B 1 132 ? 55.064 64.932 -12.118 1.00 58.34 130 THR B CA 1
ATOM 2683 C C . THR B 1 132 ? 55.711 63.967 -13.058 1.00 57.99 130 THR B C 1
ATOM 2684 O O . THR B 1 132 ? 55.913 62.838 -12.725 1.00 59.58 130 THR B O 1
ATOM 2688 N N . GLU B 1 133 ? 56.069 64.445 -14.223 1.00 60.85 131 GLU B N 1
ATOM 2689 C CA . GLU B 1 133 ? 56.657 63.605 -15.234 1.00 63.85 131 GLU B CA 1
ATOM 2690 C C . GLU B 1 133 ? 58.029 63.109 -14.864 1.00 63.39 131 GLU B C 1
ATOM 2691 O O . GLU B 1 133 ? 58.583 62.309 -15.558 1.00 63.17 131 GLU B O 1
ATOM 2697 N N . GLN B 1 134 ? 58.610 63.673 -13.827 1.00 56.93 132 GLN B N 1
ATOM 2698 C CA . GLN B 1 134 ? 59.828 63.176 -13.230 1.00 54.75 132 GLN B CA 1
ATOM 2699 C C . GLN B 1 134 ? 59.672 61.868 -12.485 1.00 52.25 132 GLN B C 1
ATOM 2700 O O . GLN B 1 134 ? 60.601 61.124 -12.355 1.00 54.69 132 GLN B O 1
ATOM 2706 N N . ASN B 1 135 ? 58.514 61.643 -11.906 1.00 54.16 133 ASN B N 1
ATOM 2707 C CA . ASN B 1 135 ? 58.311 60.463 -11.113 1.00 60.96 133 ASN B CA 1
ATOM 2708 C C . ASN B 1 135 ? 56.895 59.897 -11.132 1.00 61.74 133 ASN B C 1
ATOM 2709 O O . ASN B 1 135 ? 55.992 60.471 -10.591 1.00 60.88 133 ASN B O 1
ATOM 2714 N N . GLU B 1 136 ? 56.720 58.768 -11.787 1.00 69.86 134 GLU B N 1
ATOM 2715 C CA . GLU B 1 136 ? 55.469 58.018 -11.835 1.00 66.75 134 GLU B CA 1
ATOM 2716 C C . GLU B 1 136 ? 55.017 57.326 -10.559 1.00 63.27 134 GLU B C 1
ATOM 2717 O O . GLU B 1 136 ? 53.850 57.180 -10.309 1.00 67.19 134 GLU B O 1
ATOM 2723 N N . ASP B 1 137 ? 55.968 56.822 -9.809 1.00 60.15 135 ASP B N 1
ATOM 2724 C CA . ASP B 1 137 ? 55.732 56.067 -8.574 1.00 69.36 135 ASP B CA 1
ATOM 2725 C C . ASP B 1 137 ? 55.124 56.917 -7.452 1.00 68.01 135 ASP B C 1
ATOM 2726 O O . ASP B 1 137 ? 54.991 56.463 -6.309 1.00 65.74 135 ASP B O 1
ATOM 2731 N N . VAL B 1 138 ? 54.771 58.155 -7.779 1.00 67.03 136 VAL B N 1
ATOM 2732 C CA . VAL B 1 138 ? 54.111 59.021 -6.814 1.00 62.19 136 VAL B CA 1
ATOM 2733 C C . VAL B 1 138 ? 52.657 59.171 -7.214 1.00 57.69 136 VAL B C 1
ATOM 2734 O O . VAL B 1 138 ? 52.344 59.472 -8.362 1.00 59.33 136 VAL B O 1
ATOM 2738 N N . LEU B 1 139 ? 51.768 58.938 -6.257 1.00 62.83 137 LEU B N 1
ATOM 2739 C CA . LEU B 1 139 ? 50.340 59.120 -6.465 1.00 63.35 137 LEU B CA 1
ATOM 2740 C C . LEU B 1 139 ? 50.010 60.603 -6.488 1.00 59.55 137 LEU B C 1
ATOM 2741 O O . LEU B 1 139 ? 49.382 61.124 -5.566 1.00 55.12 137 LEU B O 1
ATOM 2746 N N . TRP B 1 140 ? 50.459 61.279 -7.541 1.00 56.77 138 TRP B N 1
ATOM 2747 C CA . TRP B 1 140 ? 50.254 62.718 -7.660 1.00 57.01 138 TRP B CA 1
ATOM 2748 C C . TRP B 1 140 ? 48.784 63.060 -7.618 1.00 62.59 138 TRP B C 1
ATOM 2749 O O . TRP B 1 140 ? 47.955 62.306 -8.109 1.00 69.07 138 TRP B O 1
ATOM 2760 N N . VAL B 1 141 ? 48.465 64.204 -7.028 1.00 63.59 139 VAL B N 1
ATOM 2761 C CA . VAL B 1 141 ? 47.092 64.682 -6.975 1.00 60.23 139 VAL B CA 1
ATOM 2762 C C . VAL B 1 141 ? 47.078 66.057 -7.615 1.00 57.98 139 VAL B C 1
ATOM 2763 O O . VAL B 1 141 ? 47.751 66.966 -7.147 1.00 69.54 139 VAL B O 1
ATOM 2767 N N . LYS B 1 142 ? 46.303 66.220 -8.672 1.00 50.30 140 LYS B N 1
ATOM 2768 C CA . LYS B 1 142 ? 46.386 67.423 -9.493 1.00 53.06 140 LYS B CA 1
ATOM 2769 C C . LYS B 1 142 ? 45.661 68.637 -8.930 1.00 55.76 140 LYS B C 1
ATOM 2770 O O . LYS B 1 142 ? 46.149 69.766 -8.980 1.00 54.40 140 LYS B O 1
ATOM 2776 N N . GLU B 1 143 ? 44.473 68.395 -8.409 1.00 55.71 141 GLU B N 1
ATOM 2777 C CA . GLU B 1 143 ? 43.543 69.462 -8.105 1.00 49.76 141 GLU B CA 1
ATOM 2778 C C . GLU B 1 143 ? 43.693 70.007 -6.690 1.00 41.00 141 GLU B C 1
ATOM 2779 O O . GLU B 1 143 ? 43.259 71.107 -6.405 1.00 48.16 141 GLU B O 1
ATOM 2785 N N . ALA B 1 144 ? 44.291 69.227 -5.798 1.00 41.87 142 ALA B N 1
ATOM 2786 C CA . ALA B 1 144 ? 44.349 69.585 -4.391 1.00 47.78 142 ALA B CA 1
ATOM 2787 C C . ALA B 1 144 ? 45.146 70.865 -4.157 1.00 51.18 142 ALA B C 1
ATOM 2788 O O . ALA B 1 144 ? 46.121 71.152 -4.847 1.00 54.37 142 ALA B O 1
ATOM 2790 N N . ARG B 1 145 ? 44.710 71.640 -3.179 1.00 46.36 143 ARG B N 1
ATOM 2791 C CA . ARG B 1 145 ? 45.516 72.760 -2.736 1.00 50.33 143 ARG B CA 1
ATOM 2792 C C . ARG B 1 145 ? 46.678 72.187 -1.954 1.00 48.31 143 ARG B C 1
ATOM 2793 O O . ARG B 1 145 ? 47.818 72.586 -2.162 1.00 40.73 143 ARG B O 1
ATOM 2801 N N . TRP B 1 146 ? 46.406 71.190 -1.116 1.00 48.35 144 TRP B N 1
ATOM 2802 C CA . TRP B 1 146 ? 47.480 70.455 -0.454 1.00 48.62 144 TRP B CA 1
ATOM 2803 C C . TRP B 1 146 ? 47.065 69.027 -0.087 1.00 50.20 144 TRP B C 1
ATOM 2804 O O . TRP B 1 146 ? 45.889 68.726 -0.008 1.00 52.13 144 TRP B O 1
ATOM 2815 N N . VAL B 1 147 ? 48.045 68.154 0.115 1.00 50.77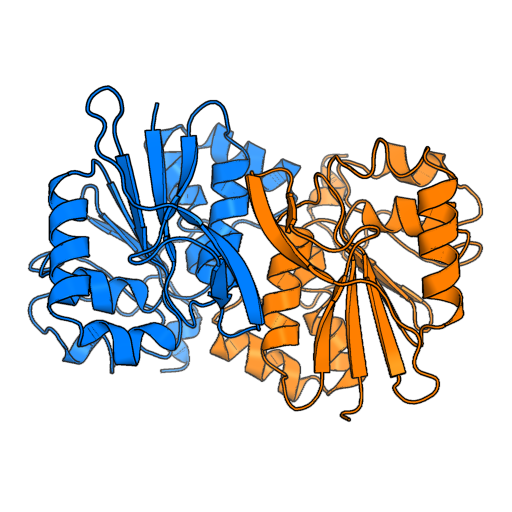 145 VAL B N 1
ATOM 2816 C CA . VAL B 1 147 ? 47.779 66.753 0.417 1.00 54.07 145 VAL B CA 1
ATOM 2817 C C . VAL B 1 147 ? 48.563 66.293 1.653 1.00 56.91 145 VAL B C 1
ATOM 2818 O O . VAL B 1 147 ? 49.781 66.501 1.731 1.00 51.97 145 VAL B O 1
ATOM 2822 N N . LYS B 1 148 ? 47.851 65.693 2.616 1.00 54.61 146 LYS B N 1
ATOM 2823 C CA . LYS B 1 148 ? 48.449 65.011 3.776 1.00 57.05 146 LYS B CA 1
ATOM 2824 C C . LYS B 1 148 ? 48.460 63.509 3.508 1.00 61.40 146 LYS B C 1
ATOM 2825 O O . LYS B 1 148 ? 47.451 62.938 3.086 1.00 61.29 146 LYS B O 1
ATOM 2831 N N . ASP B 1 149 ? 49.601 62.875 3.739 1.00 61.03 147 ASP B N 1
ATOM 2832 C CA . ASP B 1 149 ? 49.702 61.436 3.581 1.00 62.09 147 ASP B CA 1
ATOM 2833 C C . ASP B 1 149 ? 50.617 60.887 4.666 1.00 63.79 147 ASP B C 1
ATOM 2834 O O . ASP B 1 149 ? 51.831 60.795 4.487 1.00 62.25 147 ASP B O 1
ATOM 2839 N N . GLY B 1 150 ? 50.020 60.521 5.795 1.00 62.46 148 GLY B N 1
ATOM 2840 C CA . GLY B 1 150 ? 50.791 60.163 6.970 1.00 61.91 148 GLY B CA 1
ATOM 2841 C C . GLY B 1 150 ? 51.384 61.423 7.582 1.00 64.73 148 GLY B C 1
ATOM 2842 O O . GLY B 1 150 ? 50.665 62.375 7.924 1.00 62.95 148 GLY B O 1
ATOM 2843 N N . ASN B 1 151 ? 52.704 61.433 7.716 1.00 62.90 149 ASN B N 1
ATOM 2844 C CA A ASN B 1 151 ? 53.417 62.573 8.269 0.50 61.22 149 ASN B CA 1
ATOM 2845 C CA B ASN B 1 151 ? 53.389 62.592 8.271 0.50 60.52 149 ASN B CA 1
ATOM 2846 C C . ASN B 1 151 ? 53.953 63.503 7.169 1.00 60.95 149 ASN B C 1
ATOM 2847 O O . ASN B 1 151 ? 54.773 64.387 7.437 1.00 61.81 149 ASN B O 1
ATOM 2856 N N . ILE B 1 152 ? 53.487 63.296 5.932 1.00 57.00 150 ILE B N 1
ATOM 2857 C CA . ILE B 1 152 ? 53.938 64.081 4.786 1.00 55.77 150 ILE B CA 1
ATOM 2858 C C . ILE B 1 152 ? 52.866 65.065 4.303 1.00 59.73 150 ILE B C 1
ATOM 2859 O O . ILE B 1 152 ? 51.731 64.681 3.985 1.00 52.06 150 ILE B O 1
ATOM 2864 N N . TYR B 1 153 ? 53.234 66.342 4.254 1.00 55.13 151 TYR B N 1
ATOM 2865 C CA . TYR B 1 153 ? 52.326 67.388 3.794 1.00 46.55 151 TYR B CA 1
ATOM 2866 C C . TYR B 1 153 ? 52.935 68.123 2.614 1.00 54.17 151 TYR B C 1
ATOM 2867 O O . TYR B 1 153 ? 53.998 68.734 2.768 1.00 49.06 151 TYR B O 1
ATOM 2876 N N . THR B 1 154 ? 52.278 68.073 1.448 1.00 48.48 152 THR B N 1
ATOM 2877 C CA . THR B 1 154 ? 52.756 68.793 0.264 1.00 44.73 152 THR B CA 1
ATOM 2878 C C . THR B 1 154 ? 51.693 69.793 -0.204 1.00 48.33 152 THR B C 1
ATOM 2879 O O . THR B 1 154 ? 50.492 69.522 -0.100 1.00 48.01 152 THR B O 1
ATOM 2883 N N . SER B 1 155 ? 52.118 70.948 -0.719 1.00 39.83 153 SER B N 1
ATOM 2884 C CA . SER B 1 155 ? 51.152 71.937 -1.190 1.00 37.89 153 SER B CA 1
ATOM 2885 C C . SER B 1 155 ? 51.496 72.512 -2.568 1.00 36.86 153 SER B C 1
ATOM 2886 O O . SER B 1 155 ? 52.563 72.273 -3.119 1.00 46.33 153 SER B O 1
ATOM 2889 N N . SER B 1 156 ? 50.578 73.308 -3.089 1.00 43.91 154 SER B N 1
ATOM 2890 C CA . SER B 1 156 ? 50.714 73.910 -4.400 1.00 43.56 154 SER B CA 1
ATOM 2891 C C . SER B 1 156 ? 51.397 75.277 -4.384 1.00 45.30 154 SER B C 1
ATOM 2892 O O . SER B 1 156 ? 52.555 75.371 -4.013 1.00 49.15 154 SER B O 1
ATOM 2895 N N . GLY B 1 157 ? 50.679 76.326 -4.791 1.00 38.45 155 GLY B N 1
ATOM 2896 C CA . GLY B 1 157 ? 51.301 77.628 -4.928 1.00 44.90 155 GLY B CA 1
ATOM 2897 C C . GLY B 1 157 ? 51.393 78.330 -3.590 1.00 44.42 155 GLY B C 1
ATOM 2898 O O . GLY B 1 157 ? 51.172 77.720 -2.551 1.00 39.18 155 GLY B O 1
ATOM 2899 N N . VAL B 1 158 ? 51.661 79.630 -3.611 1.00 40.58 156 VAL B N 1
ATOM 2900 C CA . VAL B 1 158 ? 51.968 80.340 -2.358 1.00 39.72 156 VAL B CA 1
ATOM 2901 C C . VAL B 1 158 ? 50.785 80.446 -1.398 1.00 38.84 156 VAL B C 1
ATOM 2902 O O . VAL B 1 158 ? 50.955 80.291 -0.185 1.00 44.23 156 VAL B O 1
ATOM 2906 N N . SER B 1 159 ? 49.581 80.692 -1.910 1.00 42.26 157 SER B N 1
ATOM 2907 C CA . SER B 1 159 ? 48.418 80.717 -1.023 1.00 36.03 157 SER B CA 1
ATOM 2908 C C . SER B 1 159 ? 48.214 79.345 -0.374 1.00 39.11 157 SER B C 1
ATOM 2909 O O . SER B 1 159 ? 48.017 79.257 0.830 1.00 44.13 157 SER B O 1
ATOM 2912 N N . ALA B 1 160 ? 48.249 78.288 -1.177 1.00 42.73 158 ALA B N 1
ATOM 2913 C CA . ALA B 1 160 ? 48.085 76.930 -0.659 1.00 42.90 158 ALA B CA 1
ATOM 2914 C C . ALA B 1 160 ? 49.147 76.583 0.391 1.00 37.65 158 ALA B C 1
ATOM 2915 O O . ALA B 1 160 ? 48.880 75.867 1.342 1.00 45.52 158 ALA B O 1
ATOM 2917 N N . GLY B 1 161 ? 50.368 77.061 0.189 1.00 40.32 159 GLY B N 1
ATOM 2918 C CA . GLY B 1 161 ? 51.444 76.755 1.114 1.00 43.16 159 GLY B CA 1
ATOM 2919 C C . GLY B 1 161 ? 51.166 77.338 2.482 1.00 47.38 159 GLY B C 1
ATOM 2920 O O . GLY B 1 161 ? 51.371 76.663 3.507 1.00 34.33 159 GLY B O 1
ATOM 2921 N N . ILE B 1 162 ? 50.716 78.600 2.526 1.00 33.76 160 ILE B N 1
ATOM 2922 C CA . ILE B 1 162 ? 50.322 79.209 3.827 1.00 37.39 160 ILE B CA 1
ATOM 2923 C C . ILE B 1 162 ? 49.089 78.574 4.451 1.00 40.12 160 ILE B C 1
ATOM 2924 O O . ILE B 1 162 ? 49.058 78.305 5.658 1.00 38.34 160 ILE B O 1
ATOM 2929 N N . ASP B 1 163 ? 48.065 78.333 3.635 1.00 38.23 161 ASP B N 1
ATOM 2930 C CA . ASP B 1 163 ? 46.871 77.649 4.118 1.00 40.17 161 ASP B CA 1
ATOM 2931 C C . ASP B 1 163 ? 47.180 76.212 4.601 1.00 37.45 161 ASP B C 1
ATOM 2932 O O . ASP B 1 163 ? 46.620 75.772 5.596 1.00 42.01 161 ASP B O 1
ATOM 2937 N N . MET B 1 164 ? 48.052 75.503 3.899 1.00 36.35 162 MET B N 1
ATOM 2938 C CA A MET B 1 164 ? 48.515 74.190 4.357 0.50 39.56 162 MET B CA 1
ATOM 2939 C CA B MET B 1 164 ? 48.536 74.188 4.348 0.50 38.70 162 MET B CA 1
ATOM 2940 C C . MET B 1 164 ? 49.171 74.294 5.742 1.00 45.66 162 MET B C 1
ATOM 2941 O O . MET B 1 164 ? 48.854 73.536 6.665 1.00 51.07 162 MET B O 1
ATOM 2950 N N . THR B 1 165 ? 50.076 75.245 5.907 1.00 48.87 163 THR B N 1
ATOM 2951 C CA . THR B 1 165 ? 50.739 75.417 7.189 1.00 43.35 163 THR B CA 1
ATOM 2952 C C . THR B 1 165 ? 49.742 75.602 8.326 1.00 42.52 163 THR B C 1
ATOM 2953 O O . THR B 1 165 ? 49.865 74.965 9.371 1.00 41.50 163 THR B O 1
ATOM 2957 N N . LEU B 1 166 ? 48.742 76.449 8.131 1.00 33.77 164 LEU B N 1
ATOM 2958 C CA . LEU B 1 166 ? 47.710 76.600 9.149 1.00 39.65 164 LEU B CA 1
ATOM 2959 C C . LEU B 1 166 ? 46.946 75.277 9.367 1.00 41.48 164 LEU B C 1
ATOM 2960 O O . LEU B 1 166 ? 46.528 74.974 10.487 1.00 41.03 164 LEU B O 1
ATOM 2965 N N . GLY B 1 167 ? 46.797 74.485 8.308 1.00 45.10 165 GLY B N 1
ATOM 2966 C CA . GLY B 1 167 ? 46.192 73.148 8.408 1.00 46.13 165 GLY B CA 1
ATOM 2967 C C . GLY B 1 167 ? 47.064 72.209 9.241 1.00 54.28 165 GLY B C 1
ATOM 2968 O O . GLY B 1 167 ? 46.566 71.382 10.026 1.00 54.00 165 GLY B O 1
ATOM 2969 N N . PHE B 1 168 ? 48.373 72.347 9.072 1.00 51.36 166 PHE B N 1
ATOM 2970 C CA . PHE B 1 168 ? 49.343 71.523 9.783 1.00 52.57 166 PHE B CA 1
ATOM 2971 C C . PHE B 1 168 ? 49.299 71.863 11.257 1.00 51.70 166 PHE B C 1
ATOM 2972 O O . PHE B 1 168 ? 49.324 70.976 12.110 1.00 46.59 166 PHE B O 1
ATOM 2980 N N . ILE B 1 169 ? 49.231 73.156 11.558 1.00 47.66 167 ILE B N 1
ATOM 2981 C CA . ILE B 1 169 ? 49.028 73.598 12.922 1.00 49.51 167 ILE B CA 1
ATOM 2982 C C . ILE B 1 169 ? 47.720 73.072 13.535 1.00 55.10 167 ILE B C 1
ATOM 2983 O O . ILE B 1 169 ? 47.667 72.715 14.722 1.00 46.29 167 ILE B O 1
ATOM 2988 N N . GLU B 1 170 ? 46.653 73.078 12.746 1.00 49.77 168 GLU B N 1
ATOM 2989 C CA . GLU B 1 170 ? 45.379 72.585 13.229 1.00 49.64 168 GLU B CA 1
ATOM 2990 C C . GLU B 1 170 ? 45.583 71.136 13.652 1.00 52.46 168 GLU B C 1
ATOM 2991 O O . GLU B 1 170 ? 45.231 70.741 14.755 1.00 54.88 168 GLU B O 1
ATOM 2997 N N . ASP B 1 171 ? 46.182 70.358 12.763 1.00 52.82 169 ASP B N 1
ATOM 2998 C CA . ASP B 1 171 ? 46.460 68.960 13.028 1.00 54.75 169 ASP B CA 1
ATOM 2999 C C . ASP B 1 171 ? 47.337 68.727 14.242 1.00 58.43 169 ASP B C 1
ATOM 3000 O O . ASP B 1 171 ? 47.144 67.778 14.983 1.00 63.41 169 ASP B O 1
ATOM 3005 N N . LEU B 1 172 ? 48.295 69.607 14.456 1.00 57.94 170 LEU B N 1
ATOM 3006 C CA . LEU B 1 172 ? 49.335 69.347 15.418 1.00 59.08 170 LEU B CA 1
ATOM 3007 C C . LEU B 1 172 ? 49.093 70.074 16.742 1.00 58.62 170 LEU B C 1
ATOM 3008 O O . LEU B 1 172 ? 49.375 69.550 17.814 1.00 65.22 170 LEU B O 1
ATOM 3013 N N . ILE B 1 173 ? 48.583 71.291 16.666 1.00 56.62 171 ILE B N 1
ATOM 3014 C CA . ILE B 1 173 ? 48.411 72.117 17.847 1.00 55.62 171 ILE B CA 1
ATOM 3015 C C . ILE B 1 173 ? 46.927 72.282 18.192 1.00 51.04 171 ILE B C 1
ATOM 3016 O O . ILE B 1 173 ? 46.588 72.614 19.316 1.00 50.61 171 ILE B O 1
ATOM 3021 N N . GLY B 1 174 ? 46.046 72.069 17.219 1.00 44.55 172 GLY B N 1
ATOM 3022 C CA . GLY B 1 174 ? 44.617 72.242 17.438 1.00 48.39 172 GLY B CA 1
ATOM 3023 C C . GLY B 1 174 ? 44.057 73.457 16.723 1.00 55.93 172 GLY B C 1
ATOM 3024 O O . GLY B 1 174 ? 44.699 74.513 16.664 1.00 56.23 172 GLY B O 1
ATOM 3025 N N . LYS B 1 175 ? 42.850 73.332 16.187 1.00 54.32 173 LYS B N 1
ATOM 3026 C CA . LYS B 1 175 ? 42.358 74.372 15.296 1.00 53.72 173 LYS B CA 1
ATOM 3027 C C . LYS B 1 175 ? 42.156 75.715 15.954 1.00 58.76 173 LYS B C 1
ATOM 3028 O O . LYS B 1 175 ? 42.197 76.755 15.292 1.00 58.90 173 LYS B O 1
ATOM 3034 N N . GLU B 1 176 ? 41.895 75.697 17.250 1.00 57.81 174 GLU B N 1
ATOM 3035 C CA . GLU B 1 176 ? 41.733 76.935 17.997 1.00 57.49 174 GLU B CA 1
ATOM 3036 C C . GLU B 1 176 ? 43.002 77.788 17.887 1.00 53.03 174 GLU B C 1
ATOM 3037 O O . GLU B 1 176 ? 42.933 79.013 17.730 1.00 55.40 174 GLU B O 1
ATOM 3043 N N . LYS B 1 177 ? 44.159 77.137 17.974 1.00 46.66 175 LYS B N 1
ATOM 3044 C CA . LYS B 1 177 ? 45.432 77.824 17.809 1.00 57.31 175 LYS B CA 1
ATOM 3045 C C . LYS B 1 177 ? 45.625 78.384 16.394 1.00 53.36 175 LYS B C 1
ATOM 3046 O O . LYS B 1 177 ? 46.020 79.529 16.226 1.00 50.45 175 LYS B O 1
ATOM 3052 N N . ALA B 1 178 ? 45.327 77.583 15.381 1.00 48.46 176 ALA B N 1
ATOM 3053 C CA . ALA B 1 178 ? 45.519 78.055 14.025 1.00 46.89 176 ALA B CA 1
ATOM 3054 C C . ALA B 1 178 ? 44.666 79.317 13.782 1.00 48.37 176 ALA B C 1
ATOM 3055 O O . ALA B 1 178 ? 45.154 80.321 13.242 1.00 45.09 176 ALA B O 1
ATOM 3057 N N . LEU B 1 179 ? 43.408 79.288 14.220 1.00 48.53 177 LEU B N 1
ATOM 3058 C CA . LEU B 1 179 ? 42.516 80.453 14.084 1.00 48.70 177 LEU B CA 1
ATOM 3059 C C . LEU B 1 179 ? 43.015 81.665 14.834 1.00 54.63 177 LEU B C 1
ATOM 3060 O O . LEU B 1 179 ? 42.867 82.810 14.385 1.00 56.37 177 LEU B O 1
ATOM 3065 N N . GLU B 1 180 ? 43.588 81.422 16.000 1.00 53.37 178 GLU B N 1
ATOM 3066 C CA . GLU B 1 180 ? 44.102 82.515 16.793 1.00 55.33 178 GLU B CA 1
ATOM 3067 C C . GLU B 1 180 ? 45.222 83.188 16.001 1.00 52.58 178 GLU B C 1
ATOM 3068 O O . GLU B 1 180 ? 45.287 84.421 15.923 1.00 49.94 178 GLU B O 1
ATOM 3074 N N . ILE B 1 181 ? 46.088 82.389 15.380 1.00 49.12 179 ILE B N 1
ATOM 3075 C CA . ILE B 1 181 ? 47.170 82.964 14.590 1.00 47.00 179 ILE B CA 1
ATOM 3076 C C . ILE B 1 181 ? 46.612 83.758 13.393 1.00 48.28 179 ILE B C 1
ATOM 3077 O O . ILE B 1 181 ? 46.971 84.914 13.199 1.00 41.41 179 ILE B O 1
ATOM 3082 N N . SER B 1 182 ? 45.696 83.152 12.639 1.00 44.24 180 SER B N 1
ATOM 3083 C CA . SER B 1 182 ? 45.084 83.817 11.486 1.00 53.08 180 SER B CA 1
ATOM 3084 C C . SER B 1 182 ? 44.568 85.188 11.858 1.00 50.35 180 SER B C 1
ATOM 3085 O O . SER B 1 182 ? 44.852 86.191 11.187 1.00 51.45 180 SER B O 1
ATOM 3088 N N . ARG B 1 183 ? 43.777 85.207 12.922 1.00 48.78 181 ARG B N 1
ATOM 3089 C CA . ARG B 1 183 ? 43.112 86.407 13.363 1.00 50.26 181 ARG B CA 1
ATOM 3090 C C . ARG B 1 183 ? 44.094 87.469 13.808 1.00 53.33 181 ARG B C 1
ATOM 3091 O O . ARG B 1 183 ? 43.918 88.648 13.506 1.00 56.45 181 ARG B O 1
ATOM 3099 N N . SER B 1 184 ? 45.140 87.058 14.519 1.00 51.44 182 SER B N 1
ATOM 3100 C CA . SER B 1 184 ? 46.085 88.021 15.079 1.00 56.08 182 SER B CA 1
ATOM 3101 C C . SER B 1 184 ? 47.020 88.685 14.057 1.00 53.18 182 SER B C 1
ATOM 3102 O O . SER B 1 184 ? 47.409 89.842 14.240 1.00 55.76 182 SER B O 1
ATOM 3105 N N . ILE B 1 185 ? 47.399 87.966 12.999 1.00 42.29 183 ILE B N 1
ATOM 3106 C CA . ILE B 1 185 ? 48.236 88.574 11.970 1.00 40.36 183 ILE B CA 1
ATOM 3107 C C . ILE B 1 185 ? 47.353 89.160 10.873 1.00 41.13 183 ILE B C 1
ATOM 3108 O O . ILE B 1 185 ? 47.841 89.849 10.017 1.00 39.88 183 ILE B O 1
ATOM 3113 N N . GLU B 1 186 ? 46.053 88.889 10.940 1.00 38.34 184 GLU B N 1
ATOM 3114 C CA . GLU B 1 186 ? 45.096 89.339 9.926 1.00 43.49 184 GLU B CA 1
ATOM 3115 C C . GLU B 1 186 ? 45.372 88.727 8.549 1.00 42.46 184 GLU B C 1
ATOM 3116 O O . GLU B 1 186 ? 45.484 89.421 7.525 1.00 33.58 184 GLU B O 1
ATOM 3122 N N . TYR B 1 187 ? 45.516 87.402 8.573 1.00 39.41 185 TYR B N 1
ATOM 3123 C CA . TYR B 1 187 ? 45.625 86.581 7.372 1.00 38.53 185 TYR B CA 1
ATOM 3124 C C . TYR B 1 187 ? 44.326 85.827 7.108 1.00 39.95 185 TYR B C 1
ATOM 3125 O O . TYR B 1 187 ? 43.777 85.195 8.003 1.00 40.88 185 TYR B O 1
ATOM 3134 N N . PHE B 1 188 ? 43.844 85.902 5.869 1.00 39.37 186 PHE B N 1
ATOM 3135 C CA . PHE B 1 188 ? 42.612 85.239 5.511 1.00 44.30 186 PHE B CA 1
ATOM 3136 C C . PHE B 1 188 ? 42.940 83.822 5.098 1.00 34.40 186 PHE B C 1
ATOM 3137 O O . PHE B 1 188 ? 43.620 83.604 4.108 1.00 40.63 186 PHE B O 1
ATOM 3145 N N . TRP B 1 189 ? 42.434 82.867 5.857 1.00 41.50 187 TRP B N 1
ATOM 3146 C CA . TRP B 1 189 ? 42.792 81.461 5.671 1.00 40.44 187 TRP B CA 1
ATOM 3147 C C . TRP B 1 189 ? 41.696 80.693 4.913 1.00 40.59 187 TRP B C 1
ATOM 3148 O O . TRP B 1 189 ? 40.609 80.528 5.410 1.00 45.80 187 TRP B O 1
ATOM 3159 N N . ASN B 1 190 ? 41.970 80.220 3.711 1.00 39.93 188 ASN B N 1
ATOM 3160 C CA . ASN B 1 190 ? 41.020 79.313 3.060 1.00 40.56 188 ASN B CA 1
ATOM 3161 C C . ASN B 1 190 ? 41.297 77.889 3.566 1.00 37.68 188 ASN B C 1
ATOM 3162 O O . ASN B 1 190 ? 42.315 77.280 3.226 1.00 34.70 188 ASN B O 1
ATOM 3167 N N . GLU B 1 191 ? 40.420 77.380 4.415 1.00 37.98 189 GLU B N 1
ATOM 3168 C CA . GLU B 1 191 ? 40.615 76.054 4.996 1.00 48.26 189 GLU B CA 1
ATOM 3169 C C . GLU B 1 191 ? 40.400 74.921 4.018 1.00 49.83 189 GLU B C 1
ATOM 3170 O O . GLU B 1 191 ? 40.762 73.783 4.313 1.00 47.68 189 GLU B O 1
ATOM 3176 N N . ASP B 1 192 ? 39.821 75.211 2.855 1.00 47.00 190 ASP B N 1
ATOM 3177 C CA . ASP B 1 192 ? 39.588 74.133 1.898 1.00 47.64 190 ASP B CA 1
ATOM 3178 C C . ASP B 1 192 ? 40.903 73.728 1.268 1.00 54.68 190 ASP B C 1
ATOM 3179 O O . ASP B 1 192 ? 41.647 74.565 0.743 1.00 53.13 190 ASP B O 1
ATOM 3184 N N . SER B 1 193 ? 41.195 72.437 1.360 1.00 48.23 191 SER B N 1
ATOM 3185 C CA . SER B 1 193 ? 42.428 71.882 0.872 1.00 54.42 191 SER B CA 1
ATOM 3186 C C . SER B 1 193 ? 42.221 71.176 -0.464 1.00 51.82 191 SER B C 1
ATOM 3187 O O . SER B 1 193 ? 43.169 70.645 -1.043 1.00 50.06 191 SER B O 1
ATOM 3190 N N . ASN B 1 194 ? 40.988 71.092 -0.904 1.00 51.71 192 ASN B N 1
ATOM 3191 C CA . ASN B 1 194 ? 40.677 70.266 -2.039 1.00 53.40 192 ASN B CA 1
ATOM 3192 C C . ASN B 1 194 ? 40.457 70.871 -3.410 1.00 52.07 192 ASN B C 1
ATOM 3193 O O . ASN B 1 194 ? 40.684 70.239 -4.390 1.00 52.20 192 ASN B O 1
ATOM 3198 N N . TYR B 1 195 ? 40.022 72.097 -3.480 1.00 44.85 193 TYR B N 1
ATOM 3199 C CA . TYR B 1 195 ? 39.807 72.713 -4.775 1.00 46.03 193 TYR B CA 1
ATOM 3200 C C . TYR B 1 195 ? 40.800 73.867 -4.972 1.00 48.48 193 TYR B C 1
ATOM 3201 O O . TYR B 1 195 ? 40.674 74.907 -4.328 1.00 44.49 193 TYR B O 1
ATOM 3210 N N . ASP B 1 196 ? 41.789 73.657 -5.839 1.00 50.54 194 ASP B N 1
ATOM 3211 C CA . ASP B 1 196 ? 42.722 74.715 -6.218 1.00 50.80 194 ASP B CA 1
ATOM 3212 C C . ASP B 1 196 ? 42.188 75.378 -7.477 1.00 50.12 194 ASP B C 1
ATOM 3213 O O . ASP B 1 196 ? 42.161 74.745 -8.526 1.00 53.03 194 ASP B O 1
ATOM 3218 N N . PRO B 1 197 ? 41.758 76.645 -7.375 1.00 46.79 195 PRO B N 1
ATOM 3219 C CA . PRO B 1 197 ? 41.204 77.354 -8.540 1.00 50.81 195 PRO B CA 1
ATOM 3220 C C . PRO B 1 197 ? 42.223 77.525 -9.679 1.00 58.31 195 PRO B C 1
ATOM 3221 O O . PRO B 1 197 ? 41.829 77.668 -10.839 1.00 62.55 195 PRO B O 1
ATOM 3225 N N . PHE B 1 198 ? 43.517 77.488 -9.350 1.00 59.17 196 PHE B N 1
ATOM 3226 C CA . PHE B 1 198 ? 44.591 77.576 -10.352 1.00 53.34 196 PHE B CA 1
ATOM 3227 C C . PHE B 1 198 ? 44.775 76.253 -11.137 1.00 53.52 196 PHE B C 1
ATOM 3228 O O . PHE B 1 198 ? 45.398 76.251 -12.194 1.00 51.46 196 PHE B O 1
ATOM 3236 N N . SER B 1 199 ? 44.258 75.135 -10.620 1.00 55.96 197 SER B N 1
ATOM 3237 C CA . SER B 1 199 ? 44.310 73.855 -11.344 1.00 64.43 197 SER B CA 1
ATOM 3238 C C . SER B 1 199 ? 43.638 74.059 -12.681 1.00 70.92 197 SER B C 1
ATOM 3239 O O . SER B 1 199 ? 43.938 73.377 -13.663 1.00 71.26 197 SER B O 1
ATOM 3242 N N . LYS B 1 200 ? 42.733 75.031 -12.688 1.00 75.38 198 LYS B N 1
ATOM 3243 C CA . LYS B 1 200 ? 41.823 75.277 -13.787 1.00 81.71 198 LYS B CA 1
ATOM 3244 C C . LYS B 1 200 ? 42.521 75.602 -15.105 1.00 86.96 198 LYS B C 1
ATOM 3245 O O . LYS B 1 200 ? 42.326 74.911 -16.109 1.00 87.34 198 LYS B O 1
ATOM 3251 N N . ILE B 1 201 ? 43.336 76.650 -15.110 1.00 89.45 199 ILE B N 1
ATOM 3252 C CA . ILE B 1 201 ? 43.883 77.142 -16.368 1.00 89.12 199 ILE B CA 1
ATOM 3253 C C . ILE B 1 201 ? 44.939 76.237 -17.007 1.00 88.31 199 ILE B C 1
ATOM 3254 O O . ILE B 1 201 ? 45.399 76.520 -18.113 1.00 90.30 199 ILE B O 1
ATOM 3259 N N . TYR B 1 202 ? 45.323 75.159 -16.326 1.00 88.88 200 TYR B N 1
ATOM 3260 C CA . TYR B 1 202 ? 46.315 74.223 -16.877 1.00 83.68 200 TYR B CA 1
ATOM 3261 C C . TYR B 1 202 ? 45.681 72.896 -17.256 1.00 87.89 200 TYR B C 1
ATOM 3262 O O . TYR B 1 202 ? 46.334 71.860 -17.184 1.00 88.14 200 TYR B O 1
#

Secondary structure (DSSP, 8-state):
-EEEEEE--TT--HHHHHHHHHHHTT-TTTEEEEEE-SS-EEEE-TT--EEEEB-----SSSEEEEEE--STHHHHHTT-HHHHHHHHHHHHH-SEEEE-TTHHHHHHHTTTTTTSEE---STTHHHHHTT-TTSEE-SS-SEEEETTEEEE-SHHHHHHHHHHHHHHHH-HHHHHHHHHHHT-------S--GGGTT-/--SEEEEEE--TT--HHHHHHHHHHHTT-TTTEEEEEE-SS-EEEE-TTS-EEEEB-----SSSEEEEEE--STTHHHHTT-HHHHHHHHHHHHT-SEEEE-TTHHHHHHHTTTTTTSEE---STTHHHHHTT-TTSEE-SS-SEEEETTEEEE-SHHHHHHHHHHHHHHHH-HHHHHHHHHHHT-------S--GGGTT-

InterPro domains:
  IPR002818 DJ-1/PfpI [PF01965] (4-168)
  IPR029062 Class I glutamine amidotransferase-like [G3DSA:3.40.50.880] (1-201)
  IPR029062 Class I glutamine amidotransferase-like [SSF52317] (4-187)
  IPR052158 Isonitrile Hydratase and Quaternary Amine Regulator [PTHR43130] (4-197)

Sequence (400 aa):
SYRIDVLLFNKFETLDVFGPVEIFGNLQDDFELNFISSDGGLVESSQKVRVETSLYTRDENIEKILFVPGGSGTREKVNDDNFINFIGNMVKESKYIISVCTGSALLSKAGILNGKRATTNKRRSFKKWVTEQNEDVLWVKEARWVKDGNIYTSSGVSAGIDMMTLGFIEDLIGKEKALEISRSIEYFWNNEDDSNYDPFSKIYSLSYRIDVLLFNKFETLDVFGPVEIFGNLQDDFELNFISSDGGLVESSQKVRVETSLYTRDENIEKILFVPGGSGTRREKKVNDDNFINFIGNMVKESSKYIISVCTGSALLSKAGILNGKRRATTNKRRSFKWVTEQNEDVLWVKEARWVKDGNNIYTSSGVSAGIDMMTLGFIEDLIGKEKALEISRSIEYFWNEDSNYDPFSKIY

Solvent-accessible surface area: 15937 Å² total; per-residue (Å²): 93,28,14,0,2,1,0,1,6,85,96,0,23,0,1,0,0,0,0,1,2,0,0,2,3,50,16,88,146,33,7,98,28,25,16,0,6,62,131,15,35,62,14,44,1,20,4,103,0,84,0,64,9,58,93,52,81,177,49,150,150,37,87,15,0,0,2,0,0,0,8,51,7,0,105,142,45,14,107,52,118,118,3,15,101,46,0,15,85,5,12,170,68,19,80,35,2,0,0,0,18,4,0,0,2,0,0,4,110,28,27,47,0,77,50,80,104,0,0,0,6,3,126,13,30,150,78,0,18,115,72,25,163,97,5,97,42,49,76,92,7,18,26,10,94,27,48,63,9,2,0,0,0,2,4,6,4,0,0,0,0,0,0,6,0,0,57,82,39,50,31,81,100,88,0,52,81,8,8,102,42,8,3,7,116,21,44,82,87,29,108,98,3,41,24,7,140,87,113,136,68,59,26,23,0,2,1,0,0,6,77,92,0,20,0,0,1,0,0,0,1,1,0,0,2,1,51,8,81,128,35,3,56,34,31,16,0,5,74,129,13,43,75,15,44,1,16,7,98,0,119,0,59,11,58,99,37,80,202,49,186,129,13,71,9,0,2,2,0,0,0,7,57,4,0,90,136,41,3,119,55,109,119,10,18,101,42,0,7,94,2,11,172,73,19,98,30,4,0,0,0,12,0,0,0,0,0,0,2,95,26,33,53,0,68,50,74,133,0,0,0,3,3,106,3,31,144,85,0,18,119,66,25,156,88,5,92,45,34,81,96,5,10,25,4,107,38,51,61,4,5,0,0,0,3,4,9,3,1,1,3,0,0,0,8,0,0,55,86,42,46,22,69,135,72,0,55,82,3,7,113,41,17,3,8,119,24,65,79,60,25,98,120,3,49,34,14,166,134,113